Protein AF-A0A3D1H0G6-F1 (afdb_monomer_lite)

pLDDT: mean 81.9, std 24.53, range [23.88, 98.75]

Sequence (389 aa):
MINRDLIRRKIVQLTYAYYQNGNRNMDNAEKELFFSLSKAYDLYNYQLQLIVEITKEARKRYDLEVTRVQREGGDAPSQKFAFNRFAVQLEENKMLGEWIEAKNSSWDDDIEVVRRVYTAVVESDIYQEYMNAEEDSYDADREVWRKLYKNIVMNSEDIEAMLEEKSLYWNDDKDIIDTFVLKTIKRFDPANKANQELLPEYKDMEDREFARKLFRATILNADEYQKYMGRISRNWDFSRLAYMDMVIMQIAIAELVNFPGIPATVTINEYVELSKIYSTPRSGGYVNGMLDGIARSLIETGVIMKELPERPHREQNVQRRAGRGGFGVHSGAREGQQRRQRIGQPRYHNNNGWNDNNGYQNDQPSYDQPSYDQPAEPTAQDNAAEEEK

Radius of gyration: 30.26 Å; chains: 1; bounding box: 64×111×76 Å

Structure (mmCIF, N/CA/C/O backbone):
data_AF-A0A3D1H0G6-F1
#
_entry.id   AF-A0A3D1H0G6-F1
#
loop_
_atom_site.group_PDB
_atom_site.id
_atom_site.type_symbol
_atom_site.label_atom_id
_atom_site.label_alt_id
_atom_site.label_comp_id
_atom_site.label_asym_id
_atom_site.label_entity_id
_atom_site.label_seq_id
_atom_site.pdbx_PDB_ins_code
_atom_site.Cartn_x
_atom_site.Cartn_y
_atom_site.Cartn_z
_atom_site.occupancy
_atom_site.B_iso_or_equiv
_atom_site.auth_seq_id
_atom_site.auth_comp_id
_atom_site.auth_asym_id
_atom_site.auth_atom_id
_atom_site.pdbx_PDB_model_num
ATOM 1 N N . MET A 1 1 ? -7.069 1.176 -4.174 1.00 89.25 1 MET A N 1
ATOM 2 C CA . MET A 1 1 ? -5.783 0.747 -3.605 1.00 89.25 1 MET A CA 1
ATOM 3 C C . MET A 1 1 ? -5.971 0.690 -2.110 1.00 89.25 1 MET A C 1
ATOM 5 O O . MET A 1 1 ? -5.875 -0.397 -1.557 1.00 89.25 1 MET A O 1
ATOM 9 N N . ILE A 1 2 ? -6.362 1.818 -1.508 1.00 89.69 2 ILE A N 1
ATOM 10 C CA . ILE A 1 2 ? -6.844 1.899 -0.134 1.00 89.69 2 ILE A CA 1
ATOM 11 C C . ILE A 1 2 ? -7.920 0.833 0.069 1.00 89.69 2 ILE A C 1
ATOM 13 O O . ILE A 1 2 ? -8.925 0.809 -0.642 1.00 89.69 2 ILE A O 1
ATOM 17 N N . ASN A 1 3 ? -7.645 -0.074 0.999 1.00 90.56 3 ASN A N 1
ATOM 18 C CA . ASN A 1 3 ? -8.507 -1.165 1.419 1.00 90.56 3 ASN A CA 1
ATOM 19 C C . ASN A 1 3 ? -8.701 -1.091 2.942 1.00 90.56 3 ASN A C 1
ATOM 21 O O . ASN A 1 3 ? -8.086 -0.276 3.632 1.00 90.56 3 ASN A O 1
ATOM 25 N N . ARG A 1 4 ? -9.534 -1.982 3.484 1.00 93.06 4 ARG A N 1
ATOM 26 C CA . ARG A 1 4 ? -9.836 -2.003 4.923 1.00 93.06 4 ARG A CA 1
ATOM 27 C C . ARG A 1 4 ? -8.617 -2.246 5.818 1.00 93.06 4 ARG A C 1
ATOM 29 O O . ARG A 1 4 ? -8.589 -1.688 6.905 1.00 93.06 4 ARG A O 1
ATOM 36 N N . ASP A 1 5 ? -7.621 -3.014 5.376 1.00 91.88 5 ASP A N 1
ATOM 37 C CA . ASP A 1 5 ? -6.385 -3.244 6.147 1.00 91.88 5 ASP A CA 1
ATOM 38 C C . ASP A 1 5 ? -5.593 -1.938 6.337 1.00 91.88 5 ASP A C 1
ATOM 40 O O . ASP A 1 5 ? -5.373 -1.502 7.469 1.00 91.88 5 ASP A O 1
ATOM 44 N N . LEU A 1 6 ? -5.290 -1.225 5.243 1.00 92.88 6 LEU A N 1
ATOM 45 C CA . LEU A 1 6 ? -4.610 0.074 5.311 1.00 92.88 6 LEU A CA 1
ATOM 46 C C . LEU A 1 6 ? -5.406 1.090 6.146 1.00 92.88 6 LEU A C 1
ATOM 48 O O . LEU A 1 6 ? -4.838 1.806 6.969 1.00 92.88 6 LEU A O 1
ATOM 52 N N . ILE A 1 7 ? -6.733 1.118 5.985 1.00 95.44 7 ILE A N 1
ATOM 53 C CA . ILE A 1 7 ? -7.603 2.000 6.772 1.00 95.44 7 ILE A CA 1
ATOM 54 C C . ILE A 1 7 ? -7.488 1.700 8.269 1.00 95.44 7 ILE A C 1
ATOM 56 O O . ILE A 1 7 ? -7.351 2.630 9.063 1.00 95.44 7 ILE A O 1
ATOM 60 N N . ARG A 1 8 ? -7.527 0.426 8.679 1.00 96.38 8 ARG A N 1
ATOM 61 C CA . ARG A 1 8 ? -7.410 0.055 10.097 1.00 96.38 8 ARG A CA 1
ATOM 62 C C . ARG A 1 8 ? -6.069 0.480 10.679 1.00 96.38 8 ARG A C 1
ATOM 64 O O . ARG A 1 8 ? -6.054 1.019 11.782 1.00 96.38 8 ARG A O 1
ATOM 71 N N . ARG A 1 9 ? -4.972 0.307 9.937 1.00 94.44 9 ARG A N 1
ATOM 72 C CA . ARG A 1 9 ? -3.631 0.753 10.352 1.00 94.44 9 ARG A CA 1
ATOM 73 C C . ARG A 1 9 ? -3.564 2.257 10.567 1.00 94.44 9 ARG A C 1
ATOM 75 O O . ARG A 1 9 ? -3.177 2.694 11.650 1.00 94.44 9 ARG A O 1
ATOM 82 N N . LYS A 1 10 ? -4.052 3.042 9.599 1.00 94.81 10 LYS A N 1
ATOM 83 C CA . LYS A 1 10 ? -4.133 4.503 9.740 1.00 94.81 10 LYS A CA 1
ATOM 84 C C . LYS A 1 10 ? -4.984 4.917 10.935 1.00 94.81 10 LYS A C 1
ATOM 86 O O . LYS A 1 10 ? -4.612 5.823 11.675 1.00 94.81 10 LYS A O 1
ATOM 91 N N . ILE A 1 11 ? -6.098 4.226 11.175 1.00 96.38 11 ILE A N 1
ATOM 92 C CA . ILE A 1 11 ? -6.947 4.487 12.339 1.00 96.38 11 ILE A CA 1
ATOM 93 C C . ILE A 1 11 ? -6.219 4.164 13.648 1.00 96.38 11 ILE A C 1
ATOM 95 O O . ILE A 1 11 ? -6.346 4.950 14.583 1.00 96.38 11 ILE A O 1
ATOM 99 N N . VAL A 1 12 ? -5.437 3.082 13.736 1.00 95.56 12 VAL A N 1
ATOM 100 C CA . VAL A 1 12 ? -4.617 2.778 14.927 1.00 95.56 12 VAL A CA 1
ATOM 101 C C . VAL A 1 12 ? -3.626 3.906 15.207 1.00 95.56 12 VAL A C 1
ATOM 103 O O . VAL A 1 12 ? -3.655 4.475 16.299 1.00 95.56 12 VAL A O 1
ATOM 106 N N . GLN A 1 13 ? -2.820 4.285 14.212 1.00 92.19 13 GLN A N 1
ATOM 107 C CA . GLN A 1 13 ? -1.815 5.348 14.335 1.00 92.19 13 GLN A CA 1
ATOM 108 C C . GLN A 1 13 ? -2.439 6.679 14.761 1.00 92.19 13 GLN A C 1
ATOM 110 O O . GLN A 1 13 ? -1.994 7.312 15.718 1.00 92.19 13 GLN A O 1
ATOM 115 N N . LEU A 1 14 ? -3.515 7.092 14.088 1.00 93.50 14 LEU A N 1
ATOM 116 C CA . LEU A 1 14 ? -4.136 8.388 14.337 1.00 93.50 14 LEU A CA 1
ATOM 117 C C . LEU A 1 14 ? -4.972 8.420 15.606 1.00 93.50 14 LEU A C 1
ATOM 119 O O . LEU A 1 14 ? -5.043 9.464 16.243 1.00 93.50 14 LEU A O 1
ATOM 123 N N . THR A 1 15 ? -5.571 7.300 16.014 1.00 94.19 15 THR A N 1
ATOM 124 C CA . THR A 1 15 ? -6.246 7.217 17.316 1.00 94.19 15 THR A CA 1
ATOM 125 C C . THR A 1 15 ? -5.220 7.322 18.442 1.00 94.19 15 THR A C 1
ATOM 127 O O . THR A 1 15 ? -5.439 8.056 19.404 1.00 94.19 15 THR A O 1
ATOM 130 N N . TYR A 1 16 ? -4.072 6.651 18.306 1.00 92.38 16 TYR A N 1
ATOM 131 C CA . TYR A 1 16 ? -2.969 6.780 19.255 1.00 92.38 16 TYR A CA 1
ATOM 132 C C . TYR A 1 16 ? -2.468 8.230 19.326 1.00 92.38 16 TYR A C 1
ATOM 134 O O . TYR A 1 16 ? -2.441 8.819 20.407 1.00 92.38 16 TYR A O 1
ATOM 142 N N . ALA A 1 17 ? -2.152 8.838 18.177 1.00 89.94 17 ALA A N 1
ATOM 143 C CA . ALA A 1 17 ? -1.699 10.225 18.101 1.00 89.94 17 ALA A CA 1
ATOM 144 C C . ALA A 1 17 ? -2.743 11.209 18.656 1.00 89.94 17 ALA A C 1
ATOM 146 O O . ALA A 1 17 ? -2.396 12.120 19.402 1.00 89.94 17 ALA A O 1
ATOM 147 N N . TYR A 1 18 ? -4.029 11.001 18.361 1.00 91.00 18 TYR A N 1
ATOM 148 C CA . TYR A 1 18 ? -5.127 11.821 18.875 1.00 91.00 18 TYR A CA 1
ATOM 149 C C . TYR A 1 18 ? -5.179 11.842 20.404 1.00 91.00 18 TYR A C 1
ATOM 151 O O . TYR A 1 18 ? -5.454 12.885 20.992 1.00 91.00 18 TYR A O 1
ATOM 159 N N . TYR A 1 19 ? -4.908 10.712 21.060 1.00 89.44 19 TYR A N 1
ATOM 160 C CA . TYR A 1 19 ? -4.909 10.661 22.519 1.00 89.44 19 TYR A CA 1
ATOM 161 C C . TYR A 1 19 ? -3.631 11.191 23.167 1.00 89.44 19 TYR A C 1
ATOM 163 O O . TYR A 1 19 ? -3.712 11.705 24.285 1.00 89.44 19 TYR A O 1
ATOM 171 N N . GLN A 1 20 ? -2.488 11.094 22.484 1.00 85.31 20 GLN A N 1
ATOM 172 C CA . GLN A 1 20 ? -1.228 11.699 22.931 1.00 85.31 20 GLN A CA 1
ATOM 173 C C . GLN A 1 20 ? -1.241 13.225 22.768 1.00 85.31 20 GLN A C 1
ATOM 175 O O . GLN A 1 20 ? -0.705 13.956 23.600 1.00 85.31 20 GLN A O 1
ATOM 180 N N . ASN A 1 21 ? -1.903 13.720 21.722 1.00 81.38 21 ASN A N 1
ATOM 181 C CA . ASN A 1 21 ? -2.019 15.143 21.453 1.00 81.38 21 ASN A CA 1
ATOM 182 C C . ASN A 1 21 ? -3.077 15.773 22.374 1.00 81.38 21 ASN A C 1
ATOM 184 O O . ASN A 1 21 ? -4.252 15.414 22.360 1.00 81.38 21 ASN A O 1
ATOM 188 N N . GLY A 1 22 ? -2.682 16.771 23.171 1.00 64.06 22 GLY A N 1
ATOM 189 C CA . GLY A 1 22 ? -3.585 17.430 24.128 1.00 64.06 22 GLY A CA 1
ATOM 190 C C . GLY A 1 22 ? -4.765 18.175 23.483 1.00 64.06 22 GLY A C 1
ATOM 191 O O . GLY A 1 22 ? -5.781 18.411 24.137 1.00 64.06 22 GLY A O 1
ATOM 192 N N . ASN A 1 23 ? -4.664 18.520 22.195 1.00 66.19 23 ASN A N 1
ATOM 193 C CA . ASN A 1 23 ? -5.699 19.240 21.458 1.00 66.19 23 ASN A CA 1
ATOM 194 C C . ASN A 1 23 ? -6.614 18.256 20.706 1.00 66.19 23 ASN A C 1
ATOM 196 O O . ASN A 1 23 ? -6.443 17.988 19.517 1.00 66.19 23 ASN A O 1
ATOM 200 N N . ARG A 1 24 ? -7.579 17.690 21.437 1.00 78.44 24 ARG A N 1
ATOM 201 C CA . ARG A 1 24 ? -8.517 16.630 21.018 1.00 78.44 24 ARG A CA 1
ATOM 202 C C . ARG A 1 24 ? -9.599 17.101 20.027 1.00 78.44 24 ARG A C 1
ATOM 204 O O . ARG A 1 24 ? -10.787 16.835 20.209 1.00 78.44 24 ARG A O 1
ATOM 211 N N . ASN A 1 25 ? -9.218 17.802 18.960 1.00 86.88 25 ASN A N 1
ATOM 212 C CA . ASN A 1 25 ? -10.154 18.283 17.941 1.00 86.88 25 ASN A CA 1
ATOM 213 C C . ASN A 1 25 ? -10.478 17.184 16.912 1.00 86.88 25 ASN A C 1
ATOM 215 O O . ASN A 1 25 ? -9.609 16.751 16.156 1.00 86.88 25 ASN A O 1
ATOM 219 N N . MET A 1 26 ? -11.744 16.761 16.871 1.00 86.75 26 MET A N 1
ATOM 220 C CA . MET A 1 26 ? -12.201 15.664 16.015 1.00 86.75 26 MET A CA 1
ATOM 221 C C . MET A 1 26 ? -12.161 15.990 14.517 1.00 86.75 26 MET A C 1
ATOM 223 O O . MET A 1 26 ? -11.768 15.145 13.715 1.00 86.75 26 MET A O 1
ATOM 227 N N . ASP A 1 27 ? -12.535 17.209 14.129 1.00 87.75 27 ASP A N 1
ATOM 228 C CA . ASP A 1 27 ? -12.561 17.606 12.717 1.00 87.75 27 ASP A CA 1
ATOM 229 C C . ASP A 1 27 ? -11.148 17.649 12.131 1.00 87.75 27 ASP A C 1
ATOM 231 O O . ASP A 1 27 ? -10.926 17.242 10.990 1.00 87.75 27 ASP A O 1
ATOM 235 N N . ASN A 1 28 ? -10.175 18.105 12.924 1.00 89.94 28 ASN A N 1
ATOM 236 C CA . ASN A 1 28 ? -8.771 18.081 12.528 1.00 89.94 28 ASN A CA 1
ATOM 237 C C . ASN A 1 28 ? -8.251 16.644 12.423 1.00 89.94 28 ASN A C 1
ATOM 239 O O . ASN A 1 28 ? -7.601 16.312 11.437 1.00 89.94 28 ASN A O 1
ATOM 243 N N . ALA A 1 29 ? -8.588 15.782 13.383 1.00 89.88 29 ALA A N 1
ATOM 244 C CA . ALA A 1 29 ? -8.182 14.379 13.364 1.00 89.88 29 ALA A CA 1
ATOM 245 C C . ALA A 1 29 ? -8.758 13.616 12.155 1.00 89.88 29 ALA A C 1
ATOM 247 O O . ALA A 1 29 ? -8.080 12.788 11.554 1.00 89.88 29 ALA A O 1
ATOM 248 N N . GLU A 1 30 ? -9.997 13.910 11.751 1.00 92.69 30 GLU A N 1
ATOM 249 C CA . GLU A 1 30 ? -10.585 13.310 10.550 1.00 92.69 30 GLU A CA 1
ATOM 250 C C . GLU A 1 30 ? -9.935 13.822 9.261 1.00 92.69 30 GLU A C 1
ATOM 252 O O . GLU A 1 30 ? -9.697 13.037 8.339 1.00 92.69 30 GLU A O 1
ATOM 257 N N . LYS A 1 31 ? -9.638 15.125 9.172 1.00 93.69 31 LYS A N 1
ATOM 258 C CA . LYS A 1 31 ? -8.879 15.666 8.033 1.00 93.69 31 LYS A CA 1
ATOM 259 C C . LYS A 1 31 ? -7.516 14.989 7.924 1.00 93.69 31 LYS A C 1
ATOM 261 O O . LYS A 1 31 ? -7.130 14.606 6.824 1.00 93.69 31 LYS A O 1
ATOM 266 N N . GLU A 1 32 ? -6.855 14.780 9.058 1.00 93.38 32 GLU A N 1
ATOM 267 C CA . GLU A 1 32 ? -5.575 14.082 9.141 1.00 93.38 32 GLU A CA 1
ATOM 268 C C . GLU A 1 32 ? -5.674 12.625 8.665 1.00 93.38 32 GLU A C 1
ATOM 270 O O . GLU A 1 32 ? -4.825 12.160 7.906 1.00 93.38 32 GLU A O 1
ATOM 275 N N . LEU A 1 33 ? -6.759 11.917 9.007 1.00 94.50 33 LEU A N 1
ATOM 276 C CA . LEU A 1 33 ? -7.028 10.574 8.482 1.00 94.50 33 LEU A CA 1
ATOM 277 C C . LEU A 1 33 ? -7.065 10.551 6.961 1.00 94.50 33 LEU A C 1
ATOM 279 O O . LEU A 1 33 ? -6.344 9.771 6.340 1.00 94.50 33 LEU A O 1
ATOM 283 N N . PHE A 1 34 ? -7.873 11.411 6.351 1.00 94.94 34 PHE A N 1
ATOM 284 C CA . PHE A 1 34 ? -7.970 11.437 4.895 1.00 94.94 34 PHE A CA 1
ATOM 285 C C . PHE A 1 34 ? -6.688 11.918 4.225 1.00 94.94 34 PHE A C 1
ATOM 287 O O . PHE A 1 34 ? -6.346 11.415 3.156 1.00 94.94 34 PHE A O 1
ATOM 294 N N . PHE A 1 35 ? -5.965 12.841 4.853 1.00 94.75 35 PHE A N 1
ATOM 295 C CA . PHE A 1 35 ? -4.671 13.284 4.362 1.00 94.75 35 PHE A CA 1
ATOM 296 C C . PHE A 1 35 ? -3.646 12.144 4.373 1.00 94.75 35 PHE A C 1
ATOM 298 O O . PHE A 1 35 ? -3.043 11.872 3.338 1.00 94.75 35 PHE A O 1
ATOM 305 N N . SER A 1 36 ? -3.520 11.412 5.484 1.00 94.50 36 SER A N 1
ATOM 306 C CA . SER A 1 36 ? -2.604 10.267 5.597 1.00 94.50 36 SER A CA 1
ATOM 307 C C . SER A 1 36 ? -2.936 9.141 4.608 1.00 94.50 36 SER A C 1
ATOM 309 O O . SER A 1 36 ? -2.038 8.565 3.999 1.00 94.50 36 SER A O 1
ATOM 311 N N . LEU A 1 37 ? -4.224 8.863 4.381 1.00 94.81 37 LEU A N 1
ATOM 312 C CA . LEU A 1 37 ? -4.680 7.898 3.380 1.00 94.81 37 LEU A CA 1
ATOM 313 C C . LEU A 1 37 ? -4.324 8.341 1.955 1.00 94.81 37 LEU A C 1
ATOM 315 O O . LEU A 1 37 ? -3.887 7.524 1.146 1.00 94.81 37 LEU A O 1
ATOM 319 N N . SER A 1 38 ? -4.466 9.634 1.660 1.00 95.06 38 SER A N 1
ATOM 320 C CA . SER A 1 38 ? -4.062 10.188 0.368 1.00 95.06 38 SER A CA 1
ATOM 321 C C . SER A 1 38 ? -2.544 10.145 0.183 1.00 95.06 38 SER A C 1
ATOM 323 O O . SER A 1 38 ? -2.058 9.819 -0.898 1.00 95.06 38 SER A O 1
ATOM 325 N N . LYS A 1 39 ? -1.770 10.358 1.256 1.00 95.69 39 LYS A N 1
ATOM 326 C CA . LYS A 1 39 ? -0.310 10.191 1.235 1.00 95.69 39 LYS A CA 1
ATOM 327 C C . LYS A 1 39 ? 0.120 8.759 0.935 1.00 95.69 39 LYS A C 1
ATOM 329 O O . LYS A 1 39 ? 1.080 8.584 0.190 1.00 95.69 39 LYS A O 1
ATOM 334 N N . ALA A 1 40 ? -0.608 7.753 1.412 1.00 95.69 40 ALA A N 1
ATOM 335 C CA . ALA A 1 40 ? -0.357 6.359 1.047 1.00 95.69 40 ALA A CA 1
ATOM 336 C C . ALA A 1 40 ? -0.556 6.110 -0.464 1.00 95.69 40 ALA A C 1
ATOM 338 O O . ALA A 1 40 ? 0.188 5.357 -1.091 1.00 95.69 40 ALA A O 1
ATOM 339 N N . TYR A 1 41 ? -1.544 6.771 -1.077 1.00 96.56 41 TYR A N 1
ATOM 340 C CA . TYR A 1 41 ? -1.752 6.712 -2.525 1.00 96.56 41 TYR A CA 1
ATOM 341 C C . TYR A 1 41 ? -0.685 7.486 -3.312 1.00 96.56 41 TYR A C 1
ATOM 343 O O . TYR A 1 41 ? -0.253 7.033 -4.373 1.00 96.56 41 TYR A O 1
ATOM 351 N N . ASP A 1 42 ? -0.207 8.613 -2.781 1.00 96.94 42 ASP A N 1
ATOM 352 C CA . ASP A 1 42 ? 0.953 9.308 -3.343 1.00 96.94 42 ASP A CA 1
ATOM 353 C C . ASP A 1 42 ? 2.193 8.395 -3.331 1.00 96.94 42 ASP A C 1
ATOM 355 O O . ASP A 1 42 ? 2.878 8.302 -4.346 1.00 96.94 42 ASP A O 1
ATOM 359 N N . LEU A 1 43 ? 2.434 7.648 -2.244 1.00 97.31 43 LEU A N 1
ATOM 360 C CA . LEU A 1 43 ? 3.540 6.683 -2.167 1.00 97.31 43 LEU A CA 1
ATOM 361 C C . LEU A 1 43 ? 3.434 5.601 -3.248 1.00 97.31 43 LEU A C 1
ATOM 363 O O . LEU A 1 43 ? 4.427 5.265 -3.885 1.00 97.31 43 LEU A O 1
ATOM 367 N N . TYR A 1 44 ? 2.234 5.073 -3.491 1.00 98.06 44 TYR A N 1
ATOM 368 C CA . TYR A 1 44 ? 2.005 4.074 -4.539 1.00 98.06 44 TYR A CA 1
ATOM 369 C C . TYR A 1 44 ? 2.431 4.562 -5.925 1.00 98.06 44 TYR A C 1
ATOM 371 O O . TYR A 1 44 ? 3.155 3.857 -6.628 1.00 98.06 44 TYR A O 1
ATOM 379 N N . ASN A 1 45 ? 2.022 5.771 -6.307 1.00 98.44 45 ASN A N 1
ATOM 380 C CA . ASN A 1 45 ? 2.402 6.339 -7.599 1.00 98.44 45 ASN A CA 1
ATOM 381 C C . ASN A 1 45 ? 3.891 6.707 -7.637 1.00 98.44 45 ASN A C 1
ATOM 383 O O . ASN A 1 45 ? 4.553 6.458 -8.641 1.00 98.44 45 ASN A O 1
ATOM 387 N N . TYR A 1 46 ? 4.440 7.211 -6.530 1.00 97.94 46 TYR A N 1
ATOM 388 C CA . TYR A 1 46 ? 5.861 7.532 -6.413 1.00 97.94 46 TYR A CA 1
ATOM 389 C C . TYR A 1 46 ? 6.758 6.298 -6.610 1.00 97.94 46 TYR A C 1
ATOM 391 O O . TYR A 1 46 ? 7.767 6.362 -7.312 1.00 97.94 46 TYR A O 1
ATOM 399 N N . GLN A 1 47 ? 6.356 5.145 -6.068 1.00 97.81 47 GLN A N 1
ATOM 400 C CA . GLN A 1 47 ? 7.071 3.881 -6.258 1.00 97.81 47 GLN A CA 1
ATOM 401 C C . GLN A 1 47 ? 6.898 3.290 -7.669 1.00 97.81 47 GLN A C 1
ATOM 403 O O . GLN A 1 47 ? 7.806 2.633 -8.176 1.00 97.81 47 GLN A O 1
ATOM 408 N N . LEU A 1 48 ? 5.775 3.546 -8.349 1.00 98.69 48 LEU A N 1
ATOM 409 C CA . LEU A 1 48 ? 5.647 3.232 -9.778 1.00 98.69 48 LEU A CA 1
ATOM 410 C C . LEU A 1 48 ? 6.551 4.127 -10.634 1.00 98.69 48 LEU A C 1
ATOM 412 O O . LEU A 1 48 ? 7.203 3.632 -11.551 1.00 98.69 48 LEU A O 1
ATOM 416 N N . GLN A 1 49 ? 6.635 5.421 -10.313 1.00 98.69 49 GLN A N 1
ATOM 417 C CA . GLN A 1 49 ? 7.554 6.349 -10.970 1.00 98.69 49 GLN A CA 1
ATOM 418 C C . GLN A 1 49 ? 9.011 5.890 -10.812 1.00 98.69 49 GLN A C 1
ATOM 420 O O . GLN A 1 49 ? 9.760 5.943 -11.780 1.00 98.69 49 GLN A O 1
ATOM 425 N N . LEU A 1 50 ? 9.405 5.348 -9.655 1.00 98.50 50 LEU A N 1
ATOM 426 C CA . LEU A 1 50 ? 10.761 4.824 -9.450 1.00 98.50 50 LEU A CA 1
ATOM 427 C C . LEU A 1 50 ? 11.171 3.772 -10.497 1.00 98.50 50 LEU A C 1
ATOM 429 O O . LEU A 1 50 ? 12.300 3.792 -10.980 1.00 98.50 50 LEU A O 1
ATOM 433 N N . ILE A 1 51 ? 10.263 2.875 -10.895 1.00 98.62 51 ILE A N 1
ATOM 434 C CA . ILE A 1 51 ? 10.530 1.877 -11.950 1.00 98.62 51 ILE A CA 1
ATOM 435 C C . ILE A 1 51 ? 10.897 2.570 -13.271 1.00 98.62 51 ILE A C 1
ATOM 437 O O . ILE A 1 51 ? 11.838 2.167 -13.964 1.00 98.62 51 ILE A O 1
ATOM 441 N N . VAL A 1 52 ? 10.167 3.636 -13.608 1.00 98.62 52 VAL A N 1
ATOM 442 C CA . VAL A 1 52 ? 10.420 4.454 -14.800 1.00 98.62 52 VAL A CA 1
ATOM 443 C C . VAL A 1 52 ? 11.784 5.133 -14.699 1.00 98.62 52 VAL A C 1
ATOM 445 O O . VAL A 1 52 ? 12.560 5.078 -15.651 1.00 98.62 52 VAL A O 1
ATOM 448 N N . GLU A 1 53 ? 12.116 5.712 -13.547 1.00 98.62 53 GLU A N 1
ATOM 449 C CA . GLU A 1 53 ? 13.382 6.427 -13.347 1.00 98.62 53 GLU A CA 1
ATOM 450 C C . GLU A 1 53 ? 14.603 5.497 -13.380 1.00 98.62 53 GLU A C 1
ATOM 452 O O . GLU A 1 53 ? 15.601 5.811 -14.032 1.00 98.62 53 GLU A O 1
ATOM 457 N N . ILE A 1 54 ? 14.508 4.294 -12.806 1.00 98.62 54 ILE A N 1
ATOM 458 C CA . ILE A 1 54 ? 15.563 3.275 -12.934 1.00 98.62 54 ILE A CA 1
ATOM 459 C C . ILE A 1 54 ? 15.742 2.862 -14.405 1.00 98.62 54 ILE A C 1
ATOM 461 O O . ILE A 1 54 ? 16.868 2.690 -14.875 1.00 98.62 54 ILE A O 1
ATOM 465 N N . THR A 1 55 ? 14.650 2.737 -15.166 1.00 98.25 55 THR A N 1
ATOM 466 C CA . THR A 1 55 ? 14.720 2.393 -16.600 1.00 98.25 55 THR A CA 1
ATOM 467 C C 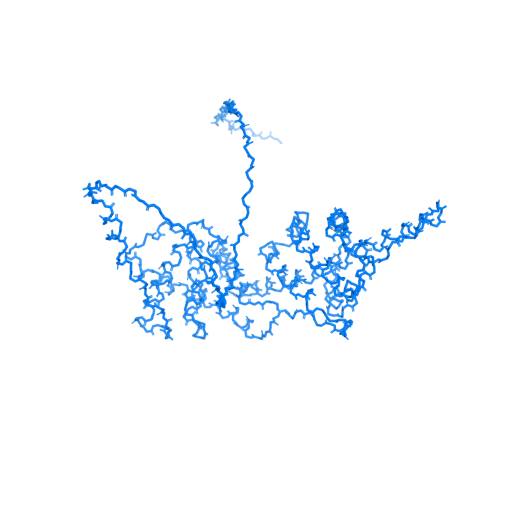. THR A 1 55 ? 15.287 3.546 -17.437 1.00 98.25 55 THR A C 1
ATOM 469 O O . THR A 1 55 ? 16.043 3.319 -18.382 1.00 98.25 55 THR A O 1
ATOM 472 N N . LYS A 1 56 ? 14.991 4.802 -17.084 1.00 98.38 56 LYS A N 1
ATOM 473 C CA . LYS A 1 56 ? 15.614 5.986 -17.697 1.00 98.38 56 LYS A CA 1
ATOM 474 C C . LYS A 1 56 ? 17.120 6.023 -17.446 1.00 98.38 56 LYS A C 1
ATOM 476 O O . LYS A 1 56 ? 17.872 6.264 -18.391 1.00 98.38 56 LYS A O 1
ATOM 481 N N . GLU A 1 57 ? 17.566 5.725 -16.226 1.00 98.31 57 GLU A N 1
ATOM 482 C CA . GLU A 1 57 ? 18.997 5.582 -15.927 1.00 98.31 57 GLU A CA 1
ATOM 483 C C . GLU A 1 57 ? 19.614 4.437 -16.748 1.00 98.31 57 GLU A C 1
ATOM 485 O O . GLU A 1 57 ? 20.682 4.617 -17.335 1.00 98.31 57 GLU A O 1
ATOM 490 N N . ALA A 1 58 ? 18.915 3.307 -16.913 1.00 98.12 58 ALA A N 1
ATOM 491 C CA . ALA A 1 58 ? 19.362 2.222 -17.788 1.00 98.12 58 ALA A CA 1
ATOM 492 C C . ALA A 1 58 ? 19.539 2.664 -19.254 1.00 98.12 58 ALA A C 1
ATOM 494 O O . ALA A 1 58 ? 20.560 2.349 -19.869 1.00 98.12 58 ALA A O 1
ATOM 495 N N . ARG A 1 59 ? 18.595 3.438 -19.815 1.00 98.12 59 ARG A N 1
ATOM 496 C CA . ARG A 1 59 ? 18.721 4.006 -21.176 1.00 98.12 59 ARG A CA 1
ATOM 497 C C . ARG A 1 59 ? 19.910 4.941 -21.300 1.00 98.12 59 ARG A C 1
ATOM 499 O O . ARG A 1 59 ? 20.689 4.811 -22.237 1.00 98.12 59 ARG A O 1
ATOM 506 N N . LYS A 1 60 ? 20.114 5.816 -20.316 1.00 97.44 60 LYS A N 1
ATOM 507 C CA . LYS A 1 60 ? 21.276 6.709 -20.286 1.00 97.44 60 LYS A CA 1
ATOM 508 C C . LYS A 1 60 ? 22.593 5.927 -20.309 1.00 97.44 60 LYS A C 1
ATOM 510 O O . LYS A 1 60 ? 23.520 6.305 -21.020 1.00 97.44 60 LYS A O 1
ATOM 515 N N . ARG A 1 61 ? 22.687 4.828 -19.553 1.00 96.62 61 ARG A N 1
ATOM 516 C CA . ARG A 1 61 ? 23.872 3.949 -19.534 1.00 96.62 61 ARG A CA 1
ATOM 517 C C . ARG A 1 61 ? 24.067 3.225 -20.860 1.00 96.62 61 ARG A C 1
ATOM 519 O O . ARG A 1 61 ? 25.191 3.161 -21.349 1.00 96.62 61 ARG A O 1
ATOM 526 N N . TYR A 1 62 ? 22.980 2.743 -21.453 1.00 97.00 62 TYR A N 1
ATOM 527 C CA . TYR A 1 62 ? 22.986 2.138 -22.778 1.00 97.00 62 TYR A CA 1
ATOM 528 C C . TYR A 1 62 ? 23.505 3.114 -23.851 1.00 97.00 62 TYR A C 1
ATOM 530 O O . TYR A 1 62 ? 24.413 2.760 -24.598 1.00 97.00 62 TYR A O 1
ATOM 538 N N . ASP A 1 63 ? 23.019 4.359 -23.889 1.00 96.75 63 ASP A N 1
ATOM 539 C CA . ASP A 1 63 ? 23.435 5.358 -24.888 1.00 96.75 63 ASP A CA 1
ATOM 540 C C . ASP A 1 63 ? 24.928 5.717 -24.778 1.00 96.75 63 ASP A C 1
ATOM 542 O O . ASP A 1 63 ? 25.630 5.892 -25.785 1.00 96.75 63 ASP A O 1
ATOM 546 N N . LEU A 1 64 ? 25.437 5.798 -23.543 1.00 95.62 64 LEU A N 1
ATOM 547 C CA . LEU A 1 64 ? 26.863 5.992 -23.278 1.00 95.62 64 LEU A CA 1
ATOM 548 C C . LEU A 1 64 ? 27.693 4.812 -23.794 1.00 95.62 64 LEU A C 1
ATOM 550 O O . LEU A 1 64 ? 28.721 5.026 -24.437 1.00 95.62 64 LEU A O 1
ATOM 554 N N . GLU A 1 65 ? 27.230 3.585 -23.563 1.00 94.62 65 GLU A N 1
ATOM 555 C CA . GLU A 1 65 ? 27.914 2.372 -24.010 1.00 94.62 65 GLU A CA 1
ATOM 556 C C . GLU A 1 65 ? 27.899 2.228 -25.537 1.00 94.62 65 GLU A C 1
ATOM 558 O O . GLU A 1 65 ? 28.928 1.922 -26.137 1.00 94.62 65 GLU A O 1
ATOM 563 N N . VAL A 1 66 ? 26.783 2.556 -26.198 1.00 95.69 66 VAL A N 1
ATOM 564 C CA . VAL A 1 66 ? 26.710 2.639 -27.667 1.00 95.69 66 VAL A CA 1
ATOM 565 C C . VAL A 1 66 ? 27.750 3.617 -28.200 1.00 95.69 66 VAL A C 1
ATOM 567 O O . VAL A 1 66 ? 28.490 3.298 -29.131 1.00 95.69 66 VAL A O 1
ATOM 570 N N . THR A 1 67 ? 27.837 4.803 -27.596 1.00 95.31 67 THR A N 1
ATOM 571 C CA . THR A 1 67 ? 28.804 5.829 -27.997 1.00 95.31 67 THR A CA 1
ATOM 572 C C . THR A 1 67 ? 30.246 5.350 -27.801 1.00 95.31 67 THR A C 1
ATOM 574 O O . THR A 1 67 ? 31.107 5.639 -28.634 1.00 95.31 67 THR A O 1
ATOM 577 N N . ARG A 1 68 ? 30.523 4.609 -26.721 1.00 94.81 68 ARG A N 1
ATOM 578 C CA . ARG A 1 68 ? 31.835 4.009 -26.446 1.00 94.81 68 ARG A CA 1
ATOM 579 C C . ARG A 1 68 ? 32.200 2.968 -27.504 1.00 94.81 68 ARG A C 1
ATOM 581 O O . ARG A 1 68 ? 33.244 3.100 -28.136 1.00 94.81 68 ARG A O 1
ATOM 588 N N . VAL A 1 69 ? 31.315 2.005 -27.766 1.00 94.75 69 VAL A N 1
ATOM 589 C CA . VAL A 1 69 ? 31.520 0.942 -28.766 1.00 94.75 69 VAL A CA 1
ATOM 590 C C . VAL A 1 69 ? 31.691 1.514 -30.176 1.00 94.75 69 VAL A C 1
ATOM 592 O O . VAL A 1 69 ? 32.537 1.044 -30.931 1.00 94.75 69 VAL A O 1
ATOM 595 N N . GLN A 1 70 ? 30.966 2.578 -30.533 1.00 92.81 70 GLN A N 1
ATOM 596 C CA . GLN A 1 70 ? 31.152 3.266 -31.819 1.00 92.81 70 GLN A CA 1
ATOM 597 C C . GLN A 1 70 ? 32.545 3.894 -31.977 1.00 92.81 70 GLN A C 1
ATOM 599 O O . GLN A 1 70 ? 33.043 3.994 -33.098 1.00 92.81 70 GLN A O 1
ATOM 604 N N . ARG A 1 71 ? 33.168 4.342 -30.880 1.00 93.12 71 ARG A N 1
ATOM 605 C CA . ARG A 1 71 ? 34.501 4.971 -30.890 1.00 93.12 71 ARG A CA 1
ATOM 606 C C . ARG A 1 71 ? 35.634 3.955 -30.787 1.00 93.12 71 ARG A C 1
ATOM 608 O O . ARG A 1 71 ? 36.645 4.109 -31.462 1.00 93.12 71 ARG A O 1
ATOM 615 N N . GLU A 1 72 ? 35.479 2.964 -29.916 1.00 94.81 72 GLU A N 1
ATOM 616 C CA . GLU A 1 72 ? 36.536 2.023 -29.521 1.00 94.81 72 GLU A CA 1
ATOM 617 C C . GLU A 1 72 ? 36.460 0.685 -30.275 1.00 94.81 72 GLU A C 1
ATOM 619 O O . GLU A 1 72 ? 37.431 -0.070 -30.287 1.00 94.81 72 GLU A O 1
ATOM 624 N N . GLY A 1 73 ? 35.337 0.407 -30.943 1.00 89.50 73 GLY A N 1
ATOM 625 C CA . GLY A 1 73 ? 35.024 -0.900 -31.514 1.00 89.50 73 GLY A CA 1
ATOM 626 C C . GLY A 1 73 ? 34.503 -1.887 -30.461 1.00 89.50 73 GLY A C 1
ATOM 627 O O . GLY A 1 73 ? 34.731 -1.732 -29.262 1.00 89.50 73 GLY A O 1
ATOM 628 N N . GLY A 1 74 ? 33.775 -2.910 -30.912 1.00 90.75 74 GLY A N 1
ATOM 629 C CA . GLY A 1 74 ? 33.168 -3.934 -30.058 1.00 90.75 74 GLY A CA 1
ATOM 630 C C . GLY A 1 74 ? 31.779 -4.347 -30.540 1.00 90.75 74 GLY A C 1
ATOM 631 O O . GLY A 1 74 ? 31.294 -3.853 -31.561 1.00 90.75 74 GLY A O 1
ATOM 632 N N . ASP A 1 75 ? 31.145 -5.247 -29.791 1.00 90.75 75 ASP A N 1
ATOM 633 C CA . ASP A 1 75 ? 29.771 -5.670 -30.049 1.00 90.75 75 ASP A CA 1
ATOM 634 C C . ASP A 1 75 ? 28.772 -4.628 -29.535 1.00 90.75 75 ASP A C 1
ATOM 636 O O . ASP A 1 75 ? 28.989 -3.982 -28.507 1.00 90.75 75 ASP A O 1
ATOM 640 N N . ALA A 1 76 ? 27.659 -4.459 -30.252 1.00 89.56 76 ALA A N 1
ATOM 641 C CA . ALA A 1 76 ? 26.608 -3.538 -29.838 1.00 89.56 76 ALA A CA 1
ATOM 642 C C . ALA A 1 76 ? 25.993 -3.991 -28.497 1.00 89.56 76 ALA A C 1
ATOM 644 O O . ALA A 1 76 ? 25.646 -5.170 -28.362 1.00 89.56 76 ALA A O 1
ATOM 645 N N . PRO A 1 77 ? 25.816 -3.084 -27.516 1.00 92.88 77 PRO A N 1
ATOM 646 C CA . PRO A 1 77 ? 25.199 -3.445 -26.247 1.00 92.88 77 PRO A CA 1
ATOM 647 C C . PRO A 1 77 ? 23.739 -3.865 -26.446 1.00 92.88 77 PRO A C 1
ATOM 649 O O . PRO A 1 77 ? 23.050 -3.405 -27.360 1.00 92.88 77 PRO A O 1
ATOM 652 N N . SER A 1 78 ? 23.242 -4.730 -25.563 1.00 93.12 78 SER A N 1
ATOM 653 C CA . SER A 1 78 ? 21.844 -5.159 -25.601 1.00 93.12 78 SER A CA 1
ATOM 654 C C . SER A 1 78 ? 20.902 -4.040 -25.150 1.00 93.12 78 SER A C 1
ATOM 656 O O . SER A 1 78 ? 21.087 -3.428 -24.100 1.00 93.12 78 SER A O 1
ATOM 658 N N . GLN A 1 79 ? 19.842 -3.823 -25.925 1.00 95.12 79 GLN A N 1
ATOM 659 C CA . GLN A 1 79 ? 18.766 -2.872 -25.629 1.00 95.12 79 GLN A CA 1
ATOM 660 C C . GLN A 1 79 ? 17.709 -3.431 -24.661 1.00 95.12 79 GLN A C 1
ATOM 662 O O . GLN A 1 79 ? 16.849 -2.683 -24.197 1.00 95.12 79 GLN A O 1
ATOM 667 N N . LYS A 1 80 ? 17.760 -4.736 -24.353 1.00 96.06 80 LYS A N 1
ATOM 668 C CA . LYS A 1 80 ? 16.656 -5.513 -23.759 1.00 96.06 80 LYS A CA 1
ATOM 669 C C . LYS A 1 80 ? 16.107 -4.938 -22.449 1.00 96.06 80 LYS A C 1
ATOM 671 O O . LYS A 1 80 ? 14.899 -4.943 -22.231 1.00 96.06 80 LYS A O 1
ATOM 676 N N . PHE A 1 81 ? 16.970 -4.453 -21.556 1.00 97.88 81 PHE A N 1
ATOM 677 C CA . PHE A 1 81 ? 16.520 -3.827 -20.308 1.00 97.88 81 PHE A CA 1
ATOM 678 C C . PHE A 1 81 ? 16.254 -2.326 -20.461 1.00 97.88 81 PHE A C 1
ATOM 680 O O . PHE A 1 81 ? 15.242 -1.831 -19.972 1.00 97.88 81 PHE A O 1
ATOM 687 N N . ALA A 1 82 ? 17.121 -1.615 -21.187 1.00 97.44 82 ALA A N 1
ATOM 688 C CA . ALA A 1 82 ? 16.986 -0.181 -21.444 1.00 97.44 82 ALA A CA 1
ATOM 689 C C . ALA A 1 82 ? 15.631 0.169 -22.092 1.00 97.44 82 ALA A C 1
ATOM 691 O O . ALA A 1 82 ? 15.017 1.175 -21.757 1.00 97.44 82 ALA A O 1
ATOM 692 N N . PHE A 1 83 ? 15.118 -0.693 -22.968 1.00 97.75 83 PHE A N 1
ATOM 693 C CA . PHE A 1 83 ? 13.825 -0.517 -23.632 1.00 97.75 83 PHE A CA 1
ATOM 694 C C . PHE A 1 83 ? 12.815 -1.597 -23.230 1.00 97.75 83 PHE A C 1
ATOM 696 O O . PHE A 1 83 ? 11.996 -2.023 -24.043 1.00 97.75 83 PHE A O 1
ATOM 703 N N . ASN A 1 84 ? 12.872 -2.043 -21.971 1.00 98.50 84 ASN A N 1
ATOM 704 C CA . ASN A 1 84 ? 11.926 -3.006 -21.413 1.00 98.50 84 ASN A CA 1
ATOM 705 C C . ASN A 1 84 ? 10.473 -2.545 -21.656 1.00 98.50 84 ASN A C 1
ATOM 707 O O . ASN A 1 84 ? 10.062 -1.471 -21.211 1.00 98.50 84 ASN A O 1
ATOM 711 N N . ARG A 1 85 ? 9.686 -3.363 -22.365 1.00 98.62 85 ARG A N 1
ATOM 712 C CA . ARG A 1 85 ? 8.362 -2.992 -22.895 1.00 98.62 85 ARG A CA 1
ATOM 713 C C . ARG A 1 85 ? 7.345 -2.696 -21.796 1.00 98.62 85 ARG A C 1
ATOM 715 O O . ARG A 1 85 ? 6.487 -1.838 -21.986 1.00 98.62 85 ARG A O 1
ATOM 722 N N . PHE A 1 86 ? 7.437 -3.376 -20.651 1.00 98.69 86 PHE A N 1
ATOM 723 C CA . PHE A 1 86 ? 6.594 -3.077 -19.492 1.00 98.69 86 PHE A CA 1
ATOM 724 C C . PHE A 1 86 ? 6.923 -1.694 -18.913 1.00 98.69 86 PHE A C 1
ATOM 726 O O . PHE A 1 86 ? 6.015 -0.893 -18.700 1.00 98.69 86 PHE A O 1
ATOM 733 N N . ALA A 1 87 ? 8.206 -1.392 -18.701 1.00 98.62 87 ALA A N 1
ATOM 734 C CA . ALA A 1 87 ? 8.625 -0.107 -18.149 1.00 98.62 87 ALA A CA 1
ATOM 735 C C . ALA A 1 87 ? 8.321 1.065 -19.090 1.00 98.62 87 ALA A C 1
ATOM 737 O O . ALA A 1 87 ? 7.864 2.105 -18.627 1.00 98.62 87 ALA A O 1
ATOM 738 N N . VAL A 1 88 ? 8.487 0.880 -20.405 1.00 98.56 88 VAL A N 1
ATOM 739 C CA . VAL A 1 88 ? 8.075 1.873 -21.412 1.00 98.56 88 VAL A CA 1
ATOM 740 C C . VAL A 1 88 ? 6.561 2.097 -21.371 1.00 98.56 88 VAL A C 1
ATOM 742 O O . VAL A 1 88 ? 6.108 3.236 -21.357 1.00 98.56 88 VAL A O 1
ATOM 745 N N . GLN A 1 89 ? 5.753 1.035 -21.269 1.00 98.75 89 GLN A N 1
ATOM 746 C CA . GLN A 1 89 ? 4.302 1.195 -21.119 1.00 98.75 89 GLN A CA 1
ATOM 747 C C . GLN A 1 89 ? 3.923 1.924 -19.819 1.00 98.75 89 GLN A C 1
ATOM 749 O O . GLN A 1 89 ? 2.950 2.679 -19.807 1.00 98.75 89 GLN A O 1
ATOM 754 N N . LEU A 1 90 ? 4.648 1.684 -18.722 1.00 98.75 90 LEU A N 1
ATOM 755 C CA . LEU A 1 90 ? 4.439 2.381 -17.452 1.00 98.75 90 LEU A CA 1
ATOM 756 C C . LEU A 1 90 ? 4.834 3.862 -17.549 1.00 98.75 90 LEU A C 1
ATOM 758 O O . LEU A 1 90 ? 4.112 4.707 -17.033 1.00 98.75 90 LEU A O 1
ATOM 762 N N . GLU A 1 91 ? 5.930 4.177 -18.239 1.00 98.56 91 GLU A N 1
ATOM 763 C CA . GLU A 1 91 ? 6.367 5.549 -18.520 1.00 98.56 91 GLU A CA 1
ATOM 764 C C . GLU A 1 91 ? 5.330 6.331 -19.336 1.00 98.56 91 GLU A C 1
ATOM 766 O O . GLU A 1 91 ? 5.048 7.487 -19.035 1.00 98.56 91 GLU A O 1
ATOM 771 N N . GLU A 1 92 ? 4.724 5.694 -20.338 1.00 98.44 92 GLU A N 1
ATOM 772 C CA . GLU A 1 92 ? 3.682 6.290 -21.182 1.00 98.44 92 GLU A CA 1
ATOM 773 C C . GLU A 1 92 ? 2.285 6.273 -20.534 1.00 98.44 92 GLU A C 1
ATOM 775 O O . GLU A 1 92 ? 1.304 6.708 -21.145 1.00 98.44 92 GLU A O 1
ATOM 780 N N . ASN A 1 93 ? 2.150 5.733 -19.320 1.00 98.75 93 ASN A N 1
ATOM 781 C CA . ASN A 1 93 ? 0.859 5.566 -18.670 1.00 98.75 93 ASN A CA 1
ATOM 782 C C . ASN A 1 93 ? 0.198 6.917 -18.366 1.00 98.75 93 ASN A C 1
ATOM 784 O O . ASN A 1 93 ? 0.752 7.744 -17.642 1.00 98.75 93 ASN A O 1
ATOM 788 N N . LYS A 1 94 ? -1.034 7.111 -18.849 1.00 98.50 94 LYS A N 1
ATOM 789 C CA . LYS A 1 94 ? -1.752 8.385 -18.686 1.00 98.50 94 LYS A CA 1
ATOM 790 C C . LYS A 1 94 ? -2.040 8.736 -17.232 1.00 98.50 94 L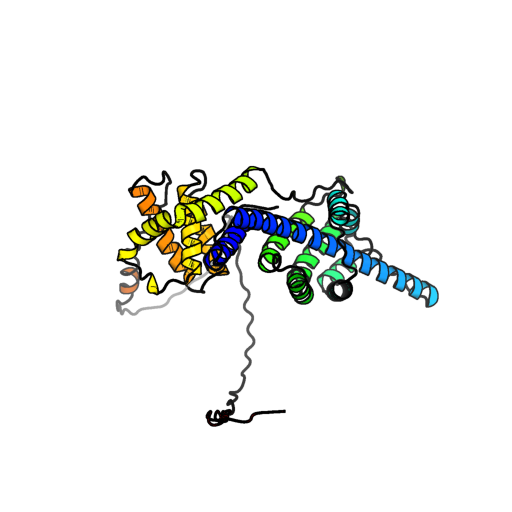YS A C 1
ATOM 792 O O . LYS A 1 94 ? -1.813 9.871 -16.841 1.00 98.50 94 LYS A O 1
ATOM 797 N N . MET A 1 95 ? -2.500 7.775 -16.428 1.00 98.38 95 MET A N 1
ATOM 798 C CA . MET A 1 95 ? -2.836 8.030 -15.022 1.00 98.38 95 MET A CA 1
ATOM 799 C C . MET A 1 95 ? -1.590 8.381 -14.206 1.00 98.38 95 MET A C 1
ATOM 801 O O . MET A 1 95 ? -1.642 9.276 -13.365 1.00 98.38 95 MET A O 1
ATOM 805 N N . LEU A 1 96 ? -0.467 7.698 -14.466 1.00 98.62 96 LEU A N 1
ATOM 806 C CA . LEU A 1 96 ? 0.803 8.022 -13.821 1.00 98.62 96 LEU A CA 1
ATOM 807 C C . LEU A 1 96 ? 1.295 9.407 -14.249 1.00 98.62 96 LEU A C 1
ATOM 809 O O . LEU A 1 96 ? 1.654 10.207 -13.392 1.00 98.62 96 LEU A O 1
ATOM 813 N N . GLY A 1 97 ? 1.270 9.705 -15.553 1.00 98.44 97 GLY A N 1
ATOM 814 C CA . GLY A 1 97 ? 1.675 11.002 -16.096 1.00 98.44 97 GLY A CA 1
ATOM 815 C C . GLY A 1 97 ? 0.850 12.166 -15.540 1.00 98.44 97 GLY A C 1
ATOM 816 O O . GLY A 1 97 ? 1.420 13.152 -15.081 1.00 98.44 97 GLY A O 1
ATOM 817 N N . GLU A 1 98 ? -0.477 12.019 -15.492 1.00 98.31 98 GLU A N 1
ATOM 818 C CA . GLU A 1 98 ? -1.389 12.999 -14.887 1.00 98.31 98 GLU A CA 1
ATOM 819 C C . GLU A 1 98 ? -1.079 13.226 -13.399 1.00 98.31 98 GLU A C 1
ATOM 821 O O . GLU A 1 98 ? -1.077 14.366 -12.932 1.00 98.31 98 GLU A O 1
ATOM 826 N N . TRP A 1 99 ? -0.782 12.162 -12.642 1.00 98.19 99 TRP A N 1
ATOM 827 C CA . TRP A 1 99 ? -0.400 12.291 -11.233 1.00 98.19 99 TRP A CA 1
ATOM 828 C C . TRP A 1 99 ? 0.965 12.975 -11.064 1.00 98.19 99 TRP A C 1
ATOM 830 O O . TRP A 1 99 ? 1.092 13.855 -10.210 1.00 98.19 99 TRP A O 1
ATOM 840 N N . ILE A 1 100 ? 1.962 12.617 -11.884 1.00 98.38 100 ILE A N 1
ATOM 841 C CA . ILE A 1 100 ? 3.301 13.227 -11.874 1.00 98.38 100 ILE A CA 1
ATOM 842 C C . ILE A 1 100 ? 3.194 14.736 -12.105 1.00 98.38 100 ILE A C 1
ATOM 844 O O . ILE A 1 100 ? 3.771 15.507 -11.338 1.00 98.38 100 ILE A O 1
ATOM 848 N N . GLU A 1 101 ? 2.420 15.159 -13.108 1.00 98.12 101 GLU A N 1
ATOM 849 C CA . GLU A 1 101 ? 2.185 16.573 -13.410 1.00 98.12 101 GLU A CA 1
ATOM 850 C C . GLU A 1 101 ? 1.445 17.271 -12.261 1.00 98.12 101 GLU A C 1
ATOM 852 O O . GLU A 1 101 ? 1.900 18.297 -11.755 1.00 98.12 101 GLU A O 1
ATOM 857 N N . ALA A 1 102 ? 0.346 16.684 -11.777 1.00 97.69 102 ALA A N 1
ATOM 858 C CA . ALA A 1 102 ? -0.468 17.271 -10.714 1.00 97.69 102 ALA A CA 1
ATOM 859 C C . ALA A 1 102 ? 0.287 17.435 -9.383 1.00 97.69 102 ALA A C 1
ATOM 861 O O . ALA A 1 102 ? -0.001 18.357 -8.616 1.00 97.69 102 ALA A O 1
ATOM 862 N N . LYS A 1 103 ? 1.231 16.537 -9.080 1.00 96.50 103 LYS A N 1
ATOM 863 C CA . LYS A 1 103 ? 2.045 16.573 -7.855 1.00 96.50 103 LYS A CA 1
ATOM 864 C C . LYS A 1 103 ? 3.398 17.249 -8.044 1.00 96.50 103 LYS A C 1
ATOM 866 O O . LYS A 1 103 ? 4.099 17.422 -7.050 1.00 96.50 103 LYS A O 1
ATOM 871 N N . ASN A 1 104 ? 3.754 17.620 -9.277 1.00 96.62 104 ASN A N 1
ATOM 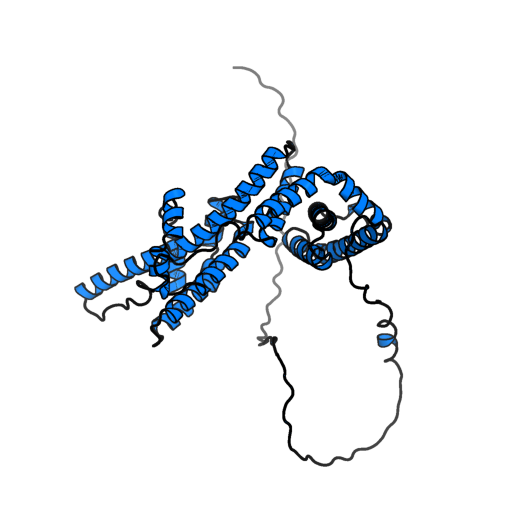872 C CA . ASN A 1 104 ? 5.102 18.046 -9.648 1.00 96.62 104 ASN A CA 1
ATOM 873 C C . ASN A 1 104 ? 6.166 17.061 -9.116 1.00 96.62 104 ASN A C 1
ATOM 875 O O . ASN A 1 104 ? 7.136 17.454 -8.468 1.00 96.62 104 ASN A O 1
ATOM 879 N N . SER A 1 105 ? 5.914 15.761 -9.302 1.00 96.62 105 SER A N 1
ATOM 880 C CA . SER A 1 105 ? 6.732 14.692 -8.722 1.00 96.62 105 SER A CA 1
ATOM 881 C C . SER A 1 105 ? 7.979 14.435 -9.563 1.00 96.62 105 SER A C 1
ATOM 883 O O . SER A 1 105 ? 7.880 14.103 -10.744 1.00 96.62 105 SER A O 1
ATOM 885 N N . SER A 1 106 ? 9.153 14.509 -8.944 1.00 95.50 106 SER A N 1
ATOM 886 C CA . SER A 1 106 ? 10.433 14.171 -9.569 1.00 95.50 106 SER A CA 1
ATOM 887 C C . SER A 1 106 ? 11.308 13.348 -8.619 1.00 95.50 106 SER A C 1
ATOM 889 O O . SER A 1 106 ? 11.100 13.368 -7.405 1.00 95.50 106 SER A O 1
ATOM 891 N N . TRP A 1 107 ? 12.269 12.635 -9.207 1.00 96.38 107 TRP A N 1
ATOM 892 C CA . TRP A 1 107 ? 13.383 11.958 -8.536 1.00 96.38 107 TRP A CA 1
ATOM 893 C C . TRP A 1 107 ? 14.723 12.674 -8.782 1.00 96.38 107 TRP A C 1
ATOM 895 O O . TRP A 1 107 ? 15.769 12.127 -8.452 1.00 96.38 107 TRP A O 1
ATOM 905 N N . ASP A 1 108 ? 14.724 13.875 -9.374 1.00 94.25 108 ASP A N 1
ATOM 906 C CA . ASP A 1 108 ? 15.959 14.605 -9.700 1.00 94.25 108 ASP A CA 1
ATOM 907 C C . ASP A 1 108 ? 16.808 14.908 -8.456 1.00 94.25 108 ASP A C 1
ATOM 909 O O . ASP A 1 108 ? 18.027 14.724 -8.485 1.00 94.25 108 ASP A O 1
ATOM 913 N N . ASP A 1 109 ? 16.162 15.307 -7.357 1.00 93.19 109 ASP A N 1
ATOM 914 C CA . ASP A 1 109 ? 16.826 15.570 -6.072 1.00 93.19 109 ASP A CA 1
ATOM 915 C C . ASP A 1 109 ? 17.366 14.276 -5.427 1.00 93.19 109 ASP A C 1
ATOM 917 O O . ASP A 1 109 ? 18.362 14.301 -4.706 1.00 93.19 109 ASP A O 1
ATOM 921 N N . ASP A 1 110 ? 16.767 13.132 -5.770 1.00 94.69 110 ASP A N 1
ATOM 922 C CA . ASP A 1 110 ? 17.064 11.801 -5.231 1.00 94.69 110 ASP A CA 1
ATOM 923 C C . ASP A 1 110 ? 17.782 10.899 -6.259 1.00 94.69 110 ASP A C 1
ATOM 925 O O . ASP A 1 110 ? 17.813 9.669 -6.139 1.00 94.69 110 ASP A O 1
ATOM 929 N N . ILE A 1 111 ? 18.388 11.484 -7.301 1.00 96.00 111 ILE A N 1
ATOM 930 C CA . ILE A 1 111 ? 18.933 10.731 -8.443 1.00 96.00 111 ILE A CA 1
ATOM 931 C C . ILE A 1 111 ? 20.047 9.755 -8.042 1.00 96.00 111 ILE A C 1
ATOM 933 O O . ILE A 1 111 ? 20.237 8.716 -8.677 1.00 96.00 111 ILE A O 1
ATOM 937 N N . GLU A 1 112 ? 20.788 10.057 -6.975 1.00 97.12 112 GLU A N 1
ATOM 938 C CA . GLU A 1 112 ? 21.818 9.160 -6.452 1.00 97.12 112 GLU A CA 1
ATOM 939 C C . GLU A 1 112 ? 21.220 7.871 -5.876 1.00 97.12 112 GLU A C 1
ATOM 941 O O . GLU A 1 112 ? 21.826 6.811 -6.026 1.00 97.12 112 GLU A O 1
ATOM 946 N N . VAL A 1 113 ? 20.017 7.926 -5.293 1.00 97.06 113 VAL A N 1
ATOM 947 C CA . VAL A 1 113 ? 19.284 6.726 -4.856 1.00 97.06 113 VAL A CA 1
ATOM 948 C C . VAL A 1 113 ? 18.917 5.884 -6.075 1.00 97.06 113 VAL A C 1
ATOM 950 O O . VAL A 1 113 ? 19.219 4.692 -6.111 1.00 97.06 113 VAL A O 1
ATOM 953 N N . VAL A 1 114 ? 18.369 6.503 -7.128 1.00 98.12 114 VAL A N 1
ATOM 954 C CA . VAL A 1 114 ? 18.034 5.809 -8.387 1.00 98.12 114 VAL A CA 1
ATOM 955 C C . VAL A 1 114 ? 19.265 5.119 -8.982 1.00 98.12 114 VAL A C 1
ATOM 957 O O . VAL A 1 114 ? 19.190 3.958 -9.384 1.00 98.12 114 VAL A O 1
ATOM 960 N N . ARG A 1 115 ? 20.420 5.798 -8.996 1.00 98.06 115 ARG A N 1
ATOM 961 C CA . ARG A 1 115 ? 21.688 5.237 -9.490 1.00 98.06 115 ARG A CA 1
ATOM 962 C C . ARG A 1 115 ? 22.161 4.050 -8.661 1.00 98.06 115 ARG A C 1
ATOM 964 O O . ARG A 1 115 ? 22.573 3.053 -9.247 1.00 98.06 115 ARG A O 1
ATOM 971 N N . ARG A 1 116 ? 22.098 4.131 -7.328 1.00 98.00 116 ARG A N 1
ATOM 972 C CA . ARG A 1 116 ? 22.478 3.014 -6.446 1.00 98.00 116 ARG A CA 1
ATOM 973 C C . ARG A 1 116 ? 21.566 1.808 -6.642 1.00 98.00 116 ARG A C 1
ATOM 975 O O . ARG A 1 116 ? 22.059 0.694 -6.803 1.00 98.00 116 ARG A O 1
ATOM 982 N N . VAL A 1 117 ? 20.256 2.031 -6.740 1.00 97.81 117 VAL A N 1
ATOM 983 C CA . VAL A 1 117 ? 19.283 0.962 -7.008 1.00 97.81 117 VAL A CA 1
ATOM 984 C C . VAL A 1 117 ? 19.507 0.349 -8.392 1.00 97.81 117 VAL A C 1
ATOM 986 O O . VAL A 1 117 ? 19.481 -0.871 -8.526 1.00 97.81 117 VAL A O 1
ATOM 989 N N . TYR A 1 118 ? 19.781 1.159 -9.418 1.00 98.38 118 TYR A N 1
ATOM 990 C CA . TYR A 1 118 ? 20.133 0.659 -10.748 1.00 98.38 118 TYR A CA 1
ATOM 991 C C . TYR A 1 118 ? 21.401 -0.208 -10.724 1.00 98.38 118 TYR A C 1
ATOM 993 O O . TYR A 1 118 ? 21.417 -1.281 -11.326 1.00 98.38 118 TYR A O 1
ATOM 1001 N N . THR A 1 119 ? 22.446 0.212 -10.005 1.00 98.31 119 THR A N 1
ATOM 1002 C CA . THR A 1 119 ? 23.659 -0.601 -9.825 1.00 98.31 119 THR A CA 1
ATOM 1003 C C . THR A 1 119 ? 23.317 -1.952 -9.195 1.00 98.31 119 THR A C 1
ATOM 1005 O O . THR A 1 119 ? 23.666 -2.985 -9.762 1.00 98.31 119 THR A O 1
ATOM 1008 N N . ALA A 1 120 ? 22.537 -1.960 -8.109 1.00 98.31 120 ALA A N 1
ATOM 1009 C CA . ALA A 1 120 ? 22.089 -3.196 -7.468 1.00 98.31 120 ALA A CA 1
ATOM 1010 C C . ALA A 1 120 ? 21.247 -4.082 -8.408 1.00 98.31 120 ALA A C 1
ATOM 1012 O O . ALA A 1 120 ? 21.362 -5.307 -8.376 1.00 98.31 120 ALA A O 1
ATOM 1013 N N . VAL A 1 121 ? 20.426 -3.482 -9.282 1.00 98.31 121 VAL A N 1
ATOM 1014 C CA . VAL A 1 121 ? 19.700 -4.205 -10.337 1.00 98.31 121 VAL A CA 1
ATOM 1015 C C . VAL A 1 121 ? 20.675 -4.917 -11.265 1.00 98.31 121 VAL A C 1
ATOM 1017 O O . VAL A 1 121 ? 20.552 -6.128 -11.425 1.00 98.31 121 VAL A O 1
ATOM 1020 N N . VAL A 1 122 ? 21.644 -4.209 -11.847 1.00 97.88 122 VAL A N 1
ATOM 1021 C CA . VAL A 1 122 ? 22.579 -4.784 -12.829 1.00 97.88 122 VAL A CA 1
ATOM 1022 C C . VAL A 1 122 ? 23.486 -5.852 -12.212 1.00 97.88 122 VAL A C 1
ATOM 1024 O O . VAL A 1 122 ? 23.820 -6.831 -12.878 1.00 97.88 122 VAL A O 1
ATOM 1027 N N . GLU A 1 123 ? 23.855 -5.701 -10.942 1.00 98.00 123 GLU A N 1
ATOM 1028 C CA . GLU A 1 123 ? 24.675 -6.671 -10.204 1.00 98.00 123 GLU A CA 1
ATOM 1029 C C . GLU A 1 123 ? 23.899 -7.925 -9.771 1.00 98.00 123 GLU A C 1
ATOM 1031 O O . GLU A 1 123 ? 24.508 -8.922 -9.388 1.00 98.00 123 GLU A O 1
ATOM 1036 N N . SER A 1 124 ? 22.565 -7.912 -9.846 1.00 98.50 124 SER A N 1
ATOM 1037 C CA . SER A 1 124 ? 21.741 -9.035 -9.397 1.00 98.50 124 SER A CA 1
ATOM 1038 C C . SER A 1 124 ? 21.714 -10.209 -10.381 1.00 98.50 124 SER A C 1
ATOM 1040 O O . SER A 1 124 ? 21.605 -10.028 -11.597 1.00 98.50 124 SER A O 1
ATOM 1042 N N . ASP A 1 125 ? 21.654 -11.431 -9.841 1.00 98.56 125 ASP A N 1
ATOM 1043 C CA . ASP A 1 125 ? 21.439 -12.652 -10.633 1.00 98.56 125 ASP A CA 1
ATOM 1044 C C . ASP A 1 125 ? 20.148 -12.573 -11.463 1.00 98.56 125 ASP A C 1
ATOM 1046 O O . ASP A 1 125 ? 20.109 -13.017 -12.605 1.00 98.56 125 ASP A O 1
ATOM 1050 N N . ILE A 1 126 ? 19.105 -11.925 -10.931 1.00 98.38 126 ILE A N 1
ATOM 1051 C CA . ILE A 1 126 ? 17.815 -11.730 -11.613 1.00 98.38 126 ILE A CA 1
ATOM 1052 C C . ILE A 1 126 ? 18.001 -10.984 -12.939 1.00 98.38 126 ILE A C 1
ATOM 1054 O O . ILE A 1 126 ? 17.403 -11.356 -13.952 1.00 98.38 126 ILE A O 1
ATOM 1058 N N . TYR A 1 127 ? 18.806 -9.921 -12.931 1.00 98.44 127 TYR A N 1
ATOM 1059 C CA . TYR A 1 127 ? 19.105 -9.149 -14.131 1.00 98.44 127 TYR A CA 1
ATOM 1060 C C . TYR A 1 127 ? 19.967 -9.954 -15.101 1.00 98.44 127 TYR A C 1
ATOM 1062 O O . TYR A 1 127 ? 19.649 -10.016 -16.288 1.00 98.44 127 TYR A O 1
ATOM 1070 N N . GLN A 1 128 ? 21.018 -10.613 -14.607 1.00 98.25 128 GLN A N 1
ATOM 1071 C CA . GLN A 1 128 ? 21.914 -11.414 -15.445 1.00 98.25 128 GLN A CA 1
ATOM 1072 C C . GLN A 1 128 ? 21.171 -12.574 -16.126 1.00 98.25 128 GLN A C 1
ATOM 1074 O O . GLN A 1 128 ? 21.328 -12.791 -17.327 1.00 98.25 128 GLN A O 1
ATOM 1079 N N . GLU A 1 129 ? 20.300 -13.279 -15.402 1.00 98.00 129 GLU A N 1
ATOM 1080 C CA . GLU A 1 129 ? 19.424 -14.316 -15.957 1.00 98.00 129 GLU A CA 1
ATOM 1081 C C . GLU A 1 129 ? 18.500 -13.756 -17.044 1.00 98.00 129 GLU A C 1
ATOM 1083 O O . GLU A 1 129 ? 18.392 -14.337 -18.122 1.00 98.00 129 GLU A O 1
ATOM 1088 N N . TYR A 1 130 ? 17.860 -12.608 -16.799 1.00 98.19 130 TYR A N 1
ATOM 1089 C CA . TYR A 1 130 ? 16.982 -11.964 -17.780 1.00 98.19 130 TYR A CA 1
ATOM 1090 C C . TYR A 1 130 ? 17.728 -11.540 -19.050 1.00 98.19 130 TYR A C 1
ATOM 1092 O O . TYR A 1 130 ? 17.224 -11.747 -20.159 1.00 98.19 130 TYR A O 1
ATOM 1100 N N . MET A 1 131 ? 18.926 -10.969 -18.907 1.00 97.44 131 MET A N 1
ATOM 1101 C CA . MET A 1 131 ? 19.738 -10.521 -20.039 1.00 97.44 131 MET A CA 1
ATOM 1102 C C . MET A 1 131 ? 20.255 -11.690 -20.883 1.00 97.44 131 MET A C 1
ATOM 1104 O O . MET A 1 131 ? 20.338 -11.552 -22.101 1.00 97.44 131 MET A O 1
ATOM 1108 N N . ASN A 1 132 ? 20.538 -12.837 -20.257 1.00 96.56 132 ASN A N 1
ATOM 1109 C CA . ASN A 1 132 ? 21.014 -14.047 -20.934 1.00 96.56 132 ASN A CA 1
ATOM 1110 C C . ASN A 1 132 ? 19.887 -14.961 -21.448 1.00 96.56 132 ASN A C 1
ATOM 1112 O O . ASN A 1 132 ? 20.153 -15.890 -22.209 1.00 96.56 132 ASN A O 1
ATOM 1116 N N . ALA A 1 133 ? 18.636 -14.734 -21.039 1.00 96.12 133 ALA A N 1
ATOM 1117 C CA . ALA A 1 133 ? 17.506 -15.541 -21.481 1.00 96.12 133 ALA A CA 1
ATOM 1118 C C . ALA A 1 133 ? 17.200 -15.333 -22.974 1.00 96.12 133 ALA A C 1
ATOM 1120 O O . ALA A 1 133 ? 17.069 -14.195 -23.437 1.00 96.12 133 ALA A O 1
ATOM 1121 N N . GLU A 1 134 ? 16.983 -16.438 -23.697 1.00 92.81 134 GLU A N 1
ATOM 1122 C CA . GLU A 1 134 ? 16.504 -16.426 -25.089 1.00 92.81 134 GLU A CA 1
ATOM 1123 C C . GLU A 1 134 ? 15.087 -15.846 -25.213 1.00 92.81 134 GLU A C 1
ATOM 1125 O O . GLU A 1 134 ? 14.713 -15.325 -26.262 1.00 92.81 134 GLU A O 1
ATOM 1130 N N . GLU A 1 135 ? 14.289 -15.930 -24.144 1.00 93.25 135 GLU A N 1
ATOM 1131 C CA . GLU A 1 135 ? 12.944 -15.369 -24.126 1.00 93.25 135 GLU A CA 1
ATOM 1132 C C . GLU A 1 135 ? 12.991 -13.836 -24.192 1.00 93.25 135 GLU A C 1
ATOM 1134 O O . GLU A 1 135 ? 13.545 -13.170 -23.313 1.00 93.25 135 GLU A O 1
ATOM 1139 N N . ASP A 1 136 ? 12.363 -13.282 -25.228 1.00 94.31 136 ASP A N 1
ATOM 1140 C CA . ASP A 1 136 ? 12.222 -11.847 -25.466 1.00 94.31 136 ASP A CA 1
ATOM 1141 C C . ASP A 1 136 ? 10.739 -11.486 -25.657 1.00 94.31 136 ASP A C 1
ATOM 1143 O O . ASP A 1 136 ? 10.257 -11.176 -26.752 1.00 94.31 136 ASP A O 1
ATOM 1147 N N . SER A 1 137 ? 9.981 -11.571 -24.564 1.00 97.44 137 SER A N 1
ATOM 1148 C CA . SER A 1 137 ? 8.535 -11.347 -24.533 1.00 97.44 137 SER A CA 1
ATOM 1149 C C . SER A 1 137 ? 8.149 -10.226 -23.561 1.00 97.44 137 SER A C 1
ATOM 1151 O O . SER A 1 137 ? 8.837 -9.953 -22.581 1.00 97.44 137 SER A O 1
ATOM 1153 N N . TYR A 1 138 ? 7.000 -9.587 -23.800 1.00 98.25 138 TYR A N 1
ATOM 1154 C CA . TYR A 1 138 ? 6.440 -8.621 -22.849 1.00 98.25 138 TYR A CA 1
ATOM 1155 C C . TYR A 1 138 ? 6.244 -9.244 -21.452 1.00 98.25 138 TYR A C 1
ATOM 1157 O O . TYR A 1 138 ? 6.430 -8.584 -20.430 1.00 98.25 138 TYR A O 1
ATOM 1165 N N . ASP A 1 139 ? 5.887 -10.530 -21.398 1.00 98.25 139 ASP A N 1
ATOM 1166 C CA . ASP A 1 139 ? 5.727 -11.252 -20.139 1.00 98.25 139 ASP A CA 1
ATOM 1167 C C . ASP A 1 139 ? 7.056 -11.420 -19.398 1.00 98.25 139 ASP A C 1
ATOM 1169 O O . ASP A 1 139 ? 7.086 -11.200 -18.185 1.00 98.25 139 ASP A O 1
ATOM 1173 N N . ALA A 1 140 ? 8.150 -11.718 -20.106 1.00 98.31 140 ALA A N 1
ATOM 1174 C CA . ALA A 1 140 ? 9.494 -11.748 -19.532 1.00 98.31 140 ALA A CA 1
ATOM 1175 C C . ALA A 1 140 ? 9.905 -10.367 -18.994 1.00 98.31 140 ALA A C 1
ATOM 1177 O O . ALA A 1 140 ? 10.390 -10.266 -17.865 1.00 98.31 140 ALA A O 1
ATOM 1178 N N . ASP A 1 141 ? 9.637 -9.301 -19.754 1.00 98.62 141 ASP A N 1
ATOM 1179 C CA . ASP A 1 141 ? 9.918 -7.911 -19.374 1.00 98.62 141 ASP A CA 1
ATOM 1180 C C . ASP A 1 141 ? 9.177 -7.490 -18.094 1.00 98.62 141 ASP A C 1
ATOM 1182 O O . ASP A 1 141 ? 9.744 -6.853 -17.202 1.00 98.62 141 ASP A O 1
ATOM 1186 N N . ARG A 1 142 ? 7.898 -7.856 -17.989 1.00 98.62 142 ARG A N 1
ATOM 1187 C CA . ARG A 1 142 ? 7.055 -7.588 -16.818 1.00 98.62 142 ARG A CA 1
ATOM 1188 C C . ARG A 1 142 ? 7.481 -8.427 -15.615 1.00 98.62 142 ARG A C 1
ATOM 1190 O O . ARG A 1 142 ? 7.511 -7.940 -14.483 1.00 98.62 142 ARG A O 1
ATOM 1197 N N . GLU A 1 143 ? 7.800 -9.697 -15.843 1.00 98.56 143 GLU A N 1
ATOM 1198 C CA . GLU A 1 143 ? 8.183 -10.629 -14.786 1.00 98.56 143 GLU A CA 1
ATOM 1199 C C . GLU A 1 143 ? 9.554 -10.295 -14.190 1.00 98.56 143 GLU A C 1
ATOM 1201 O O . GLU A 1 143 ? 9.707 -10.375 -12.967 1.00 98.56 143 GLU A O 1
ATOM 1206 N N . VAL A 1 144 ? 10.530 -9.853 -14.997 1.00 98.69 144 VAL A N 1
ATOM 1207 C CA . VAL A 1 144 ? 11.815 -9.384 -14.457 1.00 98.69 144 VAL A CA 1
ATOM 1208 C C . VAL A 1 144 ? 11.604 -8.176 -13.548 1.00 98.69 144 VAL A C 1
ATOM 1210 O O . VA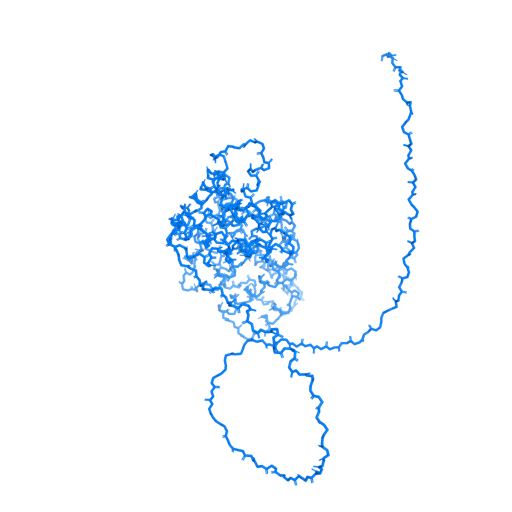L A 1 144 ? 12.083 -8.194 -12.418 1.00 98.69 144 VAL A O 1
ATOM 1213 N N . TRP A 1 145 ? 10.789 -7.192 -13.943 1.00 98.69 145 TRP A N 1
ATOM 1214 C CA . TRP A 1 145 ? 10.489 -6.038 -13.090 1.00 98.69 145 TRP A CA 1
ATOM 1215 C C . TRP A 1 145 ? 9.790 -6.428 -11.796 1.00 98.69 145 TRP A C 1
ATOM 1217 O O . TRP A 1 145 ? 10.120 -5.912 -10.729 1.00 98.69 145 TRP A O 1
ATOM 1227 N N . ARG A 1 146 ? 8.880 -7.402 -11.849 1.00 98.75 146 ARG A N 1
ATOM 1228 C CA . ARG A 1 146 ? 8.258 -7.946 -10.642 1.00 98.75 146 ARG A CA 1
ATOM 1229 C C . ARG A 1 146 ? 9.292 -8.555 -9.688 1.00 98.75 146 ARG A C 1
ATOM 1231 O O . ARG A 1 146 ? 9.164 -8.398 -8.472 1.00 98.75 146 ARG A O 1
ATOM 1238 N N . LYS A 1 147 ? 10.277 -9.291 -10.214 1.00 98.69 147 LYS A N 1
ATOM 1239 C CA . LYS A 1 147 ? 11.351 -9.906 -9.418 1.00 98.69 147 LYS A CA 1
ATOM 1240 C C . LYS A 1 147 ? 12.330 -8.856 -8.887 1.00 98.69 147 LYS A C 1
ATOM 1242 O O . LYS A 1 147 ? 12.647 -8.911 -7.702 1.00 98.69 147 LYS A O 1
ATOM 1247 N N . LEU A 1 148 ? 12.762 -7.906 -9.714 1.00 98.75 148 LEU A N 1
ATOM 1248 C CA . LEU A 1 148 ? 13.661 -6.817 -9.321 1.00 98.75 148 LEU A CA 1
ATOM 1249 C C . LEU A 1 148 ? 13.023 -5.949 -8.239 1.00 98.75 148 LEU A C 1
ATOM 1251 O O . LEU A 1 148 ? 13.628 -5.733 -7.194 1.00 98.75 148 LEU A O 1
ATOM 1255 N N . TYR A 1 149 ? 11.764 -5.545 -8.424 1.00 98.69 149 TYR A N 1
ATOM 1256 C CA . TYR A 1 149 ? 11.046 -4.776 -7.414 1.00 98.69 149 TYR A CA 1
ATOM 1257 C C . TYR A 1 149 ? 10.985 -5.541 -6.088 1.00 98.69 149 TYR A C 1
ATOM 1259 O O . TYR A 1 149 ? 11.383 -5.025 -5.049 1.00 98.69 149 TYR A O 1
ATOM 1267 N N . LYS A 1 150 ? 10.559 -6.812 -6.127 1.00 98.44 150 LYS A N 1
ATOM 1268 C CA . LYS A 1 150 ? 10.396 -7.629 -4.917 1.00 98.44 150 LYS A CA 1
ATOM 1269 C C . LYS A 1 150 ? 11.701 -7.852 -4.145 1.00 98.44 150 LYS A C 1
ATOM 1271 O O . LYS A 1 150 ? 11.667 -7.903 -2.922 1.00 98.44 150 LYS A O 1
ATOM 1276 N N . ASN A 1 151 ? 12.810 -8.094 -4.839 1.00 98.19 151 ASN A N 1
ATOM 1277 C CA . ASN A 1 151 ? 14.047 -8.524 -4.183 1.00 98.19 151 ASN A CA 1
ATOM 1278 C C . ASN A 1 151 ? 15.021 -7.374 -3.920 1.00 98.19 151 ASN A C 1
ATOM 1280 O O . ASN A 1 151 ? 15.841 -7.499 -3.018 1.00 98.19 151 ASN A O 1
ATOM 1284 N N . ILE A 1 152 ? 14.917 -6.275 -4.671 1.00 97.94 152 ILE A N 1
ATOM 1285 C CA . ILE A 1 152 ? 15.862 -5.156 -4.605 1.00 97.94 152 ILE A CA 1
ATOM 1286 C C . ILE A 1 152 ? 15.161 -3.917 -4.059 1.00 97.94 152 ILE A C 1
ATOM 1288 O O . ILE A 1 152 ? 15.511 -3.451 -2.984 1.00 97.94 152 ILE A O 1
ATOM 1292 N N . VAL A 1 153 ? 14.126 -3.420 -4.743 1.00 97.06 153 VAL A N 1
ATOM 1293 C CA . VAL A 1 153 ? 13.443 -2.166 -4.361 1.00 97.06 153 VAL A CA 1
ATOM 1294 C C . VAL A 1 153 ? 12.779 -2.280 -2.988 1.00 97.06 153 VAL A C 1
ATOM 1296 O O . VAL A 1 153 ? 12.934 -1.400 -2.146 1.00 97.06 153 VAL A O 1
ATOM 1299 N N . MET A 1 154 ? 12.067 -3.381 -2.728 1.00 96.19 154 MET A N 1
ATOM 1300 C CA . MET A 1 154 ? 11.380 -3.580 -1.447 1.00 96.19 154 MET A CA 1
ATOM 1301 C C . MET A 1 154 ? 12.338 -3.634 -0.252 1.00 96.19 154 MET A C 1
ATOM 1303 O O . MET A 1 154 ? 11.949 -3.197 0.824 1.00 96.19 154 MET A O 1
ATOM 1307 N N . ASN A 1 155 ? 13.569 -4.117 -0.456 1.00 94.50 155 ASN A N 1
ATOM 1308 C CA . ASN A 1 155 ? 14.561 -4.353 0.599 1.00 94.50 155 ASN A CA 1
ATOM 1309 C C . ASN A 1 155 ? 15.707 -3.323 0.581 1.00 94.50 155 ASN A C 1
ATOM 1311 O O . ASN A 1 155 ? 16.771 -3.579 1.139 1.00 94.50 155 ASN A O 1
ATOM 1315 N N . SER A 1 156 ? 15.545 -2.205 -0.131 1.00 94.69 156 SER A N 1
ATOM 1316 C CA . SER A 1 156 ? 16.590 -1.191 -0.255 1.00 94.69 156 SER A CA 1
ATOM 1317 C C . SER A 1 156 ? 16.554 -0.234 0.936 1.00 94.69 156 SER A C 1
ATOM 1319 O O . SER A 1 156 ? 15.648 0.594 1.034 1.00 94.69 156 SER A O 1
ATOM 1321 N N . GLU A 1 157 ? 17.580 -0.309 1.787 1.00 93.38 157 GLU A N 1
ATOM 1322 C CA . GLU A 1 157 ? 17.775 0.613 2.918 1.00 93.38 157 GLU A CA 1
ATOM 1323 C C . GLU A 1 157 ? 17.899 2.074 2.449 1.00 93.38 157 GLU A C 1
ATOM 1325 O O . GLU A 1 157 ? 17.385 2.982 3.093 1.00 93.38 157 GLU A O 1
ATOM 1330 N N . ASP A 1 158 ? 18.519 2.303 1.285 1.00 92.75 158 ASP A N 1
ATOM 1331 C CA . ASP A 1 158 ? 18.616 3.628 0.660 1.00 92.75 158 ASP A CA 1
ATOM 1332 C C . ASP A 1 158 ? 17.238 4.232 0.353 1.00 92.75 158 ASP A C 1
ATOM 1334 O O . ASP A 1 158 ? 17.004 5.416 0.597 1.00 92.75 158 ASP A O 1
ATOM 1338 N N . ILE A 1 159 ? 16.327 3.423 -0.202 1.00 93.94 159 ILE A N 1
ATOM 1339 C CA . ILE A 1 159 ? 14.960 3.863 -0.496 1.00 93.94 159 ILE A CA 1
ATOM 1340 C C . ILE A 1 159 ? 14.206 4.107 0.803 1.00 93.94 159 ILE A C 1
ATOM 1342 O O . ILE A 1 159 ? 13.488 5.096 0.896 1.00 93.94 159 ILE A O 1
ATOM 1346 N N . GLU A 1 160 ? 14.343 3.211 1.780 1.00 92.88 160 GLU A N 1
ATOM 1347 C CA . GLU A 1 160 ? 13.690 3.351 3.077 1.00 92.88 160 GLU A CA 1
ATOM 1348 C C . GLU A 1 160 ? 14.092 4.674 3.732 1.00 92.88 160 GLU A C 1
ATOM 1350 O O . GLU A 1 160 ? 13.232 5.536 3.894 1.00 92.88 160 GLU A O 1
ATOM 1355 N N . ALA A 1 161 ? 15.390 4.904 3.945 1.00 92.88 161 ALA A N 1
ATOM 1356 C CA . ALA A 1 161 ? 15.908 6.133 4.543 1.00 92.88 161 ALA A CA 1
ATOM 1357 C C . ALA A 1 161 ? 15.458 7.403 3.796 1.00 92.88 161 ALA A C 1
ATOM 1359 O O . ALA A 1 161 ? 15.035 8.379 4.417 1.00 92.88 161 ALA A O 1
ATOM 1360 N N . MET A 1 162 ? 15.490 7.389 2.459 1.00 93.62 162 MET A N 1
ATOM 1361 C CA . MET A 1 162 ? 15.040 8.525 1.649 1.00 93.62 162 MET A CA 1
ATOM 1362 C C . MET A 1 162 ? 13.526 8.767 1.784 1.00 93.62 162 MET A C 1
ATOM 1364 O O . MET A 1 162 ? 13.082 9.913 1.872 1.00 93.62 162 MET A O 1
ATOM 1368 N N . LEU A 1 163 ? 12.702 7.713 1.822 1.00 93.25 163 LEU A N 1
ATOM 1369 C CA . LEU A 1 163 ? 11.259 7.861 2.040 1.00 93.25 163 LEU A CA 1
ATOM 1370 C C . LEU A 1 163 ? 10.959 8.423 3.436 1.00 93.25 163 LEU A C 1
ATOM 1372 O O . LEU A 1 163 ? 10.052 9.253 3.548 1.00 93.25 163 LEU A O 1
ATOM 1376 N N . GLU A 1 164 ? 11.730 8.022 4.454 1.00 90.31 164 GLU A N 1
ATOM 1377 C CA . GLU A 1 164 ? 11.589 8.532 5.822 1.00 90.31 164 GLU A CA 1
ATOM 1378 C C . GLU A 1 164 ? 11.856 10.033 5.923 1.00 90.31 164 GLU A C 1
ATOM 1380 O O . GLU A 1 164 ? 11.095 10.759 6.568 1.00 90.31 164 GLU A O 1
ATOM 1385 N N . GLU A 1 165 ? 12.899 10.513 5.246 1.00 91.44 165 GLU A N 1
ATOM 1386 C CA . GLU A 1 165 ? 13.212 11.940 5.177 1.00 91.44 165 GLU A CA 1
ATOM 1387 C C . GLU A 1 165 ? 12.132 12.717 4.410 1.00 91.44 165 GLU A C 1
ATOM 1389 O O . GLU A 1 165 ? 11.736 13.821 4.799 1.00 91.44 165 GLU A O 1
ATOM 1394 N N . LYS A 1 166 ? 11.603 12.123 3.335 1.00 90.50 166 LYS A N 1
ATOM 1395 C CA . LYS A 1 166 ? 10.670 12.791 2.424 1.00 90.50 166 LYS A CA 1
ATOM 1396 C C . LYS A 1 166 ? 9.258 12.922 2.988 1.00 90.50 166 LYS A C 1
ATOM 1398 O O . LYS A 1 166 ? 8.557 13.894 2.681 1.00 90.50 166 LYS A O 1
ATOM 1403 N N . SER A 1 167 ? 8.790 11.954 3.778 1.00 90.38 167 SER A N 1
ATOM 1404 C CA . SER A 1 167 ? 7.455 12.030 4.370 1.00 90.38 167 SER A CA 1
ATOM 1405 C C . SER A 1 167 ? 7.271 11.179 5.620 1.00 90.38 167 SER A C 1
ATOM 1407 O O . SER A 1 167 ? 7.233 9.957 5.554 1.00 90.38 167 SER A O 1
ATOM 1409 N N . LEU A 1 168 ? 6.899 11.841 6.720 1.00 87.56 168 LEU A N 1
ATOM 1410 C CA . LEU A 1 168 ? 6.475 11.192 7.970 1.00 87.56 168 LEU A CA 1
ATOM 1411 C C . LEU A 1 168 ? 5.272 10.238 7.815 1.00 87.56 168 LEU A C 1
ATOM 1413 O O . LEU A 1 168 ? 4.979 9.465 8.721 1.00 87.56 168 LEU A O 1
ATOM 1417 N N . TYR A 1 169 ? 4.531 10.311 6.703 1.00 87.88 169 TYR A N 1
ATOM 1418 C CA . TYR A 1 169 ? 3.354 9.471 6.462 1.00 87.88 169 TYR A CA 1
ATOM 1419 C C . TYR A 1 169 ? 3.671 8.141 5.778 1.00 87.88 169 TYR A C 1
ATOM 1421 O O . TYR A 1 169 ? 2.793 7.277 5.740 1.00 87.88 169 TYR A O 1
ATOM 1429 N N . TRP A 1 170 ? 4.860 8.001 5.187 1.00 90.12 170 TRP A N 1
ATOM 1430 C CA . TRP A 1 170 ? 5.187 6.903 4.277 1.00 90.12 170 TRP A CA 1
ATOM 1431 C C . TRP A 1 170 ? 5.837 5.701 4.961 1.00 90.12 170 TRP A C 1
ATOM 1433 O O . TRP A 1 170 ? 5.615 4.582 4.499 1.00 90.12 170 TRP A O 1
ATOM 1443 N N . ASN A 1 171 ? 6.559 5.913 6.065 1.00 77.38 171 ASN A N 1
ATOM 1444 C CA . ASN A 1 171 ? 7.396 4.897 6.720 1.00 77.38 171 ASN A CA 1
ATOM 1445 C C . ASN A 1 171 ? 6.601 3.621 7.020 1.00 77.38 171 ASN A C 1
ATOM 1447 O O . ASN A 1 171 ? 6.946 2.535 6.568 1.00 77.38 171 ASN A O 1
ATOM 1451 N N . ASP A 1 172 ? 5.451 3.771 7.676 1.00 80.62 172 ASP A N 1
ATOM 1452 C CA . ASP A 1 172 ? 4.640 2.631 8.113 1.00 80.62 172 ASP A CA 1
ATOM 1453 C C . ASP A 1 172 ? 3.746 2.028 7.009 1.00 80.62 172 ASP A C 1
ATOM 1455 O O . ASP A 1 172 ? 3.071 1.017 7.232 1.00 80.62 172 ASP A O 1
ATOM 1459 N N . ASP A 1 173 ? 3.679 2.661 5.834 1.00 89.31 173 ASP A N 1
ATOM 1460 C CA . ASP A 1 173 ? 2.807 2.231 4.736 1.00 89.31 173 ASP A CA 1
ATOM 1461 C C . ASP A 1 173 ? 3.543 1.414 3.679 1.00 89.31 173 ASP A C 1
ATOM 1463 O O . ASP A 1 173 ? 2.897 0.660 2.940 1.00 89.31 173 ASP A O 1
ATOM 1467 N N . LYS A 1 174 ? 4.872 1.562 3.589 1.00 91.25 174 LYS A N 1
ATOM 1468 C CA . LYS A 1 174 ? 5.685 1.038 2.487 1.00 91.25 174 LYS A CA 1
ATOM 1469 C C . LYS A 1 174 ? 5.415 -0.440 2.217 1.00 91.25 174 LYS A C 1
ATOM 1471 O O . LYS A 1 174 ? 5.082 -0.784 1.086 1.00 91.25 174 LYS A O 1
ATOM 1476 N N . ASP A 1 175 ? 5.434 -1.277 3.251 1.00 90.75 175 ASP A N 1
ATOM 1477 C CA . ASP A 1 175 ? 5.197 -2.721 3.133 1.00 90.75 175 ASP A CA 1
ATOM 1478 C C . ASP A 1 175 ? 3.881 -3.057 2.426 1.00 90.75 175 ASP A C 1
ATOM 1480 O O . ASP A 1 175 ? 3.822 -3.922 1.549 1.00 90.75 175 ASP A O 1
ATOM 1484 N N . ILE A 1 176 ? 2.800 -2.363 2.788 1.00 91.88 176 ILE A N 1
ATOM 1485 C CA . ILE A 1 176 ? 1.491 -2.576 2.168 1.00 91.88 176 ILE A CA 1
ATOM 1486 C C . ILE A 1 176 ? 1.477 -2.020 0.753 1.00 91.88 176 ILE A C 1
ATOM 1488 O O . ILE A 1 176 ? 0.961 -2.677 -0.158 1.00 91.88 176 ILE A O 1
ATOM 1492 N N . ILE A 1 177 ? 2.030 -0.825 0.554 1.00 95.69 177 ILE A N 1
ATOM 1493 C CA . ILE A 1 177 ? 2.083 -0.195 -0.761 1.00 95.69 177 ILE A CA 1
ATOM 1494 C C . ILE A 1 177 ? 2.870 -1.054 -1.749 1.00 95.69 177 ILE A C 1
ATOM 1496 O O . ILE A 1 177 ? 2.410 -1.252 -2.876 1.00 95.69 177 ILE A O 1
ATOM 1500 N N . ASP A 1 178 ? 3.955 -1.682 -1.315 1.00 96.38 178 ASP A N 1
ATOM 1501 C CA . ASP A 1 178 ? 4.740 -2.603 -2.128 1.00 96.38 178 ASP A CA 1
ATOM 1502 C C . ASP A 1 178 ? 3.911 -3.793 -2.619 1.00 96.38 178 ASP A C 1
ATOM 1504 O O . ASP A 1 178 ? 4.015 -4.199 -3.782 1.00 96.38 178 ASP A O 1
ATOM 1508 N N . THR A 1 179 ? 2.995 -4.313 -1.793 1.00 95.62 179 THR A N 1
ATOM 1509 C CA . THR A 1 179 ? 2.071 -5.363 -2.251 1.00 95.62 179 THR A CA 1
ATOM 1510 C C . THR A 1 179 ? 1.161 -4.879 -3.384 1.00 95.62 179 THR A C 1
ATOM 1512 O O . THR A 1 179 ? 0.861 -5.643 -4.312 1.00 95.62 179 THR A O 1
ATOM 1515 N N . PHE A 1 180 ? 0.741 -3.610 -3.357 1.00 96.94 180 PHE A N 1
ATOM 1516 C CA . PHE A 1 180 ? -0.082 -3.008 -4.402 1.00 96.94 180 PHE A CA 1
ATOM 1517 C C . PHE A 1 180 ? 0.716 -2.698 -5.664 1.00 96.94 180 PHE A C 1
ATOM 1519 O O . PHE A 1 180 ? 0.192 -2.911 -6.762 1.00 96.94 180 PHE A O 1
ATOM 1526 N N . VAL A 1 181 ? 1.974 -2.277 -5.538 1.00 98.38 181 VAL A N 1
ATOM 1527 C CA . VAL A 1 181 ? 2.875 -2.096 -6.681 1.00 98.38 181 VAL A CA 1
ATOM 1528 C C . VAL A 1 181 ? 3.122 -3.436 -7.372 1.00 98.38 181 VAL A C 1
ATOM 1530 O O . VAL A 1 181 ? 2.832 -3.571 -8.560 1.00 98.38 181 VAL A O 1
ATOM 1533 N N . LEU A 1 182 ? 3.485 -4.488 -6.631 1.00 98.44 182 LEU A N 1
ATOM 1534 C CA . LEU A 1 182 ? 3.640 -5.839 -7.188 1.00 98.44 182 LEU A CA 1
ATOM 1535 C C . LEU A 1 182 ? 2.360 -6.358 -7.856 1.00 98.44 182 LEU A C 1
ATOM 1537 O O . LEU A 1 182 ? 2.412 -7.007 -8.905 1.00 98.44 182 LEU A O 1
ATOM 1541 N N . LYS A 1 183 ? 1.194 -6.088 -7.259 1.00 97.12 183 LYS A N 1
ATOM 1542 C CA . LYS A 1 183 ? -0.108 -6.432 -7.846 1.00 97.12 183 LYS A CA 1
ATOM 1543 C C . LYS A 1 183 ? -0.377 -5.655 -9.133 1.00 97.12 183 LYS A C 1
ATOM 1545 O O . LYS A 1 183 ? -0.994 -6.209 -10.038 1.00 97.12 183 LYS A O 1
ATOM 1550 N N . THR A 1 184 ? 0.066 -4.405 -9.204 1.00 98.12 184 THR A N 1
ATOM 1551 C CA . THR A 1 184 ? -0.063 -3.547 -10.385 1.00 98.12 184 THR A CA 1
ATOM 1552 C C . THR A 1 184 ? 0.810 -4.065 -11.513 1.00 98.12 184 THR A C 1
ATOM 1554 O O . THR A 1 184 ? 0.271 -4.338 -12.580 1.00 98.12 184 THR A O 1
ATOM 1557 N N . ILE A 1 185 ? 2.096 -4.333 -11.252 1.00 98.50 185 ILE A N 1
ATOM 1558 C CA . ILE A 1 185 ? 3.027 -4.908 -12.238 1.00 98.50 185 ILE A CA 1
ATOM 1559 C C . ILE A 1 185 ? 2.404 -6.150 -12.887 1.00 98.50 185 ILE A C 1
ATOM 1561 O O . ILE A 1 185 ? 2.292 -6.218 -14.102 1.00 98.50 185 ILE A O 1
ATOM 1565 N N . LYS A 1 186 ? 1.884 -7.095 -12.089 1.00 97.88 186 LYS A N 1
ATOM 1566 C CA . LYS A 1 186 ? 1.250 -8.331 -12.595 1.00 97.88 186 LYS A CA 1
ATOM 1567 C C . LYS A 1 186 ? 0.006 -8.121 -13.470 1.00 97.88 186 LYS A C 1
ATOM 1569 O O . LYS A 1 186 ? -0.385 -9.045 -14.176 1.00 97.88 186 LYS A O 1
ATOM 1574 N N . ARG A 1 187 ? -0.678 -6.982 -13.352 1.00 96.81 187 ARG A N 1
ATOM 1575 C CA . ARG A 1 187 ? -1.962 -6.708 -14.022 1.00 96.81 187 ARG A CA 1
ATOM 1576 C C . ARG A 1 187 ? -1.816 -6.006 -15.362 1.00 96.81 187 ARG A C 1
ATOM 1578 O O . ARG A 1 187 ? -2.806 -5.927 -16.080 1.00 96.81 187 ARG A O 1
ATOM 1585 N N . PHE A 1 188 ? -0.629 -5.494 -15.673 1.00 97.94 188 PHE A N 1
ATOM 1586 C CA . PHE A 1 188 ? -0.389 -4.808 -16.933 1.00 97.94 188 PHE A CA 1
ATOM 1587 C C . PHE A 1 188 ? -0.626 -5.742 -18.116 1.00 97.94 188 PHE A C 1
ATOM 1589 O O . PHE A 1 188 ? -0.116 -6.864 -18.133 1.00 97.94 188 PHE A O 1
ATOM 1596 N N . ASP A 1 189 ? -1.389 -5.258 -19.088 1.00 98.00 189 ASP A N 1
ATOM 1597 C CA . ASP A 1 189 ? -1.683 -5.940 -20.340 1.00 98.00 189 ASP A CA 1
ATOM 1598 C C . ASP A 1 189 ? -1.167 -5.074 -21.506 1.00 98.00 189 ASP A C 1
ATOM 1600 O O . ASP A 1 189 ? -1.531 -3.889 -21.597 1.00 98.00 189 ASP A O 1
ATOM 1604 N N . PRO A 1 190 ? -0.329 -5.622 -22.408 1.00 97.69 190 PRO A N 1
ATOM 1605 C CA . PRO A 1 190 ? 0.193 -4.873 -23.549 1.00 97.69 190 PRO A CA 1
ATOM 1606 C C . PRO A 1 190 ? -0.910 -4.341 -24.479 1.00 97.69 190 PRO A C 1
ATOM 1608 O O . PRO A 1 190 ? -0.700 -3.334 -25.160 1.00 97.69 190 PRO A O 1
ATOM 1611 N N . ALA A 1 191 ? -2.099 -4.955 -24.498 1.00 98.06 191 ALA A N 1
ATOM 1612 C CA . ALA A 1 191 ? -3.228 -4.491 -25.303 1.00 98.06 191 ALA A CA 1
ATOM 1613 C C . ALA A 1 191 ? -3.726 -3.097 -24.883 1.00 98.06 191 ALA A C 1
ATOM 1615 O O . ALA A 1 191 ? -4.197 -2.332 -25.729 1.00 98.06 191 ALA A O 1
ATOM 1616 N N . ASN A 1 192 ? -3.580 -2.739 -23.603 1.00 98.00 192 ASN A N 1
ATOM 1617 C CA . ASN A 1 192 ? -4.074 -1.469 -23.068 1.00 98.00 192 ASN A CA 1
ATOM 1618 C C . ASN A 1 192 ? -3.135 -0.284 -23.347 1.00 98.00 192 ASN A C 1
ATOM 1620 O O . ASN A 1 192 ? -3.574 0.868 -23.285 1.00 98.00 192 ASN A O 1
ATOM 1624 N N . LYS A 1 193 ? -1.862 -0.541 -23.691 1.00 97.56 193 LYS A N 1
ATOM 1625 C CA . LYS A 1 193 ? -0.838 0.488 -23.961 1.00 97.56 193 LYS A CA 1
ATOM 1626 C C . LYS A 1 193 ? -0.819 1.562 -22.851 1.00 97.56 193 LYS A C 1
ATOM 1628 O O . LYS A 1 193 ? -0.983 1.230 -21.677 1.00 97.56 193 LYS A O 1
ATOM 1633 N N . ALA A 1 194 ? -0.694 2.837 -23.220 1.00 97.56 194 ALA A N 1
ATOM 1634 C CA . ALA A 1 194 ? -0.766 4.001 -22.333 1.00 97.56 194 ALA A CA 1
ATOM 1635 C C . ALA A 1 194 ? -2.078 4.133 -21.525 1.00 97.56 194 ALA A C 1
ATOM 1637 O O . ALA A 1 194 ? -2.117 4.864 -20.538 1.00 97.56 194 ALA A O 1
ATOM 1638 N N . ASN A 1 195 ? -3.161 3.450 -21.926 1.00 98.19 195 ASN A N 1
ATOM 1639 C CA . ASN A 1 195 ? -4.452 3.483 -21.225 1.00 98.19 195 ASN A CA 1
ATOM 1640 C C . ASN A 1 195 ? -4.588 2.375 -20.165 1.00 98.19 195 ASN A C 1
ATOM 1642 O O . ASN A 1 195 ? -5.687 2.152 -19.667 1.00 98.19 195 ASN A O 1
ATOM 1646 N N . GLN A 1 196 ? -3.516 1.641 -19.851 1.00 98.06 196 GLN A N 1
ATOM 1647 C CA . GLN A 1 196 ? -3.536 0.654 -18.775 1.00 98.06 196 GLN A CA 1
ATOM 1648 C C . GLN A 1 196 ? -3.992 1.306 -17.462 1.00 98.06 196 GLN A C 1
ATOM 1650 O O . GLN A 1 196 ? -3.348 2.223 -16.964 1.00 98.06 196 GLN A O 1
ATOM 1655 N N . GLU A 1 197 ? -5.085 0.821 -16.878 1.00 97.38 197 GLU A N 1
ATOM 1656 C CA . GLU A 1 197 ? -5.571 1.361 -15.607 1.00 97.38 197 GLU A CA 1
ATOM 1657 C C . GLU A 1 197 ? -4.610 1.013 -14.462 1.00 97.38 197 GLU A C 1
ATOM 1659 O O . GLU A 1 197 ? -4.182 -0.142 -14.315 1.00 97.38 197 GLU A O 1
ATOM 1664 N N . LEU A 1 198 ? -4.302 2.015 -13.635 1.00 97.56 198 LEU A N 1
ATOM 1665 C CA . LEU A 1 198 ? -3.668 1.843 -12.331 1.00 97.56 198 LEU A CA 1
ATOM 1666 C C . LEU A 1 198 ? -4.726 1.589 -11.255 1.00 97.56 198 LEU A C 1
ATOM 1668 O O . LEU A 1 198 ? -5.927 1.760 -11.473 1.00 97.56 198 LEU A O 1
ATOM 1672 N N . LEU A 1 199 ? -4.296 1.158 -10.068 1.00 95.00 199 LEU A N 1
ATOM 1673 C CA . LEU A 1 199 ? -5.234 0.983 -8.964 1.00 95.00 199 LEU A CA 1
ATOM 1674 C C . LEU A 1 199 ? -5.797 2.358 -8.569 1.00 95.00 199 LEU A C 1
ATOM 1676 O O . LEU A 1 199 ? -5.006 3.227 -8.223 1.00 95.00 199 LEU A O 1
ATOM 1680 N N . PRO A 1 200 ? -7.128 2.558 -8.544 1.00 93.31 200 PRO A N 1
ATOM 1681 C CA . PRO A 1 200 ? -7.702 3.824 -8.091 1.00 93.31 200 PRO A CA 1
ATOM 1682 C C . PRO A 1 200 ? -7.375 4.048 -6.612 1.00 93.31 200 PRO A C 1
ATOM 1684 O O . PRO A 1 200 ? -7.148 3.070 -5.900 1.00 93.31 200 PRO A O 1
ATOM 1687 N N . GLU A 1 201 ? -7.391 5.290 -6.120 1.00 91.75 201 GLU A N 1
ATOM 1688 C CA . GLU A 1 201 ? -7.115 5.615 -4.709 1.00 91.75 201 GLU A CA 1
ATOM 1689 C C . GLU A 1 201 ? -7.991 4.765 -3.772 1.00 91.75 201 GLU A C 1
ATOM 1691 O O . GLU A 1 201 ? -7.492 3.879 -3.068 1.00 91.75 201 GLU A O 1
ATOM 1696 N N . TYR A 1 202 ? -9.311 4.893 -3.897 1.00 87.31 202 TYR A N 1
ATOM 1697 C CA . TYR A 1 202 ? -10.295 4.031 -3.244 1.00 87.31 202 TYR A CA 1
ATOM 1698 C C . TYR A 1 202 ? -10.826 2.988 -4.223 1.00 87.31 202 TYR A C 1
ATOM 1700 O O . TYR A 1 202 ? -11.008 3.273 -5.405 1.00 87.31 202 TYR A O 1
ATOM 1708 N N . LYS A 1 203 ? -11.078 1.765 -3.741 1.00 77.88 203 LYS A N 1
ATOM 1709 C CA . LYS A 1 203 ? -11.755 0.747 -4.558 1.00 77.88 203 LYS A CA 1
ATOM 1710 C C . LYS A 1 203 ? -13.193 1.174 -4.876 1.00 77.88 203 LYS A C 1
ATOM 1712 O O . LYS A 1 203 ? -13.646 1.008 -6.003 1.00 77.88 203 LYS A O 1
ATOM 1717 N N . ASP A 1 204 ? -13.879 1.710 -3.875 1.00 80.81 204 ASP A N 1
ATOM 1718 C CA . ASP A 1 204 ? -15.242 2.221 -3.936 1.00 80.81 204 ASP A CA 1
ATOM 1719 C C . ASP A 1 204 ? -15.450 3.280 -2.834 1.00 80.81 204 ASP A C 1
ATOM 1721 O O . ASP A 1 204 ? -14.595 3.496 -1.970 1.00 80.81 204 ASP A O 1
ATOM 1725 N N . MET A 1 205 ? -16.586 3.982 -2.879 1.00 84.44 205 MET A N 1
ATOM 1726 C CA . MET A 1 205 ? -16.928 4.986 -1.865 1.00 84.44 205 MET A CA 1
ATOM 1727 C C . MET A 1 205 ? -17.201 4.366 -0.486 1.00 84.44 205 MET A C 1
ATOM 1729 O O . MET A 1 205 ? -17.082 5.072 0.518 1.00 84.44 205 MET A O 1
ATOM 1733 N N . GLU A 1 206 ? -17.504 3.063 -0.417 1.00 89.25 206 GLU A N 1
ATOM 1734 C CA . GLU A 1 206 ? -17.772 2.373 0.847 1.00 89.25 206 GLU A CA 1
ATOM 1735 C C . GLU A 1 206 ? -16.518 2.315 1.720 1.00 89.25 206 GLU A C 1
ATOM 1737 O O . GLU A 1 206 ? -16.617 2.523 2.926 1.00 89.25 206 GLU A O 1
ATOM 1742 N N . ASP A 1 207 ? -15.332 2.102 1.141 1.00 91.19 207 ASP A N 1
ATOM 1743 C CA . ASP A 1 207 ? -14.073 2.109 1.899 1.00 91.19 207 ASP A CA 1
ATOM 1744 C C . ASP A 1 207 ? -13.780 3.497 2.506 1.00 91.19 207 ASP A C 1
ATOM 1746 O O . ASP A 1 207 ? -13.344 3.613 3.656 1.00 91.19 207 ASP A O 1
ATOM 1750 N N . ARG A 1 208 ? -14.095 4.579 1.784 1.00 92.12 208 ARG A N 1
ATOM 1751 C CA . ARG A 1 208 ? -13.948 5.950 2.302 1.00 92.12 208 ARG A CA 1
ATOM 1752 C C . ARG A 1 208 ? -14.920 6.231 3.452 1.00 92.12 208 ARG A C 1
ATOM 1754 O O . ARG A 1 208 ? -14.553 6.862 4.448 1.00 92.12 208 ARG A O 1
ATOM 1761 N N . GLU A 1 209 ? -16.161 5.773 3.326 1.00 93.75 209 GLU A N 1
ATOM 1762 C CA . GLU A 1 209 ? -17.172 5.888 4.380 1.00 93.75 209 GLU A CA 1
ATOM 1763 C C . GLU A 1 209 ? -16.849 5.007 5.588 1.00 93.75 209 GLU A C 1
ATOM 1765 O O . GLU A 1 209 ? -17.025 5.445 6.727 1.00 93.75 209 GLU A O 1
ATOM 1770 N N . PHE A 1 210 ? -16.317 3.806 5.353 1.00 95.88 210 PHE A N 1
ATOM 1771 C CA . PHE A 1 210 ? -15.818 2.903 6.382 1.00 95.88 210 PHE A CA 1
ATOM 1772 C C . PHE A 1 210 ? -14.733 3.585 7.218 1.00 95.88 210 PHE A C 1
ATOM 1774 O O . PHE A 1 210 ? -14.863 3.619 8.442 1.00 95.88 210 PHE A O 1
ATOM 1781 N N . ALA A 1 211 ? -13.740 4.217 6.577 1.00 96.06 211 ALA A N 1
ATOM 1782 C CA . ALA A 1 211 ? -12.690 4.968 7.267 1.00 96.06 211 ALA A CA 1
ATOM 1783 C C . ALA A 1 211 ? -13.266 6.060 8.182 1.00 96.06 211 ALA A C 1
ATOM 1785 O O . ALA A 1 211 ? -12.985 6.077 9.383 1.00 96.06 211 ALA A O 1
ATOM 1786 N N . ARG A 1 212 ? -14.146 6.923 7.648 1.00 96.00 212 ARG A N 1
ATOM 1787 C CA . ARG A 1 212 ? -14.805 7.982 8.434 1.00 96.00 212 ARG A CA 1
ATOM 1788 C C . ARG A 1 212 ? -15.584 7.411 9.610 1.00 96.00 212 ARG A C 1
ATOM 1790 O O . ARG A 1 212 ? -15.448 7.884 10.738 1.00 96.00 212 ARG A O 1
ATOM 1797 N N . LYS A 1 213 ? -16.450 6.434 9.338 1.00 97.19 213 LYS A N 1
ATOM 1798 C CA . LYS A 1 213 ? -17.379 5.888 10.326 1.00 97.19 213 LYS A CA 1
ATOM 1799 C C . LYS A 1 213 ? -16.625 5.173 11.439 1.00 97.19 213 LYS A C 1
ATOM 1801 O O . LYS A 1 213 ? -16.956 5.386 12.601 1.00 97.19 213 LYS A O 1
ATOM 1806 N N . LEU A 1 214 ? -15.617 4.369 11.106 1.00 98.12 214 LEU A N 1
ATOM 1807 C CA . LEU A 1 214 ? -14.840 3.620 12.089 1.00 98.12 214 LEU A CA 1
ATOM 1808 C C . LEU A 1 214 ? -14.026 4.568 12.969 1.00 98.12 214 LEU A C 1
ATOM 1810 O O . LEU A 1 214 ? -14.060 4.435 14.191 1.00 98.12 214 LEU A O 1
ATOM 1814 N N . PHE A 1 215 ? -13.369 5.564 12.375 1.00 97.25 215 PHE A N 1
ATOM 1815 C CA . PHE A 1 215 ? -12.593 6.548 13.126 1.00 97.25 215 PHE A CA 1
ATOM 1816 C C . PHE A 1 215 ? -13.474 7.375 14.072 1.00 97.25 215 PHE A C 1
ATOM 1818 O O . PHE A 1 215 ? -13.208 7.451 15.272 1.00 97.25 215 PHE A O 1
ATOM 1825 N N . ARG A 1 216 ? -14.599 7.905 13.567 1.00 96.06 216 ARG A N 1
ATOM 1826 C CA . ARG A 1 216 ? -15.582 8.623 14.395 1.00 96.06 216 ARG A CA 1
ATOM 1827 C C . ARG A 1 216 ? -16.143 7.764 15.512 1.00 96.06 216 ARG A C 1
ATOM 1829 O O . ARG A 1 216 ? -16.158 8.201 16.658 1.00 96.06 216 ARG A O 1
ATOM 1836 N N . ALA A 1 217 ? -16.582 6.549 15.194 1.00 97.12 217 ALA A N 1
ATOM 1837 C CA . ALA A 1 217 ? -17.141 5.646 16.186 1.00 97.12 217 ALA A CA 1
ATOM 1838 C C . ALA A 1 217 ? -16.114 5.283 17.261 1.00 97.12 217 ALA A C 1
ATOM 1840 O O . ALA A 1 217 ? -16.499 5.165 18.418 1.00 97.12 217 ALA A O 1
ATOM 1841 N N . THR A 1 218 ? -14.837 5.124 16.894 1.00 96.81 218 THR A N 1
ATOM 1842 C CA . THR A 1 218 ? -13.736 4.841 17.826 1.00 96.81 218 THR A CA 1
ATOM 1843 C C . THR A 1 218 ? -13.601 5.948 18.863 1.00 96.81 218 THR A C 1
ATOM 1845 O O . THR A 1 218 ? -13.600 5.655 20.057 1.00 96.81 218 THR A O 1
ATOM 1848 N N . ILE A 1 219 ? -13.515 7.205 18.423 1.00 94.38 219 ILE A N 1
ATOM 1849 C CA . ILE A 1 219 ? -13.243 8.342 19.309 1.00 94.38 219 ILE A CA 1
ATOM 1850 C C . ILE A 1 219 ? -14.488 8.746 20.107 1.00 94.38 219 ILE A C 1
ATOM 1852 O O . ILE A 1 219 ? -14.410 8.909 21.322 1.00 94.38 219 ILE A O 1
ATOM 1856 N N . LEU A 1 220 ? -15.642 8.885 19.447 1.00 94.56 220 LEU A N 1
ATOM 1857 C CA . LEU A 1 220 ? -16.854 9.436 20.067 1.00 94.56 220 LEU A CA 1
ATOM 1858 C C . LEU A 1 220 ? -17.472 8.511 21.123 1.00 94.56 220 LEU A C 1
ATOM 1860 O O . LEU A 1 220 ? -18.112 8.991 22.053 1.00 94.56 220 LEU A O 1
ATOM 1864 N N . ASN A 1 221 ? -17.266 7.198 20.997 1.00 96.00 221 ASN A N 1
ATOM 1865 C CA . ASN A 1 221 ? -17.822 6.198 21.912 1.00 96.00 221 ASN A CA 1
ATOM 1866 C C . ASN A 1 221 ? -16.749 5.572 22.824 1.00 96.00 221 ASN A C 1
ATOM 1868 O O . ASN A 1 221 ? -16.983 4.508 23.401 1.00 96.00 221 ASN A O 1
ATOM 1872 N N . ALA A 1 222 ? -15.577 6.204 22.952 1.00 93.19 222 ALA A N 1
ATOM 1873 C CA . ALA A 1 222 ? -14.432 5.665 23.689 1.00 93.19 222 ALA A CA 1
ATOM 1874 C C . ALA A 1 222 ? -14.789 5.227 25.123 1.00 93.19 222 ALA A C 1
ATOM 1876 O O . ALA A 1 222 ? -14.481 4.101 25.517 1.00 93.19 222 ALA A O 1
ATOM 1877 N N . ASP A 1 223 ? -15.521 6.067 25.862 1.00 93.38 223 ASP A N 1
ATOM 1878 C CA . ASP A 1 223 ? -15.948 5.783 27.239 1.00 93.38 223 ASP A CA 1
ATOM 1879 C C . ASP A 1 223 ? -16.846 4.541 27.327 1.00 93.38 223 ASP A C 1
ATOM 1881 O O . ASP A 1 223 ? -16.769 3.760 28.277 1.00 93.38 223 ASP A O 1
ATOM 1885 N N . GLU A 1 224 ? -17.712 4.332 26.336 1.00 95.38 224 GLU A N 1
ATOM 1886 C CA . GLU A 1 224 ? -18.604 3.173 26.294 1.00 95.38 224 GLU A CA 1
ATOM 1887 C C . GLU A 1 224 ? -17.820 1.891 25.993 1.00 95.38 224 GLU A C 1
ATOM 1889 O O . GLU A 1 224 ? -17.997 0.875 26.669 1.00 95.38 224 GLU A O 1
ATOM 1894 N N . TYR A 1 225 ? -16.875 1.945 25.053 1.00 95.06 225 TYR A N 1
ATOM 1895 C CA . TYR A 1 225 ? -16.004 0.806 24.763 1.00 95.06 225 TYR A CA 1
ATOM 1896 C C . TYR A 1 225 ? -15.094 0.464 25.943 1.00 95.06 225 TYR A C 1
ATOM 1898 O O . TYR A 1 225 ? -14.863 -0.716 26.219 1.00 95.06 225 TYR A O 1
ATOM 1906 N N . GLN A 1 226 ? -14.653 1.465 26.709 1.00 91.38 226 GLN A N 1
ATOM 1907 C CA . GLN A 1 226 ? -13.920 1.244 27.952 1.00 91.38 226 GLN A CA 1
ATOM 1908 C C . GLN A 1 226 ? -14.757 0.488 28.991 1.00 91.38 226 GLN A C 1
ATOM 1910 O O . GLN A 1 226 ? -14.235 -0.406 29.662 1.00 91.38 226 GLN A O 1
ATOM 1915 N N . LYS A 1 227 ? -16.067 0.752 29.088 1.00 92.00 227 LYS A N 1
ATOM 1916 C CA . LYS A 1 227 ? -16.961 -0.043 29.949 1.00 92.00 227 LYS A CA 1
ATOM 1917 C C . LYS A 1 227 ? -17.074 -1.488 29.472 1.00 92.00 227 LYS A C 1
ATOM 1919 O O . LYS A 1 227 ? -17.086 -2.388 30.310 1.00 92.00 227 LYS A O 1
ATOM 1924 N N . TYR A 1 228 ? -17.139 -1.738 28.162 1.00 92.94 228 TYR A N 1
ATOM 1925 C CA . TYR A 1 228 ? -17.163 -3.108 27.631 1.00 92.94 228 TYR A CA 1
ATOM 1926 C C . TYR A 1 228 ? -15.882 -3.872 27.972 1.00 92.94 228 TYR A C 1
ATOM 1928 O O . TYR A 1 228 ? -15.965 -5.000 28.459 1.00 92.94 228 TYR A O 1
ATOM 1936 N N . MET A 1 229 ? -14.717 -3.232 27.835 1.00 90.62 229 MET A N 1
ATOM 1937 C CA . MET A 1 229 ? -13.442 -3.795 28.295 1.00 90.62 229 MET A CA 1
ATOM 1938 C C . MET A 1 229 ? -13.467 -4.085 29.806 1.00 90.62 229 MET A C 1
ATOM 1940 O O . MET A 1 229 ? -13.116 -5.182 30.245 1.00 90.62 229 MET A O 1
ATOM 1944 N N . GLY A 1 230 ? -13.974 -3.140 30.606 1.00 87.12 230 GLY A N 1
ATOM 1945 C CA . GLY A 1 230 ? -14.084 -3.265 32.060 1.00 87.12 230 GLY A CA 1
ATOM 1946 C C . GLY A 1 230 ? -15.002 -4.397 32.539 1.00 87.12 230 GLY A C 1
ATOM 1947 O O . GLY A 1 230 ? -14.756 -4.969 33.598 1.00 87.12 230 GLY A O 1
ATOM 1948 N N . ARG A 1 231 ? -16.026 -4.798 31.775 1.00 85.31 231 ARG A N 1
ATOM 1949 C CA . ARG A 1 231 ? -16.921 -5.913 32.160 1.00 85.31 231 ARG A CA 1
ATOM 1950 C C . ARG A 1 231 ? -16.227 -7.277 32.135 1.00 85.31 231 ARG A C 1
ATOM 1952 O O . ARG A 1 231 ? -16.547 -8.136 32.953 1.00 85.31 231 ARG A O 1
ATOM 1959 N N . ILE A 1 232 ? -15.248 -7.457 31.250 1.00 82.94 232 ILE A N 1
ATOM 1960 C CA . ILE A 1 232 ? -14.455 -8.693 31.125 1.00 82.94 232 ILE A CA 1
ATOM 1961 C C . ILE A 1 232 ? -13.293 -8.732 32.138 1.00 82.94 232 ILE A C 1
ATOM 1963 O O . ILE A 1 232 ? -12.709 -9.787 32.391 1.00 82.94 232 ILE A O 1
ATOM 1967 N N . SER A 1 233 ? -13.002 -7.599 32.789 1.00 65.75 233 SER A N 1
ATOM 1968 C CA . SER A 1 233 ? -11.812 -7.373 33.622 1.00 65.75 233 SER A CA 1
ATOM 1969 C C . SER A 1 233 ? -11.694 -8.194 34.894 1.00 65.75 233 SER A C 1
ATOM 1971 O O . SER A 1 233 ? -10.609 -8.246 35.463 1.00 65.75 233 SER A O 1
ATOM 1973 N N . ARG A 1 234 ? -12.751 -8.885 35.340 1.00 60.28 234 ARG A N 1
ATOM 1974 C CA . ARG A 1 234 ? -12.695 -9.665 36.591 1.00 60.28 234 ARG A CA 1
ATOM 1975 C C . ARG A 1 234 ? -11.566 -10.705 36.609 1.00 60.28 234 ARG A C 1
ATOM 1977 O O . ARG A 1 234 ? -11.130 -11.078 37.689 1.00 60.28 234 ARG A O 1
ATOM 1984 N N . ASN A 1 235 ? -11.076 -11.121 35.437 1.00 56.00 235 ASN A N 1
ATOM 1985 C CA . ASN A 1 235 ? -9.960 -12.058 35.298 1.00 56.00 235 ASN A CA 1
ATOM 1986 C C . ASN A 1 235 ? -8.678 -11.434 34.710 1.00 56.00 235 ASN A C 1
ATOM 1988 O O . ASN A 1 235 ? -7.702 -12.157 34.518 1.00 56.00 235 ASN A O 1
ATOM 1992 N N . TRP A 1 236 ? -8.660 -10.132 34.399 1.00 66.44 236 TRP A N 1
ATOM 1993 C CA . TRP A 1 236 ? -7.586 -9.504 33.625 1.00 66.44 236 TRP A CA 1
ATOM 1994 C C . TRP A 1 236 ? -7.061 -8.231 34.288 1.00 66.44 236 TRP A C 1
ATOM 1996 O O . TRP A 1 236 ? -7.807 -7.295 34.563 1.00 66.44 236 TRP A O 1
ATOM 2006 N N . ASP A 1 237 ? -5.749 -8.197 34.515 1.00 66.75 237 ASP A N 1
ATOM 2007 C CA . ASP A 1 237 ? -5.050 -7.065 35.118 1.00 66.75 237 ASP A CA 1
ATOM 2008 C C . ASP A 1 237 ? -4.744 -5.989 34.061 1.00 66.75 237 ASP A C 1
ATOM 2010 O O . ASP A 1 237 ? -3.763 -6.082 33.320 1.00 66.75 237 ASP A O 1
ATOM 2014 N N . PHE A 1 238 ? -5.598 -4.964 33.995 1.00 69.25 238 PHE A N 1
ATOM 2015 C CA . PHE A 1 238 ? -5.447 -3.829 33.076 1.00 69.25 238 PHE A CA 1
ATOM 2016 C C . PHE A 1 238 ? -4.215 -2.966 33.375 1.00 69.25 238 PHE A C 1
ATOM 2018 O O . PHE A 1 238 ? -3.769 -2.239 32.493 1.00 69.25 238 PHE A O 1
ATOM 2025 N N . SER A 1 239 ? -3.625 -3.060 34.574 1.00 67.06 239 SER A N 1
ATOM 2026 C CA . SER A 1 239 ? -2.406 -2.309 34.906 1.00 67.06 239 SER A CA 1
ATOM 2027 C C . SER A 1 239 ? -1.174 -2.793 34.132 1.00 67.06 239 SER A C 1
ATOM 2029 O O . SER A 1 239 ? -0.176 -2.084 34.047 1.00 67.06 239 SER A O 1
ATOM 2031 N N . ARG A 1 240 ? -1.250 -3.990 33.533 1.00 70.75 240 ARG A N 1
ATOM 2032 C CA . ARG A 1 240 ? -0.173 -4.599 32.739 1.00 70.75 240 ARG A CA 1
ATOM 2033 C C . ARG A 1 240 ? -0.332 -4.393 31.236 1.00 70.75 240 ARG A C 1
ATOM 2035 O O . ARG A 1 240 ? 0.457 -4.947 30.472 1.00 70.75 240 ARG A O 1
ATOM 2042 N N . LEU A 1 241 ? -1.361 -3.665 30.808 1.00 77.50 241 LEU A N 1
ATOM 2043 C CA . LEU A 1 241 ? -1.633 -3.461 29.395 1.00 77.50 241 LEU A CA 1
ATOM 2044 C C . LEU A 1 241 ? -0.766 -2.360 28.812 1.00 77.50 241 LEU A C 1
ATOM 2046 O O . LEU A 1 241 ? -0.704 -1.251 29.342 1.00 77.50 241 LEU A O 1
ATOM 2050 N N . ALA A 1 242 ? -0.151 -2.658 27.669 1.00 88.69 242 ALA A N 1
ATOM 2051 C CA . ALA A 1 242 ? 0.419 -1.616 26.840 1.00 88.69 242 ALA A CA 1
ATOM 2052 C C . ALA A 1 242 ? -0.706 -0.673 26.396 1.00 88.69 242 ALA A C 1
ATOM 2054 O O . ALA A 1 242 ? -1.795 -1.113 26.019 1.00 88.69 242 ALA A O 1
ATOM 2055 N N . TYR A 1 243 ? -0.437 0.630 26.401 1.00 90.81 243 TYR A N 1
ATOM 2056 C CA . TYR A 1 243 ? -1.420 1.619 25.964 1.00 90.81 243 TYR A CA 1
ATOM 2057 C C . TYR A 1 243 ? -1.889 1.360 24.518 1.00 90.81 243 TYR A C 1
ATOM 2059 O O . TYR A 1 243 ? -3.072 1.497 24.210 1.00 90.81 243 TYR A O 1
ATOM 2067 N N . MET A 1 244 ? -0.987 0.875 23.659 1.00 94.12 244 MET A N 1
ATOM 2068 C CA . MET A 1 244 ? -1.313 0.464 22.293 1.00 94.12 244 MET A CA 1
ATOM 2069 C C . MET A 1 244 ? -2.344 -0.678 22.238 1.00 94.12 244 MET A C 1
ATOM 2071 O O . MET A 1 244 ? -3.252 -0.633 21.412 1.00 94.12 244 MET A O 1
ATOM 2075 N N . ASP A 1 245 ? -2.279 -1.660 23.146 1.00 93.69 245 ASP A N 1
ATOM 2076 C CA . ASP A 1 245 ? -3.264 -2.754 23.198 1.00 93.69 245 ASP A CA 1
ATOM 2077 C C . ASP A 1 245 ? -4.665 -2.221 23.510 1.00 93.69 245 ASP A C 1
ATOM 2079 O O . ASP A 1 245 ? -5.649 -2.678 22.930 1.00 93.69 245 ASP A O 1
ATOM 2083 N N . MET A 1 246 ? -4.759 -1.219 24.389 1.00 92.69 246 MET A N 1
ATOM 2084 C CA . MET A 1 246 ? -6.026 -0.560 24.714 1.00 92.69 246 MET A CA 1
ATOM 2085 C C . MET A 1 246 ? -6.612 0.169 23.504 1.00 92.69 246 MET A C 1
ATOM 2087 O O . MET A 1 246 ? -7.800 0.012 23.222 1.00 92.69 246 MET A O 1
ATOM 2091 N N . VAL A 1 247 ? -5.785 0.915 22.764 1.00 95.25 247 VAL A N 1
ATOM 2092 C CA . VAL A 1 247 ? -6.203 1.605 21.533 1.00 95.25 247 VAL A CA 1
ATOM 2093 C C . VAL A 1 247 ? -6.686 0.597 20.487 1.00 95.25 247 VAL A C 1
ATOM 2095 O O . VAL A 1 247 ? -7.777 0.747 19.939 1.00 95.25 247 VAL A O 1
ATOM 2098 N N . ILE A 1 248 ? -5.923 -0.474 20.253 1.00 97.00 248 ILE A N 1
ATOM 2099 C CA . ILE A 1 248 ? -6.274 -1.523 19.287 1.00 97.00 248 ILE A CA 1
ATOM 2100 C C . ILE A 1 248 ? -7.589 -2.209 19.671 1.00 97.00 248 ILE A C 1
ATOM 2102 O O . ILE A 1 248 ? -8.474 -2.357 18.826 1.00 97.00 248 ILE A O 1
ATOM 2106 N N . MET A 1 249 ? -7.759 -2.587 20.942 1.00 96.56 249 MET A N 1
ATOM 2107 C CA . MET A 1 249 ? -9.003 -3.201 21.412 1.00 96.56 249 MET A CA 1
ATOM 2108 C C . MET A 1 249 ? -10.194 -2.249 21.287 1.00 96.56 249 MET A C 1
ATOM 2110 O O . MET A 1 249 ? -11.267 -2.675 20.866 1.00 96.56 249 MET A O 1
ATOM 2114 N N . GLN A 1 250 ? -10.019 -0.965 21.599 1.00 96.81 250 GLN A N 1
ATOM 2115 C CA . GLN A 1 250 ? -11.067 0.042 21.450 1.00 96.81 250 GLN A CA 1
ATOM 2116 C C . GLN A 1 250 ? -11.553 0.148 19.999 1.00 96.81 250 GLN A C 1
ATOM 2118 O O . GLN A 1 250 ? -12.761 0.140 19.757 1.00 96.81 250 GLN A O 1
ATOM 2123 N N . ILE A 1 251 ? -10.633 0.203 19.032 1.00 98.19 251 ILE A N 1
ATOM 2124 C CA . ILE A 1 251 ? -10.985 0.259 17.606 1.00 98.19 251 ILE A CA 1
ATOM 2125 C C . ILE A 1 251 ? -11.676 -1.045 17.178 1.00 98.19 251 ILE A C 1
ATOM 2127 O O . ILE A 1 251 ? -12.683 -1.008 16.470 1.00 98.19 251 ILE A O 1
ATOM 2131 N N . ALA A 1 252 ? -11.204 -2.201 17.653 1.00 98.31 252 ALA A N 1
ATOM 2132 C CA . ALA A 1 252 ? -11.831 -3.487 17.357 1.00 98.31 252 ALA A CA 1
ATOM 2133 C C . ALA A 1 252 ? -13.279 -3.556 17.863 1.00 98.31 252 ALA A C 1
ATOM 2135 O O . ALA A 1 252 ? -14.171 -4.006 17.146 1.00 98.31 252 ALA A O 1
ATOM 2136 N N . ILE A 1 253 ? -13.538 -3.062 19.077 1.00 98.19 253 ILE A N 1
ATOM 2137 C CA . ILE A 1 253 ? -14.891 -2.953 19.638 1.00 98.19 253 ILE A CA 1
ATOM 2138 C C . ILE A 1 253 ? -15.743 -1.998 18.798 1.00 98.19 253 ILE A C 1
ATOM 2140 O O . ILE A 1 253 ? -16.895 -2.316 18.495 1.00 98.19 253 ILE A O 1
ATOM 2144 N N . ALA A 1 254 ? -15.179 -0.864 18.369 1.00 98.44 254 ALA A N 1
ATOM 2145 C CA . ALA A 1 254 ? -15.862 0.060 17.473 1.00 98.44 254 ALA A CA 1
ATOM 2146 C C . ALA A 1 254 ? -16.280 -0.633 16.167 1.00 98.44 254 ALA A C 1
ATOM 2148 O O . ALA A 1 254 ? -17.426 -0.481 15.733 1.00 98.44 254 ALA A O 1
ATOM 2149 N N . GLU A 1 255 ? -15.404 -1.445 15.570 1.00 98.50 255 GLU A N 1
ATOM 2150 C CA . GLU A 1 255 ? -15.737 -2.215 14.373 1.00 98.50 255 GLU A CA 1
ATOM 2151 C C . GLU A 1 255 ? -16.813 -3.282 14.655 1.00 98.50 255 GLU A C 1
ATOM 2153 O O . GLU A 1 255 ? -17.802 -3.389 13.921 1.00 98.50 255 GLU A O 1
ATOM 2158 N N . LEU A 1 256 ? -16.679 -4.032 15.756 1.00 98.12 256 LEU A N 1
ATOM 2159 C CA . LEU A 1 256 ? -17.637 -5.064 16.160 1.00 98.12 256 LEU A CA 1
ATOM 2160 C C . LEU A 1 256 ? -19.057 -4.507 16.305 1.00 98.12 256 LEU A C 1
ATOM 2162 O O . LEU A 1 256 ? -19.992 -5.123 15.791 1.00 98.12 256 LEU A O 1
ATOM 2166 N N . VAL A 1 257 ? -19.196 -3.357 16.968 1.00 97.88 257 VAL A N 1
ATOM 2167 C CA . VAL A 1 257 ? -20.485 -2.734 17.301 1.00 97.88 257 VAL A CA 1
ATOM 2168 C C . VAL A 1 257 ? -21.107 -2.016 16.104 1.00 97.88 257 VAL A C 1
ATOM 2170 O O . VAL A 1 257 ? -22.307 -2.130 15.871 1.00 97.88 257 VAL A O 1
ATOM 2173 N N . ASN A 1 258 ? -20.315 -1.288 15.314 1.00 97.81 258 ASN A N 1
ATOM 2174 C CA . ASN A 1 258 ? -20.864 -0.348 14.327 1.00 97.81 258 ASN A CA 1
ATOM 2175 C C . ASN A 1 258 ? -20.953 -0.912 12.900 1.00 97.81 258 ASN A C 1
ATOM 2177 O O . ASN A 1 258 ? -21.539 -0.266 12.020 1.00 97.81 258 ASN A O 1
ATOM 2181 N N . PHE A 1 259 ? -20.383 -2.096 12.654 1.00 96.88 259 PHE A N 1
ATOM 2182 C CA . PHE A 1 259 ? -20.312 -2.714 11.328 1.00 96.88 259 PHE A CA 1
ATOM 2183 C C . PHE A 1 259 ? -20.895 -4.133 11.356 1.00 96.88 259 PHE A C 1
ATOM 2185 O O . PHE A 1 259 ? -20.147 -5.114 11.410 1.00 96.88 259 PHE A O 1
ATOM 2192 N N . PRO A 1 260 ? -22.236 -4.278 11.311 1.00 94.19 260 PRO A N 1
ATOM 2193 C CA . PRO A 1 260 ? -22.899 -5.582 11.395 1.00 94.19 260 PRO A CA 1
ATOM 2194 C C . PRO A 1 260 ? -22.539 -6.515 10.230 1.00 94.19 260 PRO A C 1
ATOM 2196 O O . PRO A 1 260 ? -22.488 -7.724 10.419 1.00 94.19 260 PRO A O 1
ATOM 2199 N N . GLY A 1 261 ? -22.212 -5.963 9.056 1.00 94.12 261 GLY A N 1
ATOM 2200 C CA . GLY A 1 261 ? -21.811 -6.739 7.878 1.00 94.12 261 GLY A CA 1
ATOM 2201 C C . GLY A 1 261 ? -20.408 -7.358 7.943 1.00 94.12 261 GLY A C 1
ATOM 2202 O O . GLY A 1 261 ? -20.035 -8.074 7.018 1.00 94.12 261 GLY A O 1
ATOM 2203 N N . ILE A 1 262 ? -19.615 -7.090 8.988 1.00 95.69 262 ILE A N 1
ATOM 2204 C CA . ILE A 1 262 ? -18.278 -7.680 9.162 1.00 95.69 262 ILE A CA 1
ATOM 2205 C C . ILE A 1 262 ? -18.349 -8.779 10.234 1.00 95.69 262 ILE A C 1
ATOM 2207 O O . ILE A 1 262 ? -18.684 -8.471 11.384 1.00 95.69 262 ILE A O 1
ATOM 2211 N N . PRO A 1 263 ? -18.033 -10.047 9.908 1.00 97.12 263 PRO A N 1
ATOM 2212 C CA . PRO A 1 263 ? -18.038 -11.134 10.884 1.00 97.12 263 PRO A CA 1
ATOM 2213 C C . PRO A 1 263 ? -17.105 -10.856 12.066 1.00 97.12 263 PRO A C 1
ATOM 2215 O O . PRO A 1 263 ? -15.995 -10.357 11.883 1.00 97.12 263 PRO A O 1
ATOM 2218 N N . ALA A 1 264 ? -17.525 -11.230 13.277 1.00 97.00 264 ALA A N 1
ATOM 2219 C CA . ALA A 1 264 ? -16.749 -10.965 14.489 1.00 97.00 264 ALA A CA 1
ATOM 2220 C C . ALA A 1 264 ? -15.361 -11.630 14.457 1.00 97.00 264 ALA A C 1
ATOM 2222 O O . ALA A 1 264 ? -14.381 -11.015 14.862 1.00 97.00 264 ALA A O 1
ATOM 2223 N N . THR A 1 265 ? -15.257 -12.844 13.910 1.00 96.81 265 THR A N 1
ATOM 2224 C CA . THR A 1 265 ? -13.979 -13.560 13.749 1.00 96.81 265 THR A CA 1
ATOM 2225 C C . THR A 1 265 ? -12.999 -12.828 12.838 1.00 96.81 265 THR A C 1
ATOM 2227 O O . THR A 1 265 ? -11.808 -12.797 13.132 1.00 96.81 265 THR A O 1
ATOM 2230 N N . VAL A 1 266 ? -13.493 -12.211 11.758 1.00 97.31 266 VAL A N 1
ATOM 2231 C CA . VAL A 1 266 ? -12.668 -11.411 10.845 1.00 97.31 266 VAL A CA 1
ATOM 2232 C C . VAL A 1 266 ? -12.139 -10.193 11.586 1.00 97.31 266 VAL A C 1
ATOM 2234 O O . VAL A 1 266 ? -10.931 -10.014 11.642 1.00 97.31 266 VAL A O 1
ATOM 2237 N N . THR A 1 267 ? -13.016 -9.414 12.226 1.00 97.75 267 THR A N 1
ATOM 2238 C CA . THR A 1 267 ? -12.602 -8.253 13.024 1.00 97.75 267 THR A CA 1
ATOM 2239 C C . THR A 1 267 ? -11.545 -8.640 14.065 1.00 97.75 267 THR A C 1
ATOM 2241 O O . THR A 1 267 ? -10.484 -8.030 14.103 1.00 97.75 267 THR A O 1
ATOM 2244 N N . ILE A 1 268 ? -11.773 -9.690 14.862 1.00 97.69 268 ILE A N 1
ATOM 2245 C CA . ILE A 1 268 ? -10.811 -10.131 15.887 1.00 97.69 268 ILE A CA 1
ATOM 2246 C C . ILE A 1 268 ? -9.448 -10.457 15.266 1.00 97.69 268 ILE A C 1
ATOM 2248 O O . ILE A 1 268 ? -8.436 -9.952 15.744 1.00 97.69 268 ILE A O 1
ATOM 2252 N N . ASN A 1 269 ? -9.415 -11.255 14.195 1.00 97.62 269 ASN A N 1
ATOM 2253 C CA . ASN A 1 269 ? -8.161 -11.649 13.551 1.00 97.62 269 ASN A CA 1
ATOM 2254 C C . ASN A 1 269 ? -7.370 -10.436 13.041 1.00 97.62 269 ASN A C 1
ATOM 2256 O O . ASN A 1 269 ? -6.168 -10.356 13.273 1.00 97.62 269 ASN A O 1
ATOM 2260 N N . GLU A 1 270 ? -8.041 -9.473 12.406 1.00 97.38 270 GLU A N 1
ATOM 2261 C CA . GLU A 1 270 ? -7.404 -8.267 11.861 1.00 97.38 270 GLU A CA 1
ATOM 2262 C C . GLU A 1 270 ? -6.721 -7.448 12.967 1.00 97.38 270 GLU A C 1
ATOM 2264 O O . GLU A 1 270 ? -5.546 -7.103 12.858 1.00 97.38 270 GLU A O 1
ATOM 2269 N N . TYR A 1 271 ? -7.411 -7.196 14.084 1.00 97.88 271 TYR A N 1
ATOM 2270 C CA . TYR A 1 271 ? -6.833 -6.428 15.194 1.00 97.88 271 TYR A CA 1
ATOM 2271 C C . TYR A 1 271 ? -5.798 -7.215 16.010 1.00 97.88 271 TYR A C 1
ATOM 2273 O O . TYR A 1 271 ? -4.904 -6.615 16.610 1.00 97.88 271 TYR A O 1
ATOM 2281 N N . VAL A 1 272 ? -5.851 -8.550 15.993 1.00 97.25 272 VAL A N 1
ATOM 2282 C CA . VAL A 1 272 ? -4.779 -9.392 16.540 1.00 97.25 272 VAL A CA 1
ATOM 2283 C C . VAL A 1 272 ? -3.501 -9.243 15.720 1.00 97.25 272 VAL A C 1
ATOM 2285 O O . VAL A 1 272 ? -2.441 -9.066 16.320 1.00 97.25 272 VAL A O 1
ATOM 2288 N N . GLU A 1 273 ? -3.569 -9.254 14.387 1.00 95.50 273 GLU A N 1
ATOM 2289 C CA . GLU A 1 273 ? -2.384 -9.004 13.555 1.00 95.50 273 GLU A CA 1
ATOM 2290 C C . GLU A 1 273 ? -1.828 -7.593 13.778 1.00 95.50 273 GLU A C 1
ATOM 2292 O O . GLU A 1 273 ? -0.626 -7.442 13.992 1.00 95.50 273 GLU A O 1
ATOM 2297 N N . LEU A 1 274 ? -2.689 -6.573 13.876 1.00 95.44 274 LEU A N 1
ATOM 2298 C CA . LEU A 1 274 ? -2.251 -5.207 14.192 1.00 95.44 274 LEU A CA 1
ATOM 2299 C C . LEU A 1 274 ? -1.532 -5.114 15.546 1.00 95.44 274 LEU A C 1
ATOM 2301 O O . LEU A 1 274 ? -0.541 -4.398 15.668 1.00 95.44 274 LEU A O 1
ATOM 2305 N N . SER A 1 275 ? -1.970 -5.872 16.556 1.00 95.69 275 SER A N 1
ATOM 2306 C CA . SER A 1 275 ? -1.301 -5.883 17.866 1.00 95.69 275 SER A CA 1
ATOM 2307 C C . SER A 1 275 ? 0.101 -6.489 17.831 1.00 95.69 275 SER A C 1
ATOM 2309 O O . SER A 1 275 ? 0.954 -6.087 18.616 1.00 95.69 275 SER A O 1
ATOM 2311 N N . LYS A 1 276 ? 0.369 -7.423 16.911 1.00 94.00 276 LYS A N 1
ATOM 2312 C CA . LYS A 1 276 ? 1.717 -7.978 16.732 1.00 94.00 276 LYS A CA 1
ATOM 2313 C C . LYS A 1 276 ? 2.658 -6.982 16.060 1.00 94.00 276 LYS A C 1
ATOM 2315 O O . LYS A 1 276 ? 3.855 -7.056 16.301 1.00 94.00 276 LYS A O 1
ATOM 2320 N N . ILE A 1 277 ? 2.113 -6.092 15.229 1.00 91.00 277 ILE A N 1
ATOM 2321 C CA . ILE A 1 277 ? 2.875 -5.079 14.492 1.00 91.00 277 ILE A CA 1
ATOM 2322 C C . ILE A 1 277 ? 3.210 -3.893 15.402 1.00 91.00 277 ILE A C 1
ATOM 2324 O O . ILE A 1 277 ? 4.362 -3.491 15.480 1.00 91.00 277 ILE A O 1
ATOM 2328 N N . TYR A 1 278 ? 2.216 -3.345 16.109 1.00 90.75 278 TYR A N 1
ATOM 2329 C CA . TYR A 1 278 ? 2.362 -2.053 16.797 1.00 90.75 278 TYR A CA 1
ATOM 2330 C C . TYR A 1 278 ? 2.625 -2.137 18.303 1.00 90.75 278 TYR A C 1
ATOM 2332 O O . TYR A 1 278 ? 2.904 -1.116 18.930 1.00 90.75 278 TYR A O 1
ATOM 2340 N N . SER A 1 279 ? 2.471 -3.310 18.915 1.00 91.19 279 SER A N 1
ATOM 2341 C CA . SER A 1 279 ? 2.544 -3.462 20.371 1.00 91.19 279 SER A CA 1
ATOM 2342 C C . SER A 1 279 ? 3.678 -4.405 20.780 1.00 91.19 279 SER A C 1
ATOM 2344 O O . SER A 1 279 ? 4.718 -4.475 20.132 1.00 91.19 279 SER A O 1
ATOM 2346 N N . THR A 1 280 ? 3.534 -5.109 21.902 1.00 88.88 280 THR A N 1
ATOM 2347 C CA . THR A 1 280 ? 4.588 -5.985 22.426 1.00 88.88 280 THR A CA 1
ATOM 2348 C C . THR A 1 280 ? 4.554 -7.375 21.775 1.00 88.88 280 THR A C 1
ATOM 2350 O O . THR A 1 280 ? 3.482 -7.844 21.381 1.00 88.88 280 THR A O 1
ATOM 2353 N N . PRO A 1 281 ? 5.664 -8.145 21.788 1.00 86.81 281 PRO A N 1
ATOM 2354 C CA . PRO A 1 281 ? 5.679 -9.520 21.271 1.00 86.81 281 PRO A CA 1
ATOM 2355 C C . PRO A 1 281 ? 4.641 -10.464 21.908 1.00 86.81 281 PRO A C 1
ATOM 2357 O O . PRO A 1 281 ? 4.301 -11.500 21.338 1.00 86.81 281 PRO A O 1
ATOM 2360 N N . ARG A 1 282 ? 4.130 -10.132 23.104 1.00 86.94 282 ARG A N 1
ATOM 2361 C CA . ARG A 1 282 ? 3.110 -10.919 23.821 1.00 86.94 282 ARG A CA 1
ATOM 2362 C C . ARG A 1 282 ? 1.672 -10.446 23.565 1.00 86.94 282 ARG A C 1
ATOM 2364 O O . ARG A 1 282 ? 0.739 -11.158 23.943 1.00 86.94 282 ARG A O 1
ATOM 2371 N N . SER A 1 283 ? 1.480 -9.303 22.909 1.00 90.44 283 SER A N 1
ATOM 2372 C CA . SER A 1 283 ? 0.175 -8.652 22.756 1.00 90.44 283 SER A CA 1
ATOM 2373 C C . SER A 1 283 ? -0.808 -9.460 21.910 1.00 90.44 283 SER A C 1
ATOM 2375 O O . SER A 1 283 ? -1.970 -9.570 22.289 1.00 90.44 283 SER A O 1
ATOM 2377 N N . GLY A 1 284 ? -0.348 -10.144 20.855 1.00 91.81 284 GLY A N 1
ATOM 2378 C CA . GLY A 1 284 ? -1.225 -10.927 19.969 1.00 91.81 284 GLY A CA 1
ATOM 2379 C C . GLY A 1 284 ? -2.098 -11.957 20.695 1.00 91.81 284 GLY A C 1
ATOM 2380 O O . GLY A 1 284 ? -3.306 -12.028 20.476 1.00 91.81 284 GLY A O 1
ATOM 2381 N N . GLY A 1 285 ? -1.510 -12.737 21.607 1.00 90.75 285 GLY A N 1
ATOM 2382 C CA . GLY A 1 285 ? -2.259 -13.733 22.382 1.00 90.75 285 GLY A CA 1
ATOM 2383 C C . GLY A 1 285 ? -3.222 -13.107 23.393 1.00 90.75 285 GLY A C 1
ATOM 2384 O O . GLY A 1 285 ? -4.322 -13.623 23.600 1.00 90.75 285 GLY A O 1
ATOM 2385 N N . TYR A 1 286 ? -2.818 -11.989 23.996 1.00 88.88 286 TYR A N 1
ATOM 2386 C CA . TYR A 1 286 ? -3.617 -11.262 24.977 1.00 88.88 286 TYR A CA 1
ATOM 2387 C C . TYR A 1 286 ? -4.835 -10.591 24.328 1.00 88.88 286 TYR A C 1
ATOM 2389 O O . TYR A 1 286 ? -5.969 -10.849 24.735 1.00 88.88 286 TYR A O 1
ATOM 2397 N N . VAL A 1 287 ? -4.605 -9.787 23.284 1.00 94.06 287 VAL A N 1
ATOM 2398 C CA . VAL A 1 287 ? -5.646 -9.074 22.530 1.00 94.06 287 VAL A CA 1
ATOM 2399 C C . VAL A 1 287 ? -6.661 -10.066 21.970 1.00 94.06 287 VAL A C 1
ATOM 2401 O O . VAL A 1 287 ? -7.861 -9.846 22.110 1.00 94.06 287 VAL A O 1
ATOM 2404 N N . ASN A 1 288 ? -6.210 -11.211 21.446 1.00 94.75 288 ASN A N 1
ATOM 2405 C CA . ASN A 1 288 ? -7.108 -12.264 20.975 1.00 94.75 288 ASN A CA 1
ATOM 2406 C C . ASN A 1 288 ? -8.043 -12.782 22.085 1.00 94.75 288 ASN A C 1
ATOM 2408 O O . ASN A 1 288 ? -9.256 -12.864 21.902 1.00 94.75 288 ASN A O 1
ATOM 2412 N N . GLY A 1 289 ? -7.488 -13.111 23.258 1.00 91.88 289 GLY A N 1
ATOM 2413 C CA . GLY A 1 289 ? -8.270 -13.616 24.390 1.00 91.88 289 GLY A CA 1
ATOM 2414 C C . GLY A 1 289 ? -9.278 -12.597 24.926 1.00 91.88 289 GLY A C 1
ATOM 2415 O O . GLY A 1 289 ? -10.418 -12.956 25.232 1.00 91.88 289 GLY A O 1
ATOM 2416 N N . MET A 1 290 ? -8.876 -11.326 25.000 1.00 92.38 290 MET A N 1
ATOM 2417 C CA . MET A 1 290 ? -9.746 -10.233 25.431 1.00 92.38 290 MET A CA 1
ATOM 2418 C C . MET A 1 290 ? -10.865 -9.965 24.434 1.00 92.38 290 MET A C 1
ATOM 2420 O O . MET A 1 290 ? -12.027 -9.914 24.833 1.00 92.38 290 MET A O 1
ATOM 2424 N N . LEU A 1 291 ? -10.543 -9.839 23.145 1.00 95.25 291 LEU A N 1
ATOM 2425 C CA . LEU A 1 291 ? -11.541 -9.562 22.119 1.00 95.25 291 LEU A CA 1
ATOM 2426 C C . LEU A 1 291 ? -12.540 -10.712 21.957 1.00 95.25 291 LEU A C 1
ATOM 2428 O O . LEU A 1 291 ? -13.726 -10.432 21.805 1.00 95.25 291 LEU A O 1
ATOM 2432 N N . ASP A 1 292 ? -12.124 -11.981 22.076 1.00 95.06 292 ASP A N 1
ATOM 2433 C CA . ASP A 1 292 ? -13.068 -13.114 22.105 1.00 95.06 292 ASP A CA 1
ATOM 2434 C C . ASP A 1 292 ? -14.017 -13.023 23.312 1.00 95.06 292 ASP A C 1
ATOM 2436 O O . ASP A 1 292 ? -15.225 -13.208 23.168 1.00 95.06 292 ASP A O 1
ATOM 2440 N N . GLY A 1 293 ? -13.502 -12.693 24.503 1.00 93.81 293 GLY A N 1
ATOM 2441 C CA . GLY A 1 293 ? -14.327 -12.497 25.699 1.00 93.81 293 GLY A CA 1
ATOM 2442 C C . GLY A 1 293 ? -15.316 -11.335 25.564 1.00 93.81 293 GLY A C 1
ATOM 2443 O O . GLY A 1 293 ? -16.499 -11.489 25.873 1.00 93.81 293 GLY A O 1
ATOM 2444 N N . ILE A 1 294 ? -14.846 -10.190 25.065 1.00 94.81 294 ILE A N 1
ATOM 2445 C CA . ILE A 1 294 ? -15.668 -8.995 24.848 1.00 94.81 294 ILE A CA 1
ATOM 2446 C C . ILE A 1 294 ? -16.742 -9.282 23.801 1.00 94.81 294 ILE A C 1
ATOM 2448 O O . ILE A 1 294 ? -17.917 -9.043 24.062 1.00 94.81 294 ILE A O 1
ATOM 2452 N N . ALA A 1 295 ? -16.373 -9.848 22.651 1.00 96.00 295 ALA A N 1
ATOM 2453 C CA . ALA A 1 295 ? -17.314 -10.135 21.577 1.00 96.00 295 ALA A CA 1
ATOM 2454 C C . ALA A 1 295 ? -18.423 -11.104 22.025 1.00 96.00 295 ALA A C 1
ATOM 2456 O O . ALA A 1 295 ? -19.589 -10.863 21.718 1.00 96.00 295 ALA A O 1
ATOM 2457 N N . ARG A 1 296 ? -18.104 -12.135 22.823 1.00 94.94 296 ARG A N 1
ATOM 2458 C CA . ARG A 1 296 ? -19.121 -13.029 23.413 1.00 94.94 296 ARG A CA 1
ATOM 2459 C C . ARG A 1 296 ? -20.059 -12.297 24.362 1.00 94.94 296 ARG A C 1
ATOM 2461 O O . ARG A 1 296 ? -21.267 -12.439 24.231 1.00 94.94 296 ARG A O 1
ATOM 2468 N N . SER A 1 297 ? -19.529 -11.460 25.252 1.00 94.56 297 SER A N 1
ATOM 2469 C CA . SER A 1 297 ? -20.371 -10.671 26.158 1.00 94.56 297 SER A CA 1
ATOM 2470 C C . SER A 1 297 ? -21.275 -9.688 25.407 1.00 94.56 297 SER A C 1
ATOM 2472 O O . SER A 1 297 ? -22.436 -9.522 25.778 1.00 94.56 297 SER A O 1
ATOM 2474 N N . LEU A 1 298 ? -20.788 -9.067 24.328 1.00 95.69 298 LEU A N 1
ATOM 2475 C CA . LEU A 1 298 ? -21.599 -8.191 23.477 1.00 95.69 298 LEU A CA 1
ATOM 2476 C C . LEU A 1 298 ? -22.745 -8.951 22.789 1.00 95.69 298 LEU A C 1
ATOM 2478 O O . LEU A 1 298 ? -23.832 -8.396 22.653 1.00 95.69 298 LEU A O 1
ATOM 2482 N N . ILE A 1 299 ? -22.526 -10.209 22.393 1.00 94.88 299 ILE A N 1
ATOM 2483 C CA . ILE A 1 299 ? -23.568 -11.081 21.824 1.00 94.88 299 ILE A CA 1
ATOM 2484 C C . ILE A 1 299 ? -24.571 -11.498 22.907 1.00 94.88 299 ILE A C 1
ATOM 2486 O O . ILE A 1 299 ? -25.773 -11.327 22.730 1.00 94.88 299 ILE A O 1
ATOM 2490 N N . GLU A 1 300 ? -24.092 -11.984 24.056 1.00 94.06 300 GLU A N 1
ATOM 2491 C CA . GLU A 1 300 ? -24.931 -12.426 25.183 1.00 94.06 300 GLU A CA 1
ATOM 2492 C C . GLU A 1 300 ? -25.832 -11.307 25.721 1.00 94.06 300 GLU A C 1
ATOM 2494 O O . GLU A 1 300 ? -26.969 -11.550 26.120 1.00 94.06 300 GLU A O 1
ATOM 2499 N N . THR A 1 301 ? -25.333 -10.070 25.720 1.00 94.00 301 THR A N 1
ATOM 2500 C CA . THR A 1 301 ? -26.085 -8.887 26.168 1.00 94.00 301 THR A CA 1
ATOM 2501 C C . THR A 1 301 ? -26.939 -8.250 25.070 1.00 94.00 301 THR A C 1
ATOM 2503 O O . THR A 1 301 ? -27.631 -7.270 25.339 1.00 94.00 301 THR A O 1
ATOM 2506 N N . GLY A 1 302 ? -26.911 -8.787 23.846 1.00 94.00 302 GLY A N 1
ATOM 2507 C CA . GLY A 1 302 ? -27.691 -8.287 22.713 1.00 94.00 302 GLY A CA 1
ATOM 2508 C C . GLY A 1 302 ? -27.211 -6.948 22.142 1.00 94.00 302 GLY A C 1
ATOM 2509 O O . GLY A 1 302 ? -27.954 -6.306 21.405 1.00 94.00 302 GLY A O 1
ATOM 2510 N N . VAL A 1 303 ? -25.988 -6.509 22.465 1.00 94.44 303 VAL A N 1
ATOM 2511 C CA . VAL A 1 303 ? -25.391 -5.284 21.898 1.00 94.44 303 VAL A CA 1
ATOM 2512 C C . VAL A 1 303 ? -25.046 -5.482 20.422 1.00 94.44 303 VAL A C 1
ATOM 2514 O O . VAL A 1 303 ? -25.184 -4.555 19.625 1.00 94.44 303 VAL A O 1
ATOM 2517 N N . ILE A 1 304 ? -24.612 -6.689 20.045 1.00 95.31 304 ILE A N 1
ATOM 2518 C CA . ILE A 1 304 ? -24.355 -7.058 18.650 1.00 95.31 304 ILE A CA 1
ATOM 2519 C C . ILE A 1 304 ? -25.104 -8.337 18.282 1.00 95.31 304 ILE A C 1
ATOM 2521 O O . ILE A 1 304 ? -25.165 -9.283 19.061 1.00 95.31 304 ILE A O 1
ATOM 2525 N N . MET A 1 305 ? -25.613 -8.388 17.052 1.00 94.31 305 MET A N 1
ATOM 2526 C CA . MET A 1 305 ? -26.280 -9.562 16.481 1.00 94.31 305 MET A CA 1
ATOM 2527 C C . MET A 1 305 ? -25.316 -10.281 15.529 1.00 94.31 305 MET A C 1
ATOM 2529 O O . MET A 1 305 ? -25.479 -10.237 14.311 1.00 94.31 305 MET A O 1
ATOM 2533 N N . LYS A 1 306 ? -24.247 -10.861 16.086 1.00 92.81 306 LYS A N 1
ATOM 2534 C CA . LYS A 1 306 ? -23.204 -11.594 15.347 1.00 92.81 306 LYS A CA 1
ATOM 2535 C C . LYS A 1 306 ? -23.031 -12.995 15.926 1.00 92.81 306 LYS A C 1
ATOM 2537 O O . LYS A 1 306 ? -23.347 -13.230 17.086 1.00 92.81 306 LYS A O 1
ATOM 2542 N N . GLU A 1 307 ? -22.478 -13.9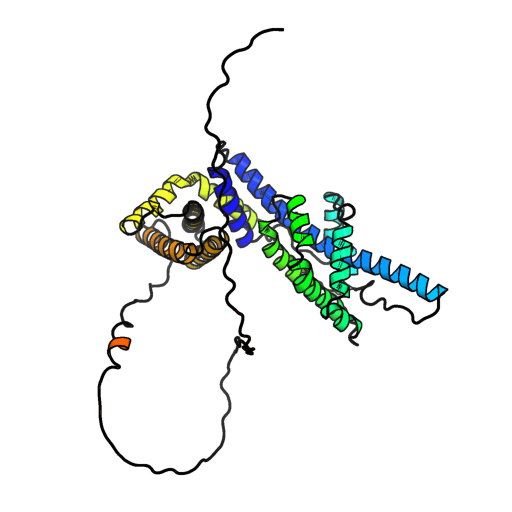01 15.130 1.00 90.44 307 GLU A N 1
ATOM 2543 C CA . GLU A 1 307 ? -22.146 -15.258 15.567 1.00 90.44 307 GLU A CA 1
ATOM 2544 C C . GLU A 1 307 ? -20.638 -15.404 15.807 1.00 90.44 307 GLU A C 1
ATOM 2546 O O . GLU A 1 307 ? -19.811 -14.793 15.121 1.00 90.44 307 GLU A O 1
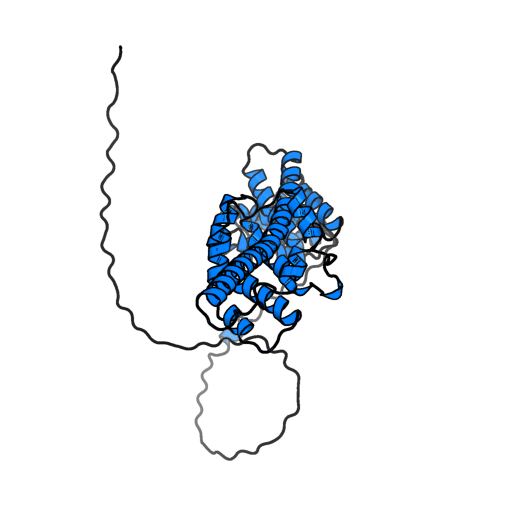ATOM 2551 N N . LEU A 1 308 ? -20.281 -16.239 16.783 1.00 89.94 308 LEU A N 1
ATOM 2552 C CA . LEU A 1 308 ? -18.911 -16.667 17.047 1.00 89.94 308 LEU A CA 1
ATOM 2553 C C . LEU A 1 308 ? -18.866 -18.193 17.129 1.00 89.94 308 LEU A C 1
ATOM 2555 O O . LEU A 1 308 ? -19.778 -18.791 17.701 1.00 89.94 308 LEU A O 1
ATOM 2559 N N . PRO A 1 309 ? -17.792 -18.830 16.632 1.00 89.06 309 PRO A N 1
ATOM 2560 C CA . PRO A 1 309 ? -17.613 -20.263 16.797 1.00 89.06 309 PRO A CA 1
ATOM 2561 C C . PRO A 1 309 ? -17.520 -20.632 18.282 1.00 89.06 309 PRO A C 1
ATOM 2563 O O . PRO A 1 309 ? -17.069 -19.840 19.125 1.00 89.06 309 PRO A O 1
ATOM 2566 N N . GLU A 1 310 ? -17.927 -21.857 18.609 1.00 83.81 310 GLU A N 1
ATOM 2567 C CA . GLU A 1 310 ? -17.735 -22.405 19.948 1.00 83.81 310 GLU A CA 1
ATOM 2568 C C . GLU A 1 310 ? -16.246 -22.454 20.301 1.00 83.81 310 GLU A C 1
ATOM 2570 O O . GLU A 1 310 ? -15.380 -22.688 19.452 1.00 83.81 310 GLU A O 1
ATOM 2575 N N . ARG A 1 311 ? -15.931 -22.218 21.579 1.00 79.88 311 ARG A N 1
ATOM 2576 C CA . ARG A 1 311 ? -14.558 -22.385 22.052 1.00 79.88 311 ARG A CA 1
ATOM 2577 C C . ARG A 1 311 ? -14.211 -23.871 21.967 1.00 79.88 311 ARG A C 1
ATOM 2579 O O . ARG A 1 311 ? -14.968 -24.680 22.499 1.00 79.88 311 ARG A O 1
ATOM 2586 N N . PRO A 1 312 ? -13.059 -24.251 21.389 1.00 66.00 312 PRO A N 1
ATOM 2587 C CA . PRO A 1 312 ? -12.600 -25.623 21.501 1.00 66.00 312 PRO A CA 1
ATOM 2588 C C . PRO A 1 312 ? -12.481 -25.968 22.989 1.00 66.00 312 PRO A C 1
ATOM 2590 O O . PRO A 1 312 ? -11.725 -25.316 23.718 1.00 66.00 312 PRO A O 1
ATOM 2593 N N . HIS A 1 313 ? -13.234 -26.968 23.452 1.00 53.47 313 HIS A N 1
ATOM 2594 C CA . HIS A 1 313 ? -13.117 -27.470 24.817 1.00 53.47 313 HIS A CA 1
ATOM 2595 C C . HIS A 1 313 ? -11.660 -27.890 25.061 1.00 53.47 313 HIS A C 1
ATOM 2597 O O . HIS A 1 313 ? -11.163 -28.854 24.481 1.00 53.47 313 HIS A O 1
ATOM 2603 N N . ARG A 1 314 ? -10.949 -27.158 25.928 1.00 53.41 314 ARG A N 1
ATOM 2604 C CA . ARG A 1 314 ? -9.572 -27.485 26.347 1.00 53.41 314 ARG A CA 1
ATOM 2605 C C . ARG A 1 314 ? -9.497 -28.694 27.292 1.00 53.41 314 ARG A C 1
ATOM 2607 O O . ARG A 1 314 ? -8.422 -29.016 27.794 1.00 53.41 314 ARG A O 1
ATOM 2614 N N . GLU A 1 315 ? -10.602 -29.396 27.512 1.00 41.78 315 GLU A N 1
ATOM 2615 C CA . GLU A 1 315 ? -10.671 -30.597 28.337 1.00 41.78 315 GLU A CA 1
ATOM 2616 C C . GLU A 1 315 ? -10.548 -31.848 27.462 1.00 41.78 315 GLU A C 1
ATOM 2618 O O . GLU A 1 315 ? -11.524 -32.269 26.854 1.00 41.78 315 GLU A O 1
ATOM 2623 N N . GLN A 1 316 ? -9.327 -32.405 27.383 1.00 43.03 316 GLN A N 1
ATOM 2624 C CA . GLN A 1 316 ? -9.027 -33.858 27.294 1.00 43.03 316 GLN A CA 1
ATOM 2625 C C . GLN A 1 316 ? -7.563 -34.197 26.936 1.00 43.03 316 GLN A C 1
ATOM 2627 O O . GLN A 1 316 ? -7.207 -35.373 26.870 1.00 43.03 316 GLN A O 1
ATOM 2632 N N . ASN A 1 317 ? -6.659 -33.224 26.767 1.00 41.09 317 ASN A N 1
ATOM 2633 C CA . ASN A 1 317 ? -5.243 -33.535 26.491 1.00 41.09 317 ASN A CA 1
ATOM 2634 C C . ASN A 1 317 ? -4.349 -33.700 27.734 1.00 41.09 317 ASN A C 1
ATOM 2636 O O . ASN A 1 317 ? -3.175 -34.040 27.591 1.00 41.09 317 ASN A O 1
ATOM 2640 N N . VAL A 1 318 ? -4.892 -33.553 28.948 1.00 43.75 318 VAL A N 1
ATOM 2641 C CA . VAL A 1 318 ? -4.138 -33.811 30.190 1.00 43.75 318 VAL A CA 1
ATOM 2642 C C . VAL A 1 318 ? -4.118 -35.311 30.534 1.00 43.75 318 VAL A C 1
ATOM 2644 O O . VAL A 1 318 ? -3.073 -35.822 30.932 1.00 43.75 318 VAL A O 1
ATOM 2647 N N . GLN A 1 319 ? -5.186 -36.078 30.258 1.00 43.25 319 GLN A N 1
ATOM 2648 C CA . GLN A 1 319 ? -5.171 -37.537 30.478 1.00 43.25 319 GLN A CA 1
ATOM 2649 C C . GLN A 1 319 ? -4.300 -38.313 29.471 1.00 43.25 319 GLN A C 1
ATOM 2651 O O . GLN A 1 319 ? -3.773 -39.370 29.815 1.00 43.25 319 GLN A O 1
ATOM 2656 N N . ARG A 1 320 ? -4.088 -37.815 28.242 1.00 43.94 320 ARG A N 1
ATOM 2657 C CA . ARG A 1 320 ? -3.311 -38.556 27.224 1.00 43.94 320 ARG A CA 1
ATOM 2658 C C . ARG A 1 320 ? -1.795 -38.545 27.454 1.00 43.94 320 ARG A C 1
ATOM 2660 O O . ARG A 1 320 ? -1.116 -39.433 26.945 1.00 43.94 320 ARG A O 1
ATOM 2667 N N . ARG A 1 321 ? -1.258 -37.607 28.245 1.00 40.50 321 ARG A N 1
ATOM 2668 C CA . ARG A 1 321 ? 0.163 -37.615 28.654 1.00 40.50 321 ARG A CA 1
ATOM 2669 C C . ARG A 1 321 ? 0.435 -38.408 29.936 1.00 40.50 321 ARG A C 1
ATOM 2671 O O . ARG A 1 321 ? 1.563 -38.843 30.122 1.00 40.50 321 ARG A O 1
ATOM 2678 N N . ALA A 1 322 ? -0.581 -38.674 30.757 1.00 42.34 322 ALA A N 1
ATOM 2679 C CA . ALA A 1 322 ? -0.442 -39.481 31.974 1.00 42.34 322 ALA A CA 1
ATOM 2680 C C . ALA A 1 322 ? -0.556 -41.006 31.733 1.00 42.34 322 ALA A C 1
ATOM 2682 O O . ALA A 1 322 ? -0.243 -41.790 32.621 1.00 42.34 322 ALA A O 1
ATOM 2683 N N . GLY A 1 323 ? -0.979 -41.444 30.538 1.00 40.47 323 GLY A N 1
ATOM 2684 C CA . GLY A 1 323 ? -1.245 -42.858 30.223 1.00 40.47 323 GLY A CA 1
ATOM 2685 C C . GLY A 1 323 ? -0.101 -43.659 29.581 1.00 40.47 323 GLY A C 1
ATOM 2686 O O . GLY A 1 323 ? -0.283 -44.839 29.298 1.00 40.47 323 GLY A O 1
ATOM 2687 N N . ARG A 1 324 ? 1.076 -43.067 29.329 1.00 42.22 324 ARG A N 1
ATOM 2688 C CA . ARG A 1 324 ? 2.270 -43.787 28.824 1.00 42.22 324 ARG A CA 1
ATOM 2689 C C . ARG A 1 324 ? 3.341 -43.895 29.911 1.00 42.22 324 ARG A C 1
ATOM 2691 O O . ARG A 1 324 ? 4.450 -43.401 29.773 1.00 42.22 324 ARG A O 1
ATOM 2698 N N . GLY A 1 325 ? 2.980 -44.540 31.010 1.00 42.16 325 GLY A N 1
ATOM 2699 C CA . GLY A 1 325 ? 3.880 -44.869 32.112 1.00 42.16 325 GLY A CA 1
ATOM 2700 C C . GLY A 1 325 ? 3.463 -46.189 32.745 1.00 42.16 325 GLY A C 1
ATOM 2701 O O . GLY A 1 325 ? 3.145 -46.232 33.923 1.00 42.16 325 GLY A O 1
ATOM 2702 N N . GLY A 1 326 ? 3.365 -47.247 31.938 1.00 33.31 326 GLY A N 1
ATOM 2703 C CA . GLY A 1 326 ? 2.988 -48.585 32.389 1.00 33.31 326 GLY A CA 1
ATOM 2704 C C . GLY A 1 326 ? 4.041 -49.596 31.962 1.00 33.31 326 GLY A C 1
ATOM 2705 O O . GLY A 1 326 ? 4.128 -49.938 30.786 1.00 33.31 326 GLY A O 1
ATOM 2706 N N . PHE A 1 327 ? 4.850 -50.033 32.925 1.00 39.72 327 PHE A N 1
ATOM 2707 C CA . PHE A 1 327 ? 5.788 -51.144 32.810 1.00 39.72 327 PHE A CA 1
ATOM 2708 C C . PHE A 1 327 ? 5.069 -52.423 32.354 1.00 39.72 327 PHE A C 1
ATOM 2710 O O . PHE A 1 327 ? 4.044 -52.798 32.917 1.00 39.72 327 PHE A O 1
ATOM 2717 N N . GLY A 1 328 ? 5.648 -53.119 31.375 1.00 31.94 328 GLY A N 1
ATOM 2718 C CA . GLY A 1 328 ? 5.203 -54.434 30.922 1.00 31.94 328 GLY A CA 1
ATOM 2719 C C . GLY A 1 328 ? 6.373 -55.208 30.327 1.00 31.94 328 GLY A C 1
ATOM 2720 O O . GLY A 1 328 ? 6.728 -55.028 29.168 1.00 31.94 328 GLY A O 1
ATOM 2721 N N . VAL A 1 329 ? 6.999 -56.038 31.157 1.00 33.50 329 VAL A N 1
ATOM 2722 C CA . VAL A 1 329 ? 8.042 -56.999 30.790 1.00 33.50 329 VAL A CA 1
ATOM 2723 C C . VAL A 1 329 ? 7.377 -58.193 30.104 1.00 33.50 329 VAL A C 1
ATOM 2725 O O . VAL A 1 329 ? 6.575 -58.845 30.762 1.00 33.50 329 VAL A O 1
ATOM 2728 N N . HIS A 1 330 ? 7.745 -58.540 28.863 1.00 30.95 330 HIS A N 1
ATOM 2729 C CA . HIS A 1 330 ? 7.839 -59.943 28.419 1.00 30.95 330 HIS A CA 1
ATOM 2730 C C . HIS A 1 330 ? 8.677 -60.128 27.136 1.00 30.95 330 HIS A C 1
ATOM 2732 O O . HIS A 1 330 ? 8.361 -59.638 26.059 1.00 30.95 330 HIS A O 1
ATOM 2738 N N . SER A 1 331 ? 9.776 -60.854 27.348 1.00 30.48 331 SER A N 1
ATOM 2739 C CA . SER A 1 331 ? 10.572 -61.720 26.469 1.00 30.48 331 SER A CA 1
ATOM 2740 C C . SER A 1 331 ? 9.890 -62.313 25.220 1.00 30.48 331 SER A C 1
ATOM 2742 O O . SER A 1 331 ? 8.786 -62.840 25.325 1.00 30.48 331 SER A O 1
ATOM 2744 N N . GLY A 1 332 ? 10.648 -62.417 24.113 1.00 28.45 332 GLY A N 1
ATOM 2745 C CA . GLY A 1 332 ? 10.647 -63.647 23.301 1.00 28.45 332 GLY A CA 1
ATOM 2746 C C . GLY A 1 332 ? 10.583 -63.529 21.770 1.00 28.45 332 GLY A C 1
ATOM 2747 O O . GLY A 1 332 ? 9.514 -63.353 21.211 1.00 28.45 332 GLY A O 1
ATOM 2748 N N . ALA A 1 333 ? 11.726 -63.826 21.139 1.00 29.38 333 ALA A N 1
ATOM 2749 C CA . ALA A 1 333 ? 11.916 -64.517 19.851 1.00 29.38 333 ALA A CA 1
ATOM 2750 C C . ALA A 1 333 ? 11.701 -63.801 18.492 1.00 29.38 333 ALA A C 1
ATOM 2752 O O . ALA A 1 333 ? 10.698 -63.166 18.193 1.00 29.38 333 ALA A O 1
ATOM 2753 N N . ARG A 1 334 ? 12.729 -63.993 17.653 1.00 33.22 334 ARG A N 1
ATOM 2754 C CA . ARG A 1 334 ? 12.876 -63.636 16.236 1.00 33.22 334 ARG A CA 1
ATOM 2755 C C . ARG A 1 334 ? 12.095 -64.609 15.350 1.00 33.22 334 ARG A C 1
ATOM 2757 O O . ARG A 1 334 ? 12.114 -65.793 15.645 1.00 33.22 334 ARG A O 1
ATOM 2764 N N . GLU A 1 335 ? 11.624 -64.135 14.198 1.00 30.44 335 GLU A N 1
ATOM 2765 C CA . GLU A 1 335 ? 11.872 -64.750 12.882 1.00 30.44 335 GLU A CA 1
ATOM 2766 C C . GLU A 1 335 ? 11.373 -63.818 11.769 1.00 30.44 335 GLU A C 1
ATOM 2768 O O . GLU A 1 335 ? 10.341 -63.163 11.895 1.00 30.44 335 GLU A O 1
ATOM 2773 N N . GLY A 1 336 ? 12.163 -63.686 10.703 1.00 30.02 336 GLY A N 1
ATOM 2774 C CA . GLY A 1 336 ? 11.851 -62.834 9.559 1.00 30.02 336 GLY A CA 1
ATOM 2775 C C . GLY A 1 336 ? 11.349 -63.634 8.367 1.00 30.02 336 GLY A C 1
ATOM 2776 O O . GLY A 1 336 ? 11.687 -64.802 8.244 1.00 30.02 336 GLY A O 1
ATOM 2777 N N . GLN A 1 337 ? 10.640 -62.978 7.443 1.00 31.30 337 GLN A N 1
ATOM 2778 C CA . GLN A 1 337 ? 10.740 -63.249 6.005 1.00 31.30 337 GLN A CA 1
ATOM 2779 C C . GLN A 1 337 ? 9.983 -62.214 5.152 1.00 31.30 337 GLN A C 1
ATOM 2781 O O . GLN A 1 337 ? 8.799 -61.962 5.319 1.00 31.30 337 GLN A O 1
ATOM 2786 N N . GLN A 1 338 ? 10.750 -61.661 4.210 1.00 31.42 338 GLN A N 1
ATOM 2787 C CA . GLN A 1 338 ? 10.450 -61.407 2.796 1.00 31.42 338 GLN A CA 1
ATOM 2788 C C . GLN A 1 338 ? 9.297 -60.484 2.342 1.00 31.42 338 GLN A C 1
ATOM 2790 O O . GLN A 1 338 ? 8.106 -60.751 2.435 1.00 31.42 338 GLN A O 1
ATOM 2795 N N . ARG A 1 339 ? 9.775 -59.438 1.654 1.00 31.55 339 ARG A N 1
ATOM 2796 C CA . ARG A 1 339 ? 9.156 -58.548 0.664 1.00 31.55 339 ARG A CA 1
ATOM 2797 C C . ARG A 1 339 ? 8.192 -59.233 -0.318 1.00 31.55 339 ARG A C 1
ATOM 2799 O O . ARG A 1 339 ? 8.571 -60.216 -0.947 1.00 31.55 339 ARG A O 1
ATOM 2806 N N . ARG A 1 340 ? 7.101 -58.533 -0.659 1.00 31.08 340 ARG A N 1
ATOM 2807 C CA . ARG A 1 340 ? 6.564 -58.439 -2.033 1.00 31.08 340 ARG A CA 1
ATOM 2808 C C . ARG A 1 340 ? 5.949 -57.057 -2.293 1.00 31.08 340 ARG A C 1
ATOM 2810 O O . ARG A 1 340 ? 5.356 -56.451 -1.412 1.00 31.08 340 ARG A O 1
ATOM 2817 N N . GLN A 1 341 ? 6.201 -56.561 -3.503 1.00 29.55 341 GLN A N 1
ATOM 2818 C CA . GLN A 1 341 ? 5.872 -55.235 -4.036 1.00 29.55 341 GLN A CA 1
ATOM 2819 C C . GLN A 1 341 ? 4.472 -55.182 -4.685 1.00 29.55 341 GLN A C 1
ATOM 2821 O O . GLN A 1 341 ? 3.925 -56.235 -5.006 1.00 29.55 341 GLN A O 1
ATOM 2826 N N . ARG A 1 342 ? 4.069 -53.942 -5.050 1.00 28.78 342 ARG A N 1
ATOM 2827 C CA . ARG A 1 342 ? 3.097 -53.507 -6.093 1.00 28.78 342 ARG A CA 1
ATOM 2828 C C . ARG A 1 342 ? 1.621 -53.468 -5.646 1.00 28.78 342 ARG A C 1
ATOM 2830 O O . ARG A 1 342 ? 1.167 -54.409 -5.025 1.00 28.78 342 ARG A O 1
ATOM 2837 N N . ILE A 1 343 ? 0.791 -52.449 -5.910 1.00 30.48 343 ILE A N 1
ATOM 2838 C CA . ILE A 1 343 ? 0.807 -51.224 -6.740 1.00 30.48 343 ILE A CA 1
ATOM 2839 C C . ILE A 1 343 ? -0.170 -50.226 -6.084 1.00 30.48 343 ILE A C 1
ATOM 2841 O O . ILE A 1 343 ? -1.230 -50.633 -5.614 1.00 30.48 343 ILE A O 1
ATOM 2845 N N . GLY A 1 344 ? 0.173 -48.936 -6.078 1.00 25.94 344 GLY A N 1
ATOM 2846 C CA . GLY A 1 344 ? -0.721 -47.837 -5.707 1.00 25.94 344 GLY A CA 1
ATOM 2847 C C . GLY A 1 344 ? -1.173 -47.031 -6.928 1.00 25.94 344 GLY A C 1
ATOM 2848 O O . GLY A 1 344 ? -0.419 -46.885 -7.888 1.00 25.94 344 GLY A O 1
ATOM 2849 N N . GLN A 1 345 ? -2.389 -46.492 -6.854 1.00 27.89 345 GLN A N 1
ATOM 2850 C CA . GLN A 1 345 ? -2.894 -45.362 -7.640 1.00 27.89 345 GLN A CA 1
ATOM 2851 C C . GLN A 1 345 ? -3.963 -44.611 -6.803 1.00 27.89 345 GLN A C 1
ATOM 2853 O O . GLN A 1 345 ? -4.429 -45.154 -5.801 1.00 27.89 345 GLN A O 1
ATOM 2858 N N . PRO A 1 346 ? -4.260 -43.329 -7.089 1.00 33.78 346 PRO A N 1
ATOM 2859 C CA . PRO A 1 346 ? -3.752 -42.227 -6.274 1.00 33.78 346 PRO A CA 1
ATOM 2860 C C . PRO A 1 346 ? -4.832 -41.513 -5.443 1.00 33.78 346 PRO A C 1
ATOM 2862 O O . PRO A 1 346 ? -6.004 -41.461 -5.813 1.00 33.78 346 PRO A O 1
ATOM 2865 N N . ARG A 1 347 ? -4.413 -40.874 -4.343 1.00 29.16 347 ARG A N 1
ATOM 2866 C CA . ARG A 1 347 ? -5.184 -39.820 -3.670 1.00 29.16 347 ARG A CA 1
ATOM 2867 C C . ARG A 1 347 ? -4.342 -38.552 -3.552 1.00 29.16 347 ARG A C 1
ATOM 2869 O O . ARG A 1 347 ? -3.219 -38.586 -3.061 1.00 29.16 347 ARG A O 1
ATOM 2876 N N . TYR A 1 348 ? -4.938 -37.470 -4.036 1.00 27.22 348 TYR A N 1
ATOM 2877 C CA . TYR A 1 348 ? -4.519 -36.075 -4.010 1.00 27.22 348 TYR A CA 1
ATOM 2878 C C . TYR A 1 348 ? -3.764 -35.660 -2.733 1.00 27.22 348 TYR A C 1
ATOM 2880 O O . TYR A 1 348 ? -4.220 -35.935 -1.623 1.00 27.22 348 TYR A O 1
ATOM 2888 N N . HIS A 1 349 ? -2.644 -34.950 -2.904 1.00 28.81 349 HIS A N 1
ATOM 2889 C CA . HIS A 1 349 ? -2.014 -34.113 -1.880 1.00 28.81 349 HIS A CA 1
ATOM 2890 C C . HIS A 1 349 ? -1.665 -32.756 -2.491 1.00 28.81 349 HIS A C 1
ATOM 2892 O O . HIS A 1 349 ? -0.933 -32.679 -3.474 1.00 28.81 349 HIS A O 1
ATOM 2898 N N . ASN A 1 350 ? -2.209 -31.705 -1.879 1.00 26.61 350 ASN A N 1
ATOM 2899 C CA . ASN A 1 350 ? -1.785 -30.323 -2.040 1.00 26.61 350 ASN A CA 1
ATOM 2900 C C . ASN A 1 350 ? -0.714 -30.090 -0.963 1.00 26.61 350 ASN A C 1
ATOM 2902 O O . ASN A 1 350 ? -1.022 -30.175 0.226 1.00 26.61 350 ASN A O 1
ATOM 2906 N N . ASN A 1 351 ? 0.542 -29.919 -1.375 1.00 24.78 351 ASN A N 1
ATOM 2907 C CA . ASN A 1 351 ? 1.709 -29.875 -0.497 1.00 24.78 351 ASN A CA 1
ATOM 2908 C C . ASN A 1 351 ? 2.347 -28.482 -0.584 1.00 24.78 351 ASN A C 1
ATOM 2910 O O . ASN A 1 351 ? 2.939 -28.156 -1.606 1.00 24.78 351 ASN A O 1
ATOM 2914 N N . ASN A 1 352 ? 2.242 -27.690 0.485 1.00 26.55 352 ASN A N 1
ATOM 2915 C CA . ASN A 1 352 ? 3.096 -26.527 0.726 1.00 26.55 352 ASN A CA 1
ATOM 2916 C C . ASN A 1 352 ? 3.806 -26.745 2.065 1.00 26.55 352 ASN A C 1
ATOM 2918 O O . ASN A 1 352 ? 3.163 -26.682 3.112 1.00 26.55 352 ASN A O 1
ATOM 2922 N N . GLY A 1 353 ? 5.122 -26.973 2.019 1.00 23.88 353 GLY A N 1
ATOM 2923 C CA . GLY A 1 353 ? 5.999 -26.863 3.185 1.00 23.88 353 GLY A CA 1
ATOM 2924 C C . GLY A 1 353 ? 7.115 -27.902 3.252 1.00 23.88 353 GLY A C 1
ATOM 2925 O O . GLY A 1 353 ? 6.883 -28.977 3.782 1.00 23.88 353 GLY A O 1
ATOM 2926 N N . TRP A 1 354 ? 8.308 -27.529 2.784 1.00 24.56 354 TRP A N 1
ATOM 2927 C CA . TRP A 1 354 ? 9.652 -27.959 3.224 1.00 24.56 354 TRP A CA 1
ATOM 2928 C C . TRP A 1 354 ? 10.561 -26.779 2.825 1.00 24.56 354 TRP A C 1
ATOM 2930 O O . TRP A 1 354 ? 10.463 -26.330 1.689 1.00 24.56 354 TRP A O 1
ATOM 2940 N N . ASN A 1 355 ? 11.277 -26.049 3.684 1.00 26.73 355 ASN A N 1
ATOM 2941 C CA . ASN A 1 355 ? 12.123 -26.381 4.832 1.00 26.73 355 ASN A CA 1
ATOM 2942 C C . ASN A 1 355 ? 13.257 -27.340 4.462 1.00 26.73 355 ASN A C 1
ATOM 2944 O O . ASN A 1 355 ? 13.155 -28.537 4.714 1.00 26.73 355 ASN A O 1
ATOM 2948 N N . ASP A 1 356 ? 14.328 -26.775 3.903 1.00 27.78 356 ASP A N 1
ATOM 2949 C CA . ASP A 1 356 ? 15.631 -27.422 3.808 1.00 27.78 356 ASP A CA 1
ATOM 2950 C C . ASP A 1 356 ? 16.574 -26.814 4.845 1.00 27.78 356 ASP A C 1
ATOM 2952 O O . ASP A 1 356 ? 16.813 -25.609 4.902 1.00 27.78 356 ASP A O 1
ATOM 2956 N N . ASN A 1 357 ? 17.080 -27.707 5.687 1.00 25.97 357 ASN A N 1
ATOM 2957 C CA . ASN A 1 357 ? 18.100 -27.487 6.691 1.00 25.97 357 ASN A CA 1
ATOM 2958 C C . ASN A 1 357 ? 19.380 -28.129 6.138 1.00 25.97 357 ASN A C 1
ATOM 2960 O O . ASN A 1 357 ? 19.397 -29.342 5.936 1.00 25.97 357 ASN A O 1
ATOM 2964 N N . ASN A 1 358 ? 20.434 -27.347 5.900 1.00 28.73 358 ASN A N 1
ATOM 2965 C CA . ASN A 1 358 ? 21.774 -27.871 5.634 1.00 28.73 358 ASN A CA 1
ATOM 2966 C C . ASN A 1 358 ? 22.727 -27.324 6.697 1.00 28.73 358 ASN A C 1
ATOM 2968 O O . ASN A 1 358 ? 22.870 -26.115 6.863 1.00 28.73 358 ASN A O 1
ATOM 2972 N N . GLY A 1 359 ? 23.332 -28.243 7.449 1.00 24.58 359 GLY A N 1
ATOM 2973 C CA . GLY A 1 359 ? 24.232 -27.939 8.548 1.00 24.58 359 GLY A CA 1
ATOM 2974 C C . GLY A 1 359 ? 25.646 -27.614 8.081 1.00 24.58 359 GLY A C 1
ATOM 2975 O O . GLY A 1 359 ? 26.218 -28.330 7.264 1.00 24.58 359 GLY A O 1
ATOM 2976 N N . TYR A 1 360 ? 26.226 -26.593 8.705 1.00 27.27 360 TYR A N 1
ATOM 2977 C CA . TYR A 1 360 ? 27.665 -26.463 8.885 1.00 27.27 360 TYR A CA 1
ATOM 2978 C C . TYR A 1 360 ? 27.941 -26.256 10.375 1.00 27.27 360 TYR A C 1
ATOM 2980 O O . TYR A 1 360 ? 27.491 -25.291 10.987 1.00 27.27 360 TYR A O 1
ATOM 2988 N N . GLN A 1 361 ? 28.651 -27.221 10.954 1.00 29.06 361 GLN A N 1
ATOM 2989 C CA . GLN A 1 361 ? 29.353 -27.099 12.226 1.00 29.06 361 GLN A CA 1
ATOM 2990 C C . GLN A 1 361 ? 30.444 -26.036 12.071 1.00 29.06 361 GLN A C 1
ATOM 2992 O O . GLN A 1 361 ? 31.279 -26.165 11.181 1.00 29.06 361 GLN A O 1
ATOM 2997 N N . ASN A 1 362 ? 30.449 -25.027 12.939 1.00 29.19 362 ASN A N 1
ATOM 2998 C CA . ASN A 1 362 ? 31.623 -24.203 13.205 1.00 29.19 362 ASN A CA 1
ATOM 2999 C C . ASN A 1 362 ? 31.629 -23.825 14.688 1.00 29.19 362 ASN A C 1
ATOM 3001 O O . ASN A 1 362 ? 30.745 -23.120 15.171 1.00 29.19 362 ASN A O 1
ATOM 3005 N N . ASP A 1 363 ? 32.635 -24.337 15.390 1.00 32.78 363 ASP A N 1
ATOM 3006 C CA . ASP A 1 363 ? 33.038 -23.908 16.722 1.00 32.78 363 ASP A CA 1
ATOM 3007 C C . ASP A 1 363 ? 33.487 -22.436 16.673 1.00 32.78 363 ASP A C 1
ATOM 3009 O O . ASP A 1 363 ? 34.296 -22.059 15.822 1.00 32.78 363 ASP A O 1
ATOM 3013 N N . GLN A 1 364 ? 33.000 -21.600 17.596 1.00 29.58 364 GLN A N 1
ATOM 3014 C CA . GLN A 1 364 ? 33.556 -20.267 17.851 1.00 29.58 364 GLN A CA 1
ATOM 3015 C C . GLN A 1 364 ? 33.932 -20.109 19.335 1.00 29.58 364 GLN A C 1
ATOM 3017 O O . GLN A 1 364 ? 33.188 -20.562 20.208 1.00 29.58 364 GLN A O 1
ATOM 3022 N N . PRO A 1 365 ? 35.092 -19.494 19.634 1.00 31.06 365 PRO A N 1
ATOM 3023 C CA . PRO A 1 365 ? 35.628 -19.368 20.985 1.00 31.06 365 PRO A CA 1
ATOM 3024 C C . PRO A 1 365 ? 34.925 -18.278 21.808 1.00 31.06 365 PRO A C 1
ATOM 3026 O O . PRO A 1 365 ? 34.474 -17.260 21.288 1.00 31.06 365 PRO A O 1
ATOM 3029 N N . SER A 1 366 ? 34.895 -18.500 23.123 1.00 30.16 366 SER A N 1
ATOM 3030 C CA . SER A 1 366 ? 34.491 -17.536 24.151 1.00 30.16 366 SER A CA 1
ATOM 3031 C C . SER A 1 366 ? 35.413 -16.314 24.141 1.00 30.16 366 SER A C 1
ATOM 3033 O O . SER A 1 366 ? 36.610 -16.454 24.387 1.00 30.16 366 SER A O 1
ATOM 3035 N N . TYR A 1 367 ? 34.857 -15.126 23.901 1.00 32.69 367 TYR A N 1
ATOM 3036 C CA . TYR A 1 367 ? 35.530 -13.849 24.137 1.00 32.69 367 TYR A CA 1
ATOM 3037 C C . TYR A 1 367 ? 34.995 -13.230 25.431 1.00 32.69 367 TYR A C 1
ATOM 3039 O O . TYR A 1 367 ? 33.822 -12.867 25.511 1.00 32.69 367 TYR A O 1
ATOM 3047 N N . ASP A 1 368 ? 35.866 -13.107 26.432 1.00 34.75 368 ASP A N 1
ATOM 3048 C CA . ASP A 1 368 ? 35.622 -12.300 27.627 1.00 34.75 368 ASP A CA 1
ATOM 3049 C C . ASP A 1 368 ? 35.525 -10.815 27.239 1.00 34.75 368 ASP A C 1
ATOM 3051 O O . ASP A 1 368 ? 36.414 -10.271 26.577 1.00 34.75 368 ASP A O 1
ATOM 3055 N N . GLN A 1 369 ? 34.445 -10.147 27.650 1.00 33.38 369 GLN A N 1
ATOM 3056 C CA . GLN A 1 369 ? 34.304 -8.695 27.515 1.00 33.38 369 GLN A CA 1
ATOM 3057 C C . GLN A 1 369 ? 35.093 -7.976 28.625 1.00 33.38 369 GLN A C 1
ATOM 3059 O O . GLN A 1 369 ? 34.956 -8.341 29.795 1.00 33.38 369 GLN A O 1
ATOM 3064 N N . PRO A 1 370 ? 35.878 -6.928 28.313 1.00 34.16 370 PRO A N 1
ATOM 3065 C CA . PRO A 1 370 ? 36.508 -6.105 29.335 1.00 34.16 370 PRO A CA 1
ATOM 3066 C C . PRO A 1 370 ? 35.488 -5.174 30.010 1.00 34.16 370 PRO A C 1
ATOM 3068 O O . PRO A 1 370 ? 34.681 -4.512 29.358 1.00 34.16 370 PRO A O 1
ATOM 3071 N N . SER A 1 371 ? 35.566 -5.129 31.340 1.00 33.94 371 SER A N 1
ATOM 3072 C CA . SER A 1 371 ? 34.867 -4.196 32.228 1.00 33.94 371 SER A CA 1
ATOM 3073 C C . SER A 1 371 ? 35.221 -2.747 31.887 1.00 33.94 371 SER A C 1
ATOM 3075 O O . SER A 1 371 ? 36.383 -2.359 32.001 1.00 33.94 371 SER A O 1
ATOM 3077 N N . TYR A 1 372 ? 34.229 -1.942 31.505 1.00 35.12 372 TYR A N 1
ATOM 3078 C CA . TYR A 1 372 ? 34.367 -0.489 31.414 1.00 35.12 372 TYR A CA 1
ATOM 3079 C C . TYR A 1 372 ? 33.968 0.145 32.752 1.00 35.12 372 TYR A C 1
ATOM 3081 O O . TYR A 1 372 ? 32.789 0.165 33.105 1.00 35.12 372 TYR A O 1
ATOM 3089 N N . ASP A 1 373 ? 34.955 0.668 33.480 1.00 38.59 373 ASP A N 1
ATOM 3090 C CA . ASP A 1 373 ? 34.737 1.546 34.631 1.00 38.59 373 ASP A CA 1
ATOM 3091 C C . ASP A 1 373 ? 34.082 2.859 34.170 1.00 38.59 373 ASP A C 1
ATOM 3093 O O . ASP A 1 373 ? 34.607 3.571 33.310 1.00 38.59 373 ASP A O 1
ATOM 3097 N N . GLN A 1 374 ? 32.926 3.186 34.752 1.00 38.03 374 GLN A N 1
ATOM 3098 C CA . GLN A 1 374 ? 32.277 4.488 34.595 1.00 38.03 374 GLN A CA 1
ATOM 3099 C C . GLN A 1 374 ? 33.012 5.546 35.439 1.00 38.03 374 GLN A C 1
ATOM 3101 O O . GLN A 1 374 ? 33.190 5.333 36.641 1.00 38.03 374 GLN A O 1
ATOM 3106 N N . PRO A 1 375 ? 33.403 6.708 34.883 1.00 39.62 375 PRO A N 1
ATOM 3107 C CA . PRO A 1 375 ? 33.853 7.828 35.698 1.00 39.62 375 PRO A CA 1
ATOM 3108 C C . PRO A 1 375 ? 32.666 8.509 36.399 1.00 39.62 375 PRO A C 1
ATOM 3110 O O . PRO A 1 375 ? 31.609 8.722 35.807 1.00 39.62 375 PRO A O 1
ATOM 3113 N N . ALA A 1 376 ? 32.870 8.839 37.675 1.00 40.06 376 ALA A N 1
ATOM 3114 C CA . ALA A 1 376 ? 31.893 9.441 38.577 1.00 40.06 376 ALA A CA 1
ATOM 3115 C C . ALA A 1 376 ? 31.422 10.841 38.133 1.00 40.06 376 ALA A C 1
ATOM 3117 O O . ALA A 1 376 ? 32.210 11.658 37.653 1.00 40.06 376 ALA A O 1
ATOM 3118 N N . GLU A 1 377 ? 30.136 11.117 38.358 1.00 39.50 377 GLU A N 1
ATOM 3119 C CA . GLU A 1 377 ? 29.499 12.425 38.180 1.00 39.50 377 GLU A CA 1
ATOM 3120 C C . GLU A 1 377 ? 30.109 13.492 39.113 1.00 39.50 377 GLU A C 1
ATOM 3122 O O . GLU A 1 377 ? 30.298 13.228 40.306 1.00 39.50 377 GLU A O 1
ATOM 3127 N N . PRO A 1 378 ? 30.376 14.721 38.632 1.00 41.19 378 PRO A N 1
ATOM 3128 C CA . PRO A 1 378 ? 30.725 15.833 39.503 1.00 41.19 378 PRO A CA 1
ATOM 3129 C C . PRO A 1 378 ? 29.475 16.411 40.185 1.00 41.19 378 PRO A C 1
ATOM 3131 O O . PRO A 1 378 ? 28.511 16.833 39.548 1.00 41.19 378 PRO A O 1
ATOM 3134 N N . THR A 1 379 ? 29.531 16.446 41.514 1.00 38.53 379 THR A N 1
ATOM 3135 C CA . THR A 1 379 ? 28.558 17.061 42.420 1.00 38.53 379 THR A CA 1
ATOM 3136 C C . THR A 1 379 ? 28.395 18.559 42.168 1.00 38.53 379 THR A C 1
ATOM 3138 O O . THR A 1 379 ? 29.375 19.300 42.124 1.00 38.53 379 THR A O 1
ATOM 3141 N N . ALA A 1 380 ? 27.142 19.003 42.079 1.00 40.16 380 ALA A N 1
ATOM 3142 C CA . ALA A 1 380 ? 26.753 20.404 42.017 1.00 40.16 380 ALA A CA 1
ATOM 3143 C C . ALA A 1 380 ? 27.018 21.120 43.352 1.00 40.16 380 ALA A C 1
ATOM 3145 O O . ALA A 1 380 ? 26.378 20.805 44.355 1.00 40.16 380 ALA A O 1
ATOM 3146 N N . GLN A 1 381 ? 27.913 22.107 43.343 1.00 36.94 381 GLN A N 1
ATOM 3147 C CA . GLN A 1 381 ? 27.963 23.200 44.313 1.00 36.94 381 GLN A CA 1
ATOM 3148 C C . GLN A 1 381 ? 28.652 24.417 43.676 1.00 36.94 381 GLN A C 1
ATOM 3150 O O . GLN A 1 381 ? 29.590 24.268 42.901 1.00 36.94 381 GLN A O 1
ATOM 3155 N N . ASP A 1 382 ? 28.134 25.588 44.039 1.00 38.78 382 ASP A N 1
ATOM 3156 C CA . ASP A 1 382 ? 28.607 26.948 43.764 1.00 38.78 382 ASP A CA 1
ATOM 3157 C C . ASP A 1 382 ? 28.437 27.515 42.348 1.00 38.78 382 ASP A C 1
ATOM 3159 O O . ASP A 1 382 ? 29.221 27.280 41.438 1.00 38.78 382 ASP A O 1
ATOM 3163 N N . ASN A 1 383 ? 27.412 28.366 42.208 1.00 37.00 383 ASN A N 1
ATOM 3164 C CA . ASN A 1 383 ? 27.575 29.700 41.626 1.00 37.00 383 ASN A CA 1
ATOM 3165 C C . ASN A 1 383 ? 26.439 30.613 42.105 1.00 37.00 383 ASN A C 1
ATOM 3167 O O . ASN A 1 383 ? 25.350 30.669 41.532 1.00 37.00 383 ASN A O 1
ATOM 3171 N N . ALA A 1 384 ? 26.723 31.318 43.197 1.00 37.84 384 ALA A N 1
ATOM 3172 C CA . ALA A 1 384 ? 26.067 32.557 43.573 1.00 37.84 384 ALA A CA 1
ATOM 3173 C C . ALA A 1 384 ? 27.052 33.712 43.323 1.00 37.84 384 ALA A C 1
ATOM 3175 O O . ALA A 1 384 ? 28.218 33.591 43.681 1.00 37.84 384 ALA A O 1
ATOM 3176 N N . ALA A 1 385 ? 26.511 34.817 42.800 1.00 38.16 385 ALA A N 1
ATOM 3177 C CA . ALA A 1 385 ? 27.064 36.177 42.751 1.00 38.16 385 ALA A CA 1
ATOM 3178 C C . ALA A 1 385 ? 28.175 36.502 41.727 1.00 38.16 385 ALA A C 1
ATOM 3180 O O . ALA A 1 385 ? 29.284 35.995 41.816 1.00 38.16 385 ALA A O 1
ATOM 3181 N N . GLU A 1 386 ? 27.836 37.401 40.791 1.00 41.34 386 GLU A N 1
ATOM 3182 C CA . GLU A 1 386 ? 28.517 38.674 40.434 1.00 41.34 386 GLU A CA 1
ATOM 3183 C C . GLU A 1 386 ? 27.833 39.200 39.147 1.00 41.34 386 GLU A C 1
ATOM 3185 O O . GLU A 1 386 ? 27.849 38.540 38.112 1.00 41.34 386 GLU A O 1
ATOM 3190 N N . GLU A 1 387 ? 26.893 40.149 39.204 1.00 41.84 387 GLU A N 1
ATOM 3191 C CA . GLU A 1 387 ? 27.040 41.618 39.308 1.00 41.84 387 GLU A CA 1
ATOM 3192 C C . GLU A 1 387 ? 27.866 42.306 38.197 1.00 41.84 387 GLU A C 1
ATOM 3194 O O . GLU A 1 387 ? 29.051 42.062 38.018 1.00 41.84 387 GLU A O 1
ATOM 3199 N N . GLU A 1 388 ? 27.169 43.219 37.505 1.00 42.41 388 GLU A N 1
ATOM 3200 C CA . GLU A 1 388 ? 27.620 44.488 36.907 1.00 42.41 388 GLU A CA 1
ATOM 3201 C C . GLU A 1 388 ? 28.872 44.535 36.005 1.00 42.41 388 GLU A C 1
ATOM 3203 O O . GLU A 1 388 ? 30.005 44.654 36.473 1.00 42.41 388 GLU A O 1
ATOM 3208 N N . LYS A 1 389 ? 28.640 44.720 34.695 1.00 39.75 389 LYS A N 1
ATOM 3209 C CA . LYS A 1 389 ? 28.886 46.002 33.994 1.00 39.75 389 LYS A CA 1
ATOM 3210 C C . LYS A 1 389 ? 28.375 46.019 32.559 1.00 39.75 389 LYS A C 1
ATOM 3212 O O . LYS A 1 389 ? 28.506 44.984 31.873 1.00 39.75 389 LYS A O 1
#

Secondary structure (DSSP, 8-state):
-B-HHHHHHHHHHHHHHHHHSS---HHHHHHHHHHHHHHHHHHHHHHHHHHHHHHHHHHHHHHHHHHHHHHH--PPPP-TTTT-HHHHHHHT-HHHHHHHHHHT--SSTTHHHHHHHHHHHHHSHHHHHHHH-S---HHHHHHHHHHHIIIIITT-HHHHHHHHHH-TTTGGGHHHHHHHHHHHHTT--GGGGGGPPPPPSBSSHHHHHHHHHHHHHHHHTHHHHHHHHHHHGGG--GGG--HHHHHHHHHHHHHHHH-TTS-HHHHHHHHHHHHHHHS-TTHHHHHHHHHHHHHHHHHHTTS-----PPPP---STTHHHHSS-------------------------------------------PPPP-PPPPPPPP---------

Foldseek 3Di:
DQDPLNLLLLLLVLLVVCVVDPPNDPVVSLVVSVVLLVVLVVVLLLLLVLLLLLLCVVLVVLVVVQVVCVVPNDDRDDCQSNPLPLSQLSVLAPVSVVSCVVVVDDCPVVSVLSVVLSVVLCPDPLNVCLVPDPDRDNCSSLVSSLVSCVPRVLPPPSNQVVVVVVDPSCNVSSVVSSVQNSVQSVQDDVVCRNNRDGDDSDPDVVSVVVSVQLSCLLPVCVVVLVVLLVVLCPPPDPVPDDPSLSSLSSSLVSCQQVPLVDANVNSQVSSLVVCCVPHDVCSSVVSSVSSVSSSVVCCVVVSHPHDDDDDPPPPDPVVVVVPPPDDDDDDDDDDDDDDDDDDDDDDDDDDDDDDDDDDDDDDDDDDDDDDDDDDDDDDDDDDDDDDDD